Protein 6OV6 (pdb70)

Structure (mmCIF, N/CA/C/O backbone):
data_6OV6
#
_entry.id   6OV6
#
_cell.length_a   63.130
_cell.length_b   65.250
_cell.length_c   239.530
_cell.angle_alpha   90.00
_cell.angle_beta   90.00
_cell.angle_gamma   90.00
#
_symmetry.space_group_name_H-M   'P 21 21 21'
#
loop_
_entity.id
_entity.type
_entity.pdbx_description
1 polymer 'C24 PROTEIN'
2 non-polymer 'MANGANESE (II) ION'
3 water water
#
loop_
_atom_site.group_PDB
_atom_site.id
_atom_site.type_symbol
_atom_site.label_atom_id
_atom_site.label_alt_id
_atom_site.label_comp_id
_atom_site.label_asym_id
_atom_site.label_entity_id
_atom_site.label_seq_id
_atom_site.pdbx_PDB_ins_code
_atom_site.Cartn_x
_atom_site.Cartn_y
_atom_site.Cartn_z
_atom_site.occupancy
_atom_site.B_iso_or_equiv
_atom_site.auth_seq_id
_atom_site.auth_comp_id
_atom_site.auth_asym_id
_atom_site.auth_atom_id
_atom_site.pdbx_PDB_model_num
ATOM 1 N N . THR A 1 18 ? -51.839 25.934 8.999 1.00 64.12 18 THR A N 1
ATOM 2 C CA . THR A 1 18 ? -51.021 24.893 9.623 1.00 63.65 18 THR A CA 1
ATOM 3 C C . THR A 1 18 ? -49.509 25.096 9.424 1.00 65.88 18 THR A C 1
ATOM 4 O O . THR A 1 18 ? -48.725 24.640 10.267 1.00 64.22 18 THR A O 1
ATOM 8 N N . LEU A 1 19 ? -49.095 25.806 8.340 1.00 62.04 19 LEU A N 1
ATOM 9 C CA . LEU A 1 19 ? -47.669 26.120 8.135 1.00 61.63 19 LEU A CA 1
ATOM 10 C C . LEU A 1 19 ? -47.181 27.158 9.182 1.00 62.12 19 LEU A C 1
ATOM 11 O O . LEU A 1 19 ? -45.981 27.196 9.480 1.00 60.78 19 LEU A O 1
ATOM 16 N N . ASN A 1 20 ? -48.133 27.976 9.745 1.00 56.20 20 ASN A N 1
ATOM 17 C CA . ASN A 1 20 ? -47.926 28.947 10.830 1.00 55.32 20 ASN A CA 1
ATOM 18 C C . ASN A 1 20 ? -47.548 28.159 12.100 1.00 57.27 20 ASN A C 1
ATOM 19 O O . ASN A 1 20 ? -46.545 28.470 12.757 1.00 56.07 20 ASN A O 1
ATOM 24 N N . ALA A 1 21 ? -48.352 27.110 12.411 1.00 51.28 21 ALA A N 1
ATOM 25 C CA . ALA A 1 21 ? -48.141 26.208 13.548 1.00 49.96 21 ALA A CA 1
ATOM 26 C C . ALA A 1 21 ? -46.846 25.417 13.359 1.00 50.53 21 ALA A C 1
ATOM 27 O O . ALA A 1 21 ? -46.156 25.161 14.338 1.00 51.65 21 ALA A O 1
ATOM 29 N N . MET A 1 22 ? -46.494 25.087 12.111 1.00 44.33 22 MET A N 1
ATOM 30 C CA . MET A 1 22 ? -45.274 24.381 11.757 1.00 43.60 22 MET A CA 1
ATOM 31 C C . MET A 1 22 ? -44.012 25.216 12.041 1.00 48.26 22 MET A C 1
ATOM 32 O O . MET A 1 22 ? -43.032 24.690 12.596 1.00 46.47 22 MET A O 1
ATOM 37 N N . GLN A 1 23 ? -44.030 26.505 11.606 1.00 42.99 23 GLN A N 1
ATOM 38 C CA . GLN A 1 23 ? -42.920 27.436 11.747 1.00 42.04 23 GLN A CA 1
ATOM 39 C C . GLN A 1 23 ? -42.736 27.741 13.216 1.00 48.01 23 GLN A C 1
ATOM 40 O O . GLN A 1 23 ? -41.607 27.716 13.703 1.00 47.82 23 GLN A O 1
ATOM 46 N N . GLU A 1 24 ? -43.853 28.017 13.908 1.00 45.54 24 GLU A N 1
ATOM 47 C CA . GLU A 1 24 ? -43.884 28.323 15.340 1.00 46.42 24 GLU A CA 1
ATOM 48 C C . GLU A 1 24 ? -43.330 27.154 16.118 1.00 47.90 24 GLU A C 1
ATOM 49 O O . GLU A 1 24 ? -42.620 27.365 17.117 1.00 47.28 24 GLU A O 1
ATOM 55 N N . ALA A 1 25 ? -43.602 25.921 15.617 1.00 42.95 25 ALA A N 1
ATOM 56 C CA . ALA A 1 25 ? -43.127 24.677 16.215 1.00 41.67 25 ALA A CA 1
ATOM 57 C C . ALA A 1 25 ? -41.625 24.594 16.120 1.00 40.29 25 ALA A C 1
ATOM 58 O O . ALA A 1 25 ? -40.992 24.585 17.162 1.00 39.07 25 ALA A O 1
ATOM 60 N N . TYR A 1 26 ? -41.040 24.608 14.900 1.00 36.34 26 TYR A N 1
ATOM 61 C CA . TYR A 1 26 ? -39.580 24.513 14.795 1.00 36.74 26 TYR A CA 1
ATOM 62 C C . TYR A 1 26 ? -38.815 25.743 15.307 1.00 36.74 26 TYR A C 1
ATOM 63 O O . TYR A 1 26 ? -37.650 25.593 15.689 1.00 32.82 26 TYR A O 1
ATOM 72 N N . SER A 1 27 ? -39.459 26.956 15.304 1.00 30.83 27 SER A N 1
ATOM 73 C CA . SER A 1 27 ? -38.753 28.165 15.754 1.00 31.06 27 SER A CA 1
ATOM 74 C C . SER A 1 27 ? -38.314 28.065 17.209 1.00 32.67 27 SER A C 1
ATOM 75 O O . SER A 1 27 ? -37.296 28.671 17.580 1.00 31.89 27 SER A O 1
ATOM 78 N N . VAL A 1 28 ? -39.044 27.267 18.031 1.00 29.03 28 VAL A N 1
ATOM 79 C CA . VAL A 1 28 ? -38.678 27.084 19.454 1.00 28.70 28 VAL A CA 1
ATOM 80 C C . VAL A 1 28 ? -37.259 26.528 19.623 1.00 29.44 28 VAL A C 1
ATOM 81 O O . VAL A 1 28 ? -36.647 26.818 20.656 1.00 30.40 28 VAL A O 1
ATOM 85 N N . PHE A 1 29 ? -36.721 25.769 18.613 1.00 25.30 29 PHE A N 1
ATOM 86 C CA . PHE A 1 29 ? -35.384 25.171 18.688 1.00 25.98 29 PHE A CA 1
ATOM 87 C C . PHE A 1 29 ? -34.259 26.180 18.740 1.00 28.09 29 PHE A C 1
ATOM 88 O O . PHE A 1 29 ? -33.191 25.856 19.259 1.00 26.20 29 PHE A O 1
ATOM 96 N N . ASN A 1 30 ? -34.519 27.424 18.311 1.00 27.62 30 ASN A N 1
ATOM 97 C CA . ASN A 1 30 ? -33.510 28.489 18.424 1.00 28.42 30 ASN A CA 1
ATOM 98 C C . ASN A 1 30 ? -33.169 28.708 19.869 1.00 30.09 30 ASN A C 1
ATOM 99 O O . ASN A 1 30 ? -32.016 29.005 20.161 1.00 29.61 30 ASN A O 1
ATOM 104 N N . ALA A 1 31 ? -34.168 28.572 20.786 1.00 26.08 31 ALA A N 1
ATOM 105 C CA . ALA A 1 31 ? -33.947 28.752 22.229 1.00 26.34 31 ALA A CA 1
ATOM 106 C C . ALA A 1 31 ? -32.845 27.831 22.764 1.00 25.93 31 ALA A C 1
ATOM 107 O O . ALA A 1 31 ? -32.197 28.186 23.736 1.00 24.81 31 ALA A O 1
ATOM 109 N N . LEU A 1 32 ? -32.592 26.687 22.105 1.00 23.60 32 LEU A N 1
ATOM 110 C CA . LEU A 1 32 ? -31.515 25.750 22.472 1.00 24.36 32 LEU A CA 1
ATOM 111 C C . LEU A 1 32 ? -30.130 26.388 22.421 1.00 27.54 32 LEU A C 1
ATOM 112 O O . LEU A 1 32 ? -29.215 25.920 23.107 1.00 26.38 32 LEU A O 1
ATOM 117 N N . GLY A 1 33 ? -29.985 27.467 21.645 1.00 24.37 33 GLY A N 1
ATOM 118 C CA . GLY A 1 33 ? -28.734 28.225 21.631 1.00 23.77 33 GLY A CA 1
ATOM 119 C C . GLY A 1 33 ? -28.421 28.850 22.983 1.00 24.93 33 GLY A C 1
ATOM 120 O O . GLY A 1 33 ? -27.248 29.058 23.308 1.00 24.56 33 GLY A O 1
ATOM 121 N N . GLU A 1 34 ? -29.463 29.094 23.823 1.00 22.40 34 GLU A N 1
ATOM 122 C CA . GLU A 1 34 ? -29.280 29.626 25.186 1.00 22.58 34 GLU A CA 1
ATOM 123 C C . GLU A 1 34 ? -28.444 28.672 26.042 1.00 24.48 34 GLU A C 1
ATOM 124 O O . GLU A 1 34 ? -27.829 29.123 27.003 1.00 26.17 34 GLU A O 1
ATOM 130 N N . LEU A 1 35 ? -28.440 27.368 25.730 1.00 22.23 35 LEU A N 1
ATOM 131 C CA . LEU A 1 35 ? -27.622 26.377 26.463 1.00 23.20 35 LEU A CA 1
ATOM 132 C C . LEU A 1 35 ? -26.134 26.738 26.322 1.00 26.61 35 LEU A C 1
ATOM 133 O O . LEU A 1 35 ? -25.338 26.486 27.231 1.00 24.96 35 LEU A O 1
ATOM 138 N N . ALA A 1 36 ? -25.773 27.300 25.155 1.00 25.64 36 ALA A N 1
ATOM 139 C CA . ALA A 1 36 ? -24.417 27.754 24.844 1.00 26.20 36 ALA A CA 1
ATOM 140 C C . ALA A 1 36 ? -24.194 29.142 25.438 1.00 30.08 36 ALA A C 1
ATOM 141 O O . ALA A 1 36 ? -23.130 29.411 25.979 1.00 29.30 36 ALA A O 1
ATOM 143 N N . GLY A 1 37 ? -25.219 29.994 25.357 1.00 26.21 37 GLY A N 1
ATOM 144 C CA . GLY A 1 37 ? -25.191 31.362 25.834 1.00 26.69 37 GLY A CA 1
ATOM 145 C C . GLY A 1 37 ? -25.064 32.293 24.651 1.00 29.02 37 GLY A C 1
ATOM 146 O O . GLY A 1 37 ? -24.610 31.873 23.573 1.00 25.49 37 GLY A O 1
ATOM 147 N N . ASN A 1 38 ? -25.443 33.564 24.845 1.00 26.32 38 ASN A N 1
ATOM 148 C CA . ASN A 1 38 ? -25.396 34.572 23.778 1.00 25.56 38 ASN A CA 1
ATOM 149 C C . ASN A 1 38 ? -23.992 34.741 23.171 1.00 27.62 38 ASN A C 1
ATOM 150 O O . ASN A 1 38 ? -22.994 34.683 23.909 1.00 25.67 38 ASN A O 1
ATOM 155 N N . LYS A 1 39 ? -23.930 34.929 21.836 1.00 25.17 39 LYS A N 1
ATOM 156 C CA . LYS A 1 39 ? -22.684 35.119 21.070 1.00 26.71 39 LYS A CA 1
ATOM 157 C C . LYS A 1 39 ? -21.756 33.919 21.153 1.00 29.86 39 LYS A C 1
ATOM 158 O O . LYS A 1 39 ? -20.534 34.053 21.228 1.00 28.39 39 LYS A O 1
ATOM 164 N N . ALA A 1 40 ? -22.351 32.739 21.030 1.00 28.61 40 ALA A N 1
ATOM 165 C CA . ALA A 1 40 ? -21.577 31.519 21.049 1.00 26.80 40 ALA A CA 1
ATOM 166 C C . ALA A 1 40 ? -21.277 31.113 19.632 1.00 28.09 40 ALA A C 1
ATOM 167 O O . ALA A 1 40 ? -22.095 31.317 18.718 1.00 25.73 40 ALA A O 1
ATOM 169 N N . ILE A 1 41 ? -20.112 30.511 19.464 1.00 24.76 41 ILE A N 1
ATOM 170 C CA . ILE A 1 41 ? -19.727 29.814 18.255 1.00 25.29 41 ILE A CA 1
ATOM 171 C C . ILE A 1 41 ? -20.231 28.393 18.541 1.00 28.92 41 ILE A C 1
ATOM 172 O O . ILE A 1 41 ? -19.738 27.733 19.464 1.00 28.82 41 ILE A O 1
ATOM 177 N N . ILE A 1 42 ? -21.241 27.952 17.785 1.00 25.42 42 ILE A N 1
ATOM 178 C CA . ILE A 1 42 ? -21.852 26.646 17.979 1.00 25.67 42 ILE A CA 1
ATOM 179 C C . ILE A 1 42 ? -20.995 25.572 17.301 1.00 30.68 42 ILE A C 1
ATOM 180 O O . ILE A 1 42 ? -20.743 24.516 17.888 1.00 27.70 42 ILE A O 1
ATOM 185 N N . LYS A 1 43 ? -20.578 25.846 16.056 1.00 29.22 43 LYS A N 1
ATOM 186 C CA . LYS A 1 43 ? -19.808 24.929 15.242 1.00 29.22 43 LYS A CA 1
ATOM 187 C C . LYS A 1 43 ? -18.907 25.718 14.282 1.00 34.84 43 LYS A C 1
ATOM 188 O O . LYS A 1 43 ? -19.280 26.802 13.848 1.00 33.58 43 LYS A O 1
ATOM 194 N N . GLY A 1 44 ? -17.740 25.156 13.958 1.00 32.60 44 GLY A N 1
ATOM 195 C CA . GLY A 1 44 ? -16.796 25.732 13.004 1.00 31.58 44 GLY A CA 1
ATOM 196 C C . GLY A 1 44 ? -16.193 27.039 13.454 1.00 34.77 44 GLY A C 1
ATOM 197 O O . GLY A 1 44 ? -15.880 27.201 14.640 1.00 33.79 44 GLY A O 1
ATOM 198 N N . CYS A 1 45 ? -16.052 28.003 12.513 1.00 30.78 45 CYS A N 1
ATOM 199 C CA . CYS A 1 45 ? -15.431 29.314 12.775 1.00 31.77 45 CYS A CA 1
ATOM 200 C C . CYS A 1 45 ? -14.033 29.159 13.370 1.00 39.58 45 CYS A C 1
ATOM 201 O O . CYS A 1 45 ? -13.679 29.838 14.336 1.00 38.56 45 CYS A O 1
ATOM 204 N N . VAL A 1 46 ? -13.252 28.253 12.763 1.00 40.65 46 VAL A N 1
ATOM 205 C CA . VAL A 1 46 ? -11.881 27.888 13.151 1.00 42.41 46 VAL A CA 1
ATOM 206 C C . VAL A 1 46 ? -10.859 28.772 12.417 1.00 47.57 46 VAL A C 1
ATOM 207 O O . VAL A 1 46 ? -10.953 28.947 11.198 1.00 44.85 46 VAL A O 1
ATOM 211 N N . VAL A 1 47 ? -9.912 29.349 13.183 1.00 48.05 47 VAL A N 1
ATOM 212 C CA . VAL A 1 47 ? -8.852 30.230 12.680 1.00 50.11 47 VAL A CA 1
ATOM 213 C C . VAL A 1 47 ? -7.771 29.433 11.947 1.00 57.33 47 VAL A C 1
ATOM 214 O O . VAL A 1 47 ? -7.265 28.436 12.473 1.00 56.86 47 VAL A O 1
ATOM 218 N N . SER A 1 48 ? -7.436 29.878 10.728 1.00 55.97 48 SER A N 1
ATOM 219 C CA . SER A 1 48 ? -6.402 29.271 9.891 1.00 56.62 48 SER A CA 1
ATOM 220 C C . SER A 1 48 ? -5.623 30.410 9.236 1.00 60.32 48 SER A C 1
ATOM 221 O O . SER A 1 48 ? -5.978 30.866 8.144 1.00 60.53 48 SER A O 1
ATOM 224 N N . GLY A 1 49 ? -4.614 30.903 9.959 1.00 55.23 49 GLY A N 1
ATOM 225 C CA . GLY A 1 49 ? -3.792 32.027 9.531 1.00 53.88 49 GLY A CA 1
ATOM 226 C C . GLY A 1 49 ? -4.562 33.331 9.593 1.00 54.58 49 GLY A C 1
ATOM 227 O O . GLY A 1 49 ? -4.939 33.778 10.679 1.00 53.29 49 GLY A O 1
ATOM 228 N N . SER A 1 50 ? -4.833 33.920 8.413 1.00 48.99 50 SER A N 1
ATOM 229 C CA . SER A 1 50 ? -5.586 35.163 8.230 1.00 47.75 50 SER A CA 1
ATOM 230 C C . SER A 1 50 ? -7.100 34.886 7.969 1.00 48.21 50 SER A C 1
ATOM 231 O O . SER A 1 50 ? -7.887 35.825 7.881 1.00 45.36 50 SER A O 1
ATOM 234 N N . THR A 1 51 ? -7.463 33.587 7.848 1.00 44.77 51 THR A N 1
ATOM 235 C CA . THR A 1 51 ? -8.786 33.030 7.556 1.00 44.32 51 THR A CA 1
ATOM 236 C C . THR A 1 51 ? -9.536 32.468 8.810 1.00 47.26 51 THR A C 1
ATOM 237 O O . THR A 1 51 ? -8.920 32.030 9.795 1.00 46.86 51 THR A O 1
ATOM 241 N N . THR A 1 52 ? -10.880 32.522 8.753 1.00 41.37 52 THR A N 1
ATOM 242 C CA . THR A 1 52 ? -11.809 31.917 9.711 1.00 39.30 52 THR A CA 1
ATOM 243 C C . THR A 1 52 ? -12.752 31.094 8.838 1.00 41.23 52 THR A C 1
ATOM 244 O O . THR A 1 52 ? -13.292 31.616 7.853 1.00 39.80 52 THR A O 1
ATOM 248 N N . THR A 1 53 ? -12.930 29.808 9.171 1.00 36.25 53 THR A N 1
ATOM 249 C CA . THR A 1 53 ? -13.831 28.932 8.421 1.00 35.35 53 THR A CA 1
ATOM 250 C C . THR A 1 53 ? -15.285 29.327 8.655 1.00 37.75 53 THR A C 1
ATOM 251 O O . THR A 1 53 ? -15.598 30.085 9.578 1.00 36.34 53 THR A O 1
ATOM 255 N N . ASP A 1 54 ? -16.164 28.798 7.815 1.00 35.42 54 ASP A N 1
ATOM 256 C CA . ASP A 1 54 ? -17.603 28.937 7.935 1.00 34.39 54 ASP A CA 1
ATOM 257 C C . ASP A 1 54 ? -18.031 28.174 9.194 1.00 36.31 54 ASP A C 1
ATOM 258 O O . ASP A 1 54 ? -17.280 27.347 9.727 1.00 34.96 54 ASP A O 1
ATOM 263 N N . GLY A 1 55 ? -19.213 28.477 9.685 1.00 31.51 55 GLY A N 1
ATOM 264 C CA . GLY A 1 55 ? -19.694 27.794 10.868 1.00 29.87 55 GLY A CA 1
ATOM 265 C C . GLY A 1 55 ? -21.121 28.144 11.174 1.00 32.26 55 GLY A C 1
ATOM 266 O O . GLY A 1 55 ? -21.918 28.429 10.265 1.00 30.35 55 GLY A O 1
ATOM 267 N N . VAL A 1 56 ? -21.453 28.049 12.469 1.00 26.55 56 VAL A N 1
ATOM 268 C CA . VAL A 1 56 ? -22.788 28.334 12.985 1.00 25.40 56 VAL A CA 1
ATOM 269 C C . VAL A 1 56 ? -22.605 29.093 14.290 1.00 28.46 56 VAL A C 1
ATOM 270 O O . VAL A 1 56 ? -21.770 28.716 15.132 1.00 26.76 56 VAL A O 1
ATOM 274 N N . VAL A 1 57 ? -23.361 30.204 14.425 1.00 24.92 57 VAL A N 1
ATOM 275 C CA . VAL A 1 57 ? -23.300 31.052 15.619 1.00 24.44 57 VAL A CA 1
ATOM 276 C C . VAL A 1 57 ? -24.694 31.246 16.220 1.00 26.41 57 VAL A C 1
ATOM 277 O O . VAL A 1 57 ? -25.703 30.957 15.575 1.00 25.53 57 VAL A O 1
ATOM 281 N N . TYR A 1 58 ? -24.738 31.757 17.439 1.00 22.96 58 TYR A N 1
ATOM 282 C CA . TYR A 1 58 ? -26.004 32.038 18.123 1.00 22.66 58 TYR A CA 1
ATOM 283 C C . TYR A 1 58 ? -25.950 33.465 18.641 1.00 25.07 58 TYR A C 1
ATOM 284 O O . TYR A 1 58 ? -25.043 33.797 19.404 1.00 24.30 58 TYR A O 1
ATOM 293 N N . ILE A 1 59 ? -26.877 34.328 18.189 1.00 23.88 59 ILE A N 1
ATOM 294 C CA . ILE A 1 59 ? -26.921 35.739 18.626 1.00 26.47 59 ILE A CA 1
ATOM 295 C C . ILE A 1 59 ? -28.352 36.095 18.861 1.00 28.26 59 ILE A C 1
ATOM 296 O O . ILE A 1 59 ? -29.195 35.860 17.986 1.00 26.77 59 ILE A O 1
ATOM 301 N N . ASN A 1 60 ? -28.618 36.719 20.015 1.00 25.92 60 ASN A N 1
ATOM 302 C CA . ASN A 1 60 ? -29.929 37.252 20.387 1.00 27.25 60 ASN A CA 1
ATOM 303 C C . ASN A 1 60 ? -31.125 36.377 19.977 1.00 33.24 60 ASN A C 1
ATOM 304 O O . ASN A 1 60 ? -31.997 36.816 19.210 1.00 34.70 60 ASN A O 1
ATOM 309 N N . GLY A 1 61 ? -31.117 35.140 20.468 1.00 28.39 61 GLY A N 1
ATOM 310 C CA . GLY A 1 61 ? -32.201 34.199 20.257 1.00 27.32 61 GLY A CA 1
ATOM 311 C C . GLY A 1 61 ? -32.258 33.513 18.913 1.00 28.83 61 GLY A C 1
ATOM 312 O O . GLY A 1 61 ? -33.193 32.758 18.680 1.00 29.84 61 GLY A O 1
ATOM 313 N N . GLU A 1 62 ? -31.273 33.755 18.011 1.00 23.82 62 GLU A N 1
ATOM 314 C CA . GLU A 1 62 ? -31.298 33.096 16.695 1.00 24.91 62 GLU A CA 1
ATOM 315 C C . GLU A 1 62 ? -30.033 32.321 16.421 1.00 29.63 62 GLU A C 1
ATOM 316 O O . GLU A 1 62 ? -28.930 32.844 16.635 1.00 29.62 62 GLU A O 1
ATOM 322 N N . VAL A 1 63 ? -30.198 31.136 15.827 1.00 24.49 63 VAL A N 1
ATOM 323 C CA . VAL A 1 63 ? -29.098 30.296 15.379 1.00 23.74 63 VAL A CA 1
ATOM 324 C C . VAL A 1 63 ? -28.862 30.686 13.908 1.00 28.17 63 VAL A C 1
ATOM 325 O O . VAL A 1 63 ? -29.812 30.646 13.107 1.00 27.34 63 VAL A O 1
ATOM 329 N N . PHE A 1 64 ? -27.620 31.055 13.557 1.00 23.56 64 PHE A N 1
ATOM 330 C CA . PHE A 1 64 ? -27.271 31.462 12.194 1.00 24.53 64 PHE A CA 1
ATOM 331 C C . PHE A 1 64 ? -26.135 30.701 11.602 1.00 26.27 64 PHE A C 1
ATOM 332 O O . PHE A 1 64 ? -25.141 30.447 12.283 1.00 25.95 64 PHE A O 1
ATOM 340 N N . LYS A 1 65 ? -26.193 30.505 10.266 1.00 25.74 65 LYS A N 1
ATOM 341 C CA . LYS A 1 65 ? -25.053 30.035 9.490 1.00 26.09 65 LYS A CA 1
ATOM 342 C C . LYS A 1 65 ? -24.073 31.237 9.511 1.00 29.44 65 LYS A C 1
ATOM 343 O O . LYS A 1 65 ? -24.509 32.397 9.443 1.00 29.26 65 LYS A O 1
ATOM 349 N N . PHE A 1 66 ? -22.780 30.948 9.663 1.00 26.24 66 PHE A N 1
ATOM 350 C CA . PHE A 1 66 ? -21.720 31.937 9.666 1.00 26.03 66 PHE A CA 1
ATOM 351 C C . PHE A 1 66 ? -20.912 31.727 8.405 1.00 32.06 66 PHE A C 1
ATOM 352 O O . PHE A 1 66 ? -20.474 30.595 8.125 1.00 32.11 66 PHE A O 1
ATOM 360 N N . VAL A 1 67 ? -20.703 32.817 7.656 1.00 30.25 67 VAL A N 1
ATOM 361 C CA . VAL A 1 67 ? -19.889 32.781 6.435 1.00 31.41 67 VAL A CA 1
ATOM 362 C C . VAL A 1 67 ? -18.529 33.394 6.784 1.00 35.57 67 VAL A C 1
ATOM 363 O O . VAL A 1 67 ? -18.439 34.577 7.111 1.00 35.68 67 VAL A O 1
ATOM 367 N N . GLY A 1 68 ? -17.500 32.560 6.774 1.00 34.21 68 GLY A N 1
ATOM 368 C CA . GLY A 1 68 ? -16.144 32.989 7.080 1.00 34.82 68 GLY A CA 1
ATOM 369 C C . GLY A 1 68 ? -15.449 33.657 5.912 1.00 41.70 68 GLY A C 1
ATOM 370 O O . GLY A 1 68 ? -16.088 34.047 4.929 1.00 42.29 68 GLY A O 1
ATOM 371 N N . GLY A 1 69 ? -14.139 33.772 6.037 1.00 40.19 69 GLY A N 1
ATOM 372 C CA . GLY A 1 69 ? -13.246 34.403 5.069 1.00 40.19 69 GLY A CA 1
ATOM 373 C C . GLY A 1 69 ? -12.112 35.056 5.824 1.00 43.60 69 GLY A C 1
ATOM 374 O O . GLY A 1 69 ? -11.732 34.559 6.891 1.00 42.98 69 GLY A O 1
ATOM 375 N N . GLN A 1 70 ? -11.601 36.195 5.317 1.00 40.34 70 GLN A N 1
ATOM 376 C CA . GLN A 1 70 ? -10.526 36.944 5.977 1.00 40.94 70 GLN A CA 1
ATOM 377 C C . GLN A 1 70 ? -11.013 37.482 7.325 1.00 43.19 70 GLN A C 1
ATOM 378 O O . GLN A 1 70 ? -11.995 38.221 7.373 1.00 40.83 70 GLN A O 1
ATOM 384 N N . THR A 1 71 ? -10.351 37.068 8.415 1.00 40.52 71 THR A N 1
ATOM 385 C CA . THR A 1 71 ? -10.696 37.482 9.785 1.00 39.80 71 THR A CA 1
ATOM 386 C C . THR A 1 71 ? -10.698 38.985 9.905 1.00 44.31 71 THR A C 1
ATOM 387 O O . THR A 1 71 ? -9.737 39.640 9.491 1.00 45.57 71 THR A O 1
ATOM 391 N N . GLN A 1 72 ? -11.804 39.523 10.443 1.00 39.77 72 GLN A N 1
ATOM 392 C CA . GLN A 1 72 ? -12.040 40.938 10.706 1.00 38.96 72 GLN A CA 1
ATOM 393 C C . GLN A 1 72 ? -12.394 41.094 12.185 1.00 42.04 72 GLN A C 1
ATOM 394 O O . GLN A 1 72 ? -12.638 40.096 12.866 1.00 42.64 72 GLN A O 1
ATOM 400 N N . SER A 1 73 ? -12.404 42.332 12.685 1.00 36.91 73 SER A N 1
ATOM 401 C CA . SER A 1 73 ? -12.692 42.595 14.089 1.00 36.08 73 SER A CA 1
ATOM 402 C C . SER A 1 73 ? -14.180 42.580 14.410 1.00 36.36 73 SER A C 1
ATOM 403 O O . SER A 1 73 ? -14.538 42.470 15.580 1.00 35.86 73 SER A O 1
ATOM 406 N N . ARG A 1 74 ? -15.042 42.717 13.381 1.00 32.78 74 ARG A N 1
ATOM 407 C CA . ARG A 1 74 ? -16.497 42.769 13.562 1.00 31.31 74 ARG A CA 1
ATOM 408 C C . ARG A 1 74 ? -17.277 41.853 12.646 1.00 32.20 74 ARG A C 1
ATOM 409 O O . ARG A 1 74 ? -16.825 41.513 11.559 1.00 30.93 74 ARG A O 1
ATOM 417 N N . VAL A 1 75 ? -18.476 41.453 13.106 1.00 27.50 75 VAL A N 1
ATOM 418 C CA . VAL A 1 75 ? -19.405 40.610 12.357 1.00 26.90 75 VAL A CA 1
ATOM 419 C C . VAL A 1 75 ? -20.773 41.268 12.355 1.00 27.80 75 VAL A C 1
ATOM 420 O O . VAL A 1 75 ? -21.075 42.100 13.220 1.00 27.68 75 VAL A O 1
ATOM 424 N N . LYS A 1 76 ? -21.619 40.872 11.412 1.00 25.01 76 LYS A N 1
ATOM 425 C CA . LYS A 1 76 ? -22.982 41.380 11.393 1.00 25.24 76 LYS A CA 1
ATOM 426 C C . LYS A 1 76 ? -23.934 40.405 10.766 1.00 28.24 76 LYS A C 1
ATOM 427 O O . LYS A 1 76 ? -23.506 39.539 10.009 1.00 26.62 76 LYS A O 1
ATOM 433 N N . ILE A 1 77 ? -25.224 40.540 11.093 1.00 25.33 77 ILE A N 1
ATOM 434 C CA . ILE A 1 77 ? -26.256 39.742 10.460 1.00 26.11 77 ILE A CA 1
ATOM 435 C C . ILE A 1 77 ? -26.538 40.426 9.114 1.00 30.63 77 ILE A C 1
ATOM 436 O O . ILE A 1 77 ? -26.908 41.593 9.109 1.00 31.33 77 ILE A O 1
ATOM 441 N N . LEU A 1 78 ? -26.338 39.715 7.993 1.00 28.97 78 LEU A N 1
ATOM 442 C CA . LEU A 1 78 ? -26.643 40.231 6.662 1.00 28.92 78 LEU A CA 1
ATOM 443 C C . LEU A 1 78 ? -27.904 39.574 6.130 1.00 32.00 78 LEU A C 1
ATOM 444 O O . LEU A 1 78 ? -28.222 38.438 6.492 1.00 29.92 78 LEU A O 1
ATOM 449 N N . GLU A 1 79 ? -28.635 40.328 5.312 1.00 27.58 79 GLU A N 1
ATOM 450 C CA . GLU A 1 79 ? -29.833 39.869 4.638 1.00 27.71 79 GLU A CA 1
ATOM 451 C C . GLU A 1 79 ? -29.625 40.157 3.161 1.00 32.46 79 GLU A C 1
ATOM 452 O O . GLU A 1 79 ? -29.643 41.323 2.734 1.00 29.82 79 GLU A O 1
ATOM 458 N N . THR A 1 80 ? -29.339 39.088 2.411 1.00 30.56 80 THR A N 1
ATOM 459 C CA . THR A 1 80 ? -29.012 39.165 0.998 1.00 31.78 80 THR A CA 1
ATOM 460 C C . THR A 1 80 ? -29.880 38.240 0.171 1.00 40.51 80 THR A C 1
ATOM 461 O O . THR A 1 80 ? -30.486 37.290 0.691 1.00 40.66 80 THR A O 1
ATOM 465 N N . SER A 1 81 ? -29.948 38.536 -1.123 1.00 37.19 81 SER A N 1
ATOM 466 C CA . SER A 1 81 ? -30.748 37.789 -2.072 1.00 38.37 81 SER A CA 1
ATOM 467 C C . SER A 1 81 ? -30.224 36.378 -2.225 1.00 46.80 81 SER A C 1
ATOM 468 O O . SER A 1 81 ? -29.004 36.180 -2.271 1.00 46.03 81 SER A O 1
ATOM 471 N N . THR A 1 82 ? -31.159 35.398 -2.310 1.00 47.00 82 THR A N 1
ATOM 472 C CA . THR A 1 82 ? -30.844 33.976 -2.514 1.00 48.78 82 THR A CA 1
ATOM 473 C C . THR A 1 82 ? -30.157 33.769 -3.872 1.00 57.82 82 THR A C 1
ATOM 474 O O . THR A 1 82 ? -29.381 32.821 -4.024 1.00 58.86 82 THR A O 1
ATOM 478 N N . SER A 1 83 ? -30.426 34.682 -4.841 1.00 56.63 83 SER A N 1
ATOM 479 C CA . SER A 1 83 ? -29.783 34.722 -6.155 1.00 57.86 83 SER A CA 1
ATOM 480 C C . SER A 1 83 ? -28.438 35.435 -5.913 1.00 63.73 83 SER A C 1
ATOM 481 O O . SER A 1 83 ? -28.407 36.641 -5.616 1.00 62.96 83 SER A O 1
ATOM 484 N N . LYS A 1 84 ? -27.339 34.658 -5.945 1.00 61.51 84 LYS A N 1
ATOM 485 C CA . LYS A 1 84 ? -25.987 35.154 -5.655 1.00 61.88 84 LYS A CA 1
ATOM 486 C C . LYS A 1 84 ? -25.243 35.774 -6.865 1.00 67.94 84 LYS A C 1
ATOM 487 O O . LYS A 1 84 ? -24.039 36.041 -6.788 1.00 67.32 84 LYS A O 1
ATOM 493 N N . GLU A 1 85 ? -25.989 36.039 -7.961 1.00 66.22 85 GLU A N 1
ATOM 494 C CA . GLU A 1 85 ? -25.523 36.650 -9.212 1.00 66.75 85 GLU A CA 1
ATOM 495 C C . GLU A 1 85 ? -26.579 37.640 -9.715 1.00 71.03 85 GLU A C 1
ATOM 496 O O . GLU A 1 85 ? -27.778 37.419 -9.494 1.00 70.80 85 GLU A O 1
ATOM 498 N N . PHE A 1 86 ? -26.137 38.724 -10.396 1.00 67.22 86 PHE A N 1
ATOM 499 C CA . PHE A 1 86 ? -27.031 39.747 -10.954 1.00 66.60 86 PHE A CA 1
ATOM 500 C C . PHE A 1 86 ? -26.750 39.991 -12.446 1.00 70.91 86 PHE A C 1
ATOM 501 O O . PHE A 1 86 ? -26.141 40.995 -12.825 1.00 69.63 86 PHE A O 1
ATOM 509 N N . GLU A 1 87 ? -27.197 39.046 -13.288 1.00 68.46 87 GLU A N 1
ATOM 510 C CA . GLU A 1 87 ? -27.004 39.099 -14.737 1.00 68.28 87 GLU A CA 1
ATOM 511 C C . GLU A 1 87 ? -28.078 39.946 -15.430 1.00 70.89 87 GLU A C 1
ATOM 512 O O . GLU A 1 87 ? -29.198 40.065 -14.917 1.00 70.47 87 GLU A O 1
ATOM 518 N N . ASP A 1 88 ? -27.715 40.552 -16.586 1.00 66.35 88 ASP A N 1
ATOM 519 C CA . ASP A 1 88 ? -28.562 41.432 -17.410 1.00 64.74 88 ASP A CA 1
ATOM 520 C C . ASP A 1 88 ? -29.909 40.820 -17.818 1.00 104.10 88 ASP A C 1
ATOM 521 O O . ASP A 1 88 ? -30.013 39.613 -18.027 1.00 69.90 88 ASP A O 1
ATOM 526 N N . VAL A 1 94 ? -37.349 38.668 -5.783 1.00 52.53 94 VAL A N 1
ATOM 527 C CA . VAL A 1 94 ? -36.243 38.701 -4.820 1.00 51.99 94 VAL A CA 1
ATOM 528 C C . VAL A 1 94 ? -36.655 38.095 -3.465 1.00 54.45 94 VAL A C 1
ATOM 529 O O . VAL A 1 94 ? -37.580 38.580 -2.801 1.00 53.38 94 VAL A O 1
ATOM 533 N N . HIS A 1 95 ? -35.933 37.036 -3.069 1.00 50.64 95 HIS A N 1
ATOM 534 C CA . HIS A 1 95 ? -36.097 36.319 -1.805 1.00 49.35 95 HIS A CA 1
ATOM 535 C C . HIS A 1 95 ? -34.786 36.449 -1.038 1.00 44.75 95 HIS A C 1
ATOM 536 O O . HIS A 1 95 ? -33.713 36.299 -1.620 1.00 42.50 95 HIS A O 1
ATOM 543 N N . PHE A 1 96 ? -34.872 36.776 0.249 1.00 36.53 96 PHE A N 1
ATOM 544 C CA . PHE A 1 96 ? -33.675 36.990 1.062 1.00 34.45 96 PHE A CA 1
ATOM 545 C C . PHE A 1 96 ? -33.380 35.861 2.035 1.00 37.87 96 PHE A C 1
ATOM 546 O O . PHE A 1 96 ? -34.292 35.169 2.491 1.00 35.99 96 PHE A O 1
ATOM 554 N N . GLU A 1 97 ? -32.100 35.726 2.386 1.00 34.98 97 GLU A N 1
ATOM 555 C CA . GLU A 1 97 ? -31.593 34.778 3.387 1.00 33.68 97 GLU A CA 1
ATOM 556 C C . GLU A 1 97 ? -30.793 35.581 4.412 1.00 34.83 97 GLU A C 1
ATOM 557 O O . GLU A 1 97 ? -30.196 36.605 4.059 1.00 34.91 97 GLU A O 1
ATOM 563 N N . ARG A 1 98 ? -30.833 35.155 5.676 1.00 28.32 98 ARG A N 1
ATOM 564 C CA . ARG A 1 98 ? -30.134 35.815 6.766 1.00 28.67 98 ARG A CA 1
ATOM 565 C C . ARG A 1 98 ? -29.021 34.935 7.284 1.00 32.59 98 ARG A C 1
ATOM 566 O O . ARG A 1 98 ? -29.203 33.738 7.443 1.00 31.74 98 ARG A O 1
ATOM 574 N N . TYR A 1 99 ? -27.857 35.522 7.503 1.00 28.98 99 TYR A N 1
ATOM 575 C CA . TYR A 1 99 ? -26.671 34.805 7.970 1.00 28.80 99 TYR A CA 1
ATOM 576 C C . TYR A 1 99 ? -25.762 35.817 8.604 1.00 30.22 99 TYR A C 1
ATOM 577 O O . TYR A 1 99 ? -26.026 37.020 8.546 1.00 29.64 99 TYR A O 1
ATOM 586 N N . VAL A 1 100 ? -24.708 35.340 9.242 1.00 26.68 100 VAL A N 1
ATOM 587 C CA . VAL A 1 100 ? -23.723 36.208 9.880 1.00 25.64 100 VAL A CA 1
ATOM 588 C C . VAL A 1 100 ? -22.423 36.084 9.106 1.00 29.29 100 VAL A C 1
ATOM 589 O O . VAL A 1 100 ? -22.078 34.988 8.661 1.00 29.38 100 VAL A O 1
ATOM 593 N N . THR A 1 101 ? -21.715 37.216 8.945 1.00 27.98 101 THR A N 1
ATOM 594 C CA . THR A 1 101 ? -20.407 37.278 8.294 1.00 27.97 101 THR A CA 1
ATOM 595 C C . THR A 1 101 ? -19.543 38.410 8.840 1.00 31.14 101 THR A C 1
ATOM 596 O O . THR A 1 101 ? -20.042 39.263 9.581 1.00 29.91 101 THR A O 1
ATOM 600 N N . PHE A 1 102 ? -18.255 38.451 8.445 1.00 28.06 102 PHE A N 1
ATOM 601 C CA . PHE A 1 102 ? -17.401 39.568 8.819 1.00 28.95 102 PHE A CA 1
ATOM 602 C C . PHE A 1 102 ? -17.910 40.780 8.061 1.00 32.27 102 PHE A C 1
ATOM 603 O O . PHE A 1 102 ? -18.178 40.709 6.849 1.00 31.37 102 PHE A O 1
ATOM 611 N N . ALA A 1 103 ? -18.139 41.856 8.801 1.00 29.52 103 ALA A N 1
ATOM 612 C CA . ALA A 1 103 ? -18.690 43.097 8.287 1.00 31.13 103 ALA A CA 1
ATOM 613 C C . ALA A 1 103 ? -18.467 44.216 9.270 1.00 39.06 103 ALA A C 1
ATOM 614 O O . ALA A 1 103 ? -17.829 44.003 10.296 1.00 41.65 103 ALA A O 1
ATOM 616 N N . SER A 1 104 ? -18.890 45.426 8.936 1.00 35.37 104 SER A N 1
ATOM 617 C CA . SER A 1 104 ? -18.650 46.573 9.812 1.00 35.34 104 SER A CA 1
ATOM 618 C C . SER A 1 104 ? -19.851 47.516 9.732 1.00 39.57 104 SER A C 1
ATOM 619 O O . SER A 1 104 ? -20.823 47.211 9.035 1.00 37.84 104 SER A O 1
ATOM 622 N N . GLY A 1 105 ? -19.788 48.628 10.462 1.00 37.72 105 GLY A N 1
ATOM 623 C CA . GLY A 1 105 ? -20.862 49.622 10.474 1.00 37.87 105 GLY A CA 1
ATOM 624 C C . GLY A 1 105 ? -21.978 49.326 11.454 1.00 40.41 105 GLY A C 1
ATOM 625 O O . GLY A 1 105 ? -21.847 48.439 12.295 1.00 38.34 105 GLY A O 1
ATOM 626 N N . THR A 1 106 ? -23.086 50.074 11.330 1.00 39.52 106 THR A N 1
ATOM 627 C CA . THR A 1 106 ? -24.287 49.981 12.170 1.00 40.26 106 THR A CA 1
ATOM 628 C C . THR A 1 106 ? -24.786 48.543 12.256 1.00 42.92 106 THR A C 1
ATOM 629 O O . THR A 1 106 ? -25.019 47.915 11.224 1.00 42.34 106 THR A O 1
ATOM 633 N N . GLY A 1 107 ? -24.932 48.037 13.481 1.00 38.44 107 GLY A N 1
ATOM 634 C CA . GLY A 1 107 ? -25.401 46.678 13.707 1.00 37.26 107 GLY A CA 1
ATOM 635 C C . GLY A 1 107 ? -24.306 45.648 13.865 1.00 37.22 107 GLY A C 1
ATOM 636 O O . GLY A 1 107 ? -24.585 44.545 14.343 1.00 34.87 107 GLY A O 1
ATOM 637 N N . SER A 1 108 ? -23.040 46.000 13.497 1.00 32.30 108 SER A N 1
ATOM 638 C CA . SER A 1 108 ? -21.928 45.070 13.665 1.00 31.40 108 SER A CA 1
ATOM 639 C C . SER A 1 108 ? -21.565 44.881 15.147 1.00 35.84 108 SER A C 1
ATOM 640 O O . SER A 1 108 ? -21.806 45.763 15.973 1.00 35.46 108 SER A O 1
ATOM 643 N N . ILE A 1 109 ? -21.034 43.708 15.469 1.00 33.22 109 ILE A N 1
ATOM 644 C CA . ILE A 1 109 ? -20.678 43.274 16.817 1.00 33.78 109 ILE A CA 1
ATOM 645 C C . ILE A 1 109 ? -19.219 42.897 16.788 1.00 36.14 109 ILE A C 1
ATOM 646 O O . ILE A 1 109 ? -18.777 42.237 15.836 1.00 34.41 109 ILE A O 1
ATOM 651 N N . SER A 1 110 ? -18.484 43.232 17.862 1.00 32.53 110 SER A N 1
ATOM 652 C CA . SER A 1 110 ? -17.085 42.835 18.005 1.00 31.26 110 SER A CA 1
ATOM 653 C C . SER A 1 110 ? -17.015 41.299 17.985 1.00 33.60 110 SER A C 1
ATOM 654 O O . SER A 1 110 ? -17.701 40.647 18.776 1.00 33.34 110 SER A O 1
ATOM 657 N N . TRP A 1 111 ? -16.233 40.736 17.061 1.00 31.49 111 TRP A N 1
ATOM 658 C CA . TRP A 1 111 ? -16.039 39.289 16.928 1.00 32.16 111 TRP A CA 1
ATOM 659 C C . TRP A 1 111 ? -15.393 38.666 18.173 1.00 37.43 111 TRP A C 1
ATOM 660 O O . TRP A 1 111 ? -15.682 37.518 18.476 1.00 36.41 111 TRP A O 1
ATOM 671 N N . ALA A 1 112 ? -14.568 39.433 18.911 1.00 36.38 112 ALA A N 1
ATOM 672 C CA . ALA A 1 112 ? -13.897 38.974 20.142 1.00 37.56 112 ALA A CA 1
ATOM 673 C C . ALA A 1 112 ? -14.907 38.613 21.256 1.00 39.60 112 ALA A C 1
ATOM 674 O O . ALA A 1 112 ? -14.567 37.875 22.183 1.00 40.00 112 ALA A O 1
ATOM 676 N N . GLU A 1 113 ? -16.152 39.102 21.140 1.00 33.53 113 GLU A N 1
ATOM 677 C CA . GLU A 1 113 ? -17.240 38.795 22.083 1.00 31.63 113 GLU A CA 1
ATOM 678 C C . GLU A 1 113 ? -17.824 37.381 21.852 1.00 33.08 113 GLU A C 1
ATOM 679 O O . GLU A 1 113 ? -18.574 36.881 22.696 1.00 30.85 113 GLU A O 1
ATOM 685 N N . PHE A 1 114 ? -17.486 36.750 20.710 1.00 29.32 114 PHE A N 1
ATOM 686 C CA . PHE A 1 114 ? -17.922 35.403 20.373 1.00 28.92 114 PHE A CA 1
ATOM 687 C C . PHE A 1 114 ? -16.961 34.398 20.963 1.00 35.99 114 PHE A C 1
ATOM 688 O O . PHE A 1 114 ? -15.738 34.552 20.840 1.00 38.00 114 PHE A O 1
ATOM 696 N N . ALA A 1 115 ? -17.508 33.409 21.659 1.00 33.28 115 ALA A N 1
ATOM 697 C CA . ALA A 1 115 ? -16.690 32.403 22.335 1.00 34.12 115 ALA A CA 1
ATOM 698 C C . ALA A 1 115 ? -16.852 31.006 21.764 1.00 34.18 115 ALA A C 1
ATOM 699 O O . ALA A 1 115 ? -17.953 30.581 21.436 1.00 29.80 115 ALA A O 1
ATOM 701 N N . LYS A 1 116 ? -15.734 30.290 21.664 1.00 34.07 116 LYS A N 1
ATOM 702 C CA . LYS A 1 116 ? -15.736 28.900 21.225 1.00 35.45 116 LYS A CA 1
ATOM 703 C C . LYS A 1 116 ? -16.078 28.104 22.504 1.00 36.80 116 LYS A C 1
ATOM 704 O O . LYS A 1 116 ? -15.744 28.548 23.606 1.00 36.15 116 LYS A O 1
ATOM 710 N N . LEU A 1 117 ? -16.771 26.979 22.378 1.00 30.90 117 LEU A N 1
ATOM 711 C CA . LEU A 1 117 ? -17.158 26.240 23.574 1.00 30.34 117 LEU A CA 1
ATOM 712 C C . LEU A 1 117 ? -16.464 24.913 23.764 1.00 31.22 117 LEU A C 1
ATOM 713 O O . LEU A 1 117 ? -16.027 24.301 22.791 1.00 31.56 117 LEU A O 1
ATOM 718 N N . THR A 1 118 ? -16.408 24.444 25.028 1.00 25.61 118 THR A N 1
ATOM 719 C CA . THR A 1 118 ? -15.964 23.099 25.346 1.00 26.12 118 THR A CA 1
ATOM 720 C C . THR A 1 118 ? -17.246 22.267 25.199 1.00 29.32 118 THR A C 1
ATOM 721 O O . THR A 1 118 ? -18.315 22.694 25.668 1.00 29.20 118 THR A O 1
ATOM 725 N N . THR A 1 119 ? -17.150 21.097 24.568 1.00 25.43 119 THR A N 1
ATOM 726 C CA . THR A 1 119 ? -18.342 20.272 24.331 1.00 24.81 119 THR A CA 1
ATOM 727 C C . THR A 1 119 ? -18.851 19.644 25.623 1.00 27.63 119 THR A C 1
ATOM 728 O O . THR A 1 119 ? -18.087 19.490 26.581 1.00 26.15 119 THR A O 1
ATOM 732 N N . LEU A 1 120 ? -20.120 19.215 25.623 1.00 24.17 120 LEU A N 1
ATOM 733 C CA . LEU A 1 120 ? -20.670 18.514 26.774 1.00 25.18 120 LEU A CA 1
ATOM 734 C C . LEU A 1 120 ? -19.958 17.173 26.970 1.00 30.13 120 LEU A C 1
ATOM 735 O O . LEU A 1 120 ? -19.786 16.754 28.108 1.00 29.56 120 LEU A O 1
ATOM 740 N N . ARG A 1 121 ? -19.501 16.545 25.875 1.00 27.69 121 ARG A N 1
ATOM 741 C CA . ARG A 1 121 ? -18.721 15.298 25.921 1.00 29.53 121 ARG A CA 1
ATOM 742 C C . ARG A 1 121 ? -17.442 15.518 26.743 1.00 30.10 121 ARG A C 1
ATOM 743 O O . ARG A 1 121 ? -17.150 14.732 27.639 1.00 27.48 121 ARG A O 1
ATOM 751 N N . GLU A 1 122 ? -16.724 16.620 26.474 1.00 26.02 122 GLU A N 1
ATOM 752 C CA . GLU A 1 122 ? -15.491 16.965 27.197 1.00 26.07 122 GLU A CA 1
ATOM 753 C C . GLU A 1 122 ? -15.759 17.345 28.648 1.00 27.49 122 GLU A C 1
ATOM 754 O O . GLU A 1 122 ? -15.039 16.895 29.545 1.00 26.01 122 GLU A O 1
ATOM 760 N N . LEU A 1 123 ? -16.834 18.121 28.898 1.00 24.50 123 LEU A N 1
ATOM 761 C CA . LEU A 1 123 ? -17.231 18.485 30.257 1.00 24.90 123 LEU A CA 1
ATOM 762 C C . LEU A 1 123 ? -17.605 17.251 31.087 1.00 28.49 123 LEU A C 1
ATOM 763 O O . LEU A 1 123 ? -17.246 17.181 32.264 1.00 27.17 123 LEU A O 1
ATOM 768 N N . SER A 1 124 ? -18.270 16.259 30.455 1.00 24.74 124 SER A N 1
ATOM 769 C CA . SER A 1 124 ? -18.669 14.999 31.092 1.00 26.20 124 SER A CA 1
ATOM 770 C C . SER A 1 124 ? -17.441 14.159 31.468 1.00 31.77 124 SER A C 1
ATOM 771 O O . SER A 1 124 ? -17.432 13.564 32.537 1.00 32.37 124 SER A O 1
ATOM 774 N N . ARG A 1 125 ? -16.406 14.170 30.620 1.00 29.40 125 ARG A N 1
ATOM 775 C CA . ARG A 1 125 ? -15.153 13.432 30.817 1.00 29.68 125 ARG A CA 1
ATOM 776 C C . ARG A 1 125 ? -14.352 14.052 31.981 1.00 34.70 125 ARG A C 1
ATOM 777 O O . ARG A 1 125 ? -13.647 13.334 32.697 1.00 34.36 125 ARG A O 1
ATOM 785 N N . ARG A 1 126 ? -14.496 15.370 32.183 1.00 31.17 126 ARG A N 1
ATOM 786 C CA . ARG A 1 126 ? -13.802 16.099 33.239 1.00 30.74 126 ARG A CA 1
ATOM 787 C C . ARG A 1 126 ? -14.589 16.068 34.549 1.00 33.70 126 ARG A C 1
ATOM 788 O O . ARG A 1 126 ? -14.142 16.601 35.563 1.00 34.11 126 ARG A O 1
ATOM 796 N N . LEU A 1 127 ? -15.745 15.415 34.533 1.00 30.60 127 LEU A N 1
ATOM 797 C CA . LEU A 1 127 ? -16.588 15.317 35.712 1.00 31.29 127 LEU A CA 1
ATOM 798 C C . LEU A 1 127 ? -16.312 14.010 36.438 1.00 35.62 127 LEU A C 1
ATOM 799 O O . LEU A 1 127 ? -16.541 12.937 35.878 1.00 37.06 127 LEU A O 1
ATOM 804 N N . LEU A 1 128 ? -15.790 14.092 37.672 1.00 29.08 128 LEU A N 1
ATOM 805 C CA . LEU A 1 128 ? -15.504 12.874 38.428 1.00 27.03 128 LEU A CA 1
ATOM 806 C C . LEU A 1 128 ? -16.784 12.286 39.013 1.00 31.69 128 LEU A C 1
ATOM 807 O O . LEU A 1 128 ? -17.726 13.038 39.276 1.00 32.19 128 LEU A O 1
ATOM 812 N N . PRO A 1 129 ? -16.854 10.949 39.225 1.00 30.54 129 PRO A N 1
ATOM 813 C CA . PRO A 1 129 ? -18.076 10.367 39.792 1.00 30.80 129 PRO A CA 1
ATOM 814 C C . PRO A 1 129 ? -18.462 10.978 41.138 1.00 34.33 129 PRO A C 1
ATOM 815 O O . PRO A 1 129 ? -17.574 11.320 41.942 1.00 32.76 129 PRO A O 1
ATOM 819 N N . ALA A 1 130 ? -19.781 11.089 41.400 1.00 30.06 130 ALA A N 1
ATOM 820 C CA . ALA A 1 130 ? -20.274 11.570 42.691 1.00 30.17 130 ALA A CA 1
ATOM 821 C C . ALA A 1 130 ? -19.663 10.722 43.810 1.00 35.11 130 ALA A C 1
ATOM 822 O O . ALA A 1 130 ? -19.440 9.524 43.638 1.00 35.14 130 ALA A O 1
ATOM 824 N N . GLY A 1 131 ? -19.320 11.373 44.904 1.00 32.16 131 GLY A N 1
ATOM 825 C CA . GLY A 1 131 ? -18.748 10.713 46.068 1.00 31.65 131 GLY A CA 1
ATOM 826 C C . GLY A 1 131 ? -17.288 10.340 45.988 1.00 32.77 131 GLY A C 1
ATOM 827 O O . GLY A 1 131 ? -16.804 9.686 46.907 1.00 32.62 131 GLY A O 1
ATOM 828 N N . THR A 1 132 ? -16.556 10.759 44.939 1.00 27.35 132 THR A N 1
ATOM 829 C CA . THR A 1 132 ? -15.134 10.395 44.835 1.00 26.60 132 THR A CA 1
ATOM 830 C C . THR A 1 132 ? -14.193 11.605 44.870 1.00 27.83 132 THR A C 1
ATOM 831 O O . THR A 1 132 ? -12.998 11.401 44.813 1.00 26.92 132 THR A O 1
ATOM 835 N N . ASN A 1 133 ? -14.734 12.834 44.837 1.00 25.06 133 ASN A N 1
ATOM 836 C CA . ASN A 1 133 ? -13.935 14.044 44.643 1.00 23.93 133 ASN A CA 1
ATOM 837 C C . ASN A 1 133 ? -14.093 15.117 45.713 1.00 23.13 133 ASN A C 1
ATOM 838 O O . ASN A 1 133 ? -14.761 16.124 45.493 1.00 23.64 133 ASN A O 1
ATOM 843 N N . PRO A 1 134 ? -13.427 14.968 46.884 1.00 20.70 134 PRO A N 1
ATOM 844 C CA . PRO A 1 134 ? -13.512 16.038 47.898 1.00 21.38 134 PRO A CA 1
ATOM 845 C C . PRO A 1 134 ? -13.042 17.394 47.328 1.00 24.59 134 PRO A C 1
ATOM 846 O O . PRO A 1 134 ? -12.132 17.437 46.484 1.00 25.09 134 PRO A O 1
ATOM 850 N N . GLN A 1 135 ? -13.675 18.476 47.775 1.00 20.97 135 GLN A N 1
ATOM 851 C CA . GLN A 1 135 ? -13.385 19.845 47.346 1.00 22.15 135 GLN A CA 1
ATOM 852 C C . GLN A 1 135 ? -13.129 20.755 48.530 1.00 23.97 135 GLN A C 1
ATOM 853 O O . GLN A 1 135 ? -13.797 20.635 49.563 1.00 23.11 135 GLN A O 1
ATOM 859 N N . LEU A 1 136 ? -12.220 21.729 48.337 1.00 22.45 136 LEU A N 1
ATOM 860 C CA . LEU A 1 136 ? -11.953 22.788 49.327 1.00 22.33 136 LEU A CA 1
ATOM 861 C C . LEU A 1 136 ? -13.106 23.784 49.298 1.00 25.00 136 LEU A C 1
ATOM 862 O O . LEU A 1 136 ? -13.628 24.095 48.225 1.00 23.69 136 LEU A O 1
ATOM 867 N N . TYR A 1 137 ? -13.552 24.228 50.484 1.00 23.80 137 TYR A N 1
ATOM 868 C CA . TYR A 1 137 ? -14.711 25.120 50.582 1.00 23.69 137 TYR A CA 1
ATOM 869 C C . TYR A 1 137 ? -14.468 26.167 51.651 1.00 29.17 137 TYR A C 1
ATOM 870 O O . TYR A 1 137 ? -14.092 25.832 52.782 1.00 27.87 137 TYR A O 1
ATOM 879 N N . SER A 1 138 ? -14.633 27.433 51.271 1.00 26.99 138 SER A N 1
ATOM 880 C CA . SER A 1 138 ? -14.416 28.576 52.164 1.00 28.00 138 SER A CA 1
ATOM 881 C C . SER A 1 138 ? -15.714 29.378 52.401 1.00 36.10 138 SER A C 1
ATOM 882 O O . SER A 1 138 ? -15.688 30.421 53.056 1.00 35.78 138 SER A O 1
ATOM 885 N N . GLY A 1 139 ? -16.826 28.879 51.864 1.00 35.24 139 GLY A N 1
ATOM 886 C CA . GLY A 1 139 ? -18.133 29.510 52.023 1.00 34.90 139 GLY A CA 1
ATOM 887 C C . GLY A 1 139 ? -18.714 29.188 53.383 1.00 39.59 139 GLY A C 1
ATOM 888 O O . GLY A 1 139 ? -18.034 28.582 54.222 1.00 38.28 139 GLY A O 1
ATOM 889 N N . SER A 1 140 ? -19.994 29.561 53.617 1.00 35.97 140 SER A N 1
ATOM 890 C CA . SER A 1 140 ? -20.637 29.305 54.906 1.00 35.68 140 SER A CA 1
ATOM 891 C C . SER A 1 140 ? -20.835 27.822 55.186 1.00 37.31 140 SER A C 1
ATOM 892 O O . SER A 1 140 ? -21.469 27.132 54.395 1.00 37.94 140 SER A O 1
ATOM 895 N N . VAL A 1 141 ? -20.295 27.330 56.316 1.00 32.69 141 VAL A N 1
ATOM 896 C CA . VAL A 1 141 ? -20.422 25.935 56.740 1.00 33.21 141 VAL A CA 1
ATOM 897 C C . VAL A 1 141 ? -21.871 25.571 57.119 1.00 40.87 141 VAL A C 1
ATOM 898 O O . VAL A 1 141 ? -22.200 24.389 57.197 1.00 40.67 141 VAL A O 1
ATOM 902 N N . ASN A 1 142 ? -22.711 26.581 57.368 1.00 41.76 142 ASN A N 1
ATOM 903 C CA . ASN A 1 142 ? -24.131 26.399 57.710 1.00 43.02 142 ASN A CA 1
ATOM 904 C C . ASN A 1 142 ? -25.022 26.439 56.471 1.00 48.92 142 ASN A C 1
ATOM 905 O O . ASN A 1 142 ? -26.215 26.120 56.564 1.00 49.41 142 ASN A O 1
ATOM 910 N N . ASN A 1 143 ? -24.442 26.811 55.312 1.00 45.51 143 ASN A N 1
ATOM 911 C CA . ASN A 1 143 ? -25.151 26.907 54.036 1.00 44.39 143 ASN A CA 1
ATOM 912 C C . ASN A 1 143 ? -24.404 26.146 52.918 1.00 43.37 143 ASN A C 1
ATOM 913 O O . ASN A 1 143 ? -24.137 26.699 51.851 1.00 41.95 143 ASN A O 1
ATOM 918 N N . ILE A 1 144 ? -24.064 24.874 53.177 1.00 39.11 144 ILE A N 1
ATOM 919 C CA . ILE A 1 144 ? -23.380 24.027 52.191 1.00 38.41 144 ILE A CA 1
ATOM 920 C C . ILE A 1 144 ? -24.368 23.808 51.019 1.00 41.85 144 ILE A C 1
ATOM 921 O O . ILE A 1 144 ? -25.515 23.427 51.274 1.00 40.29 144 ILE A O 1
ATOM 926 N N . PRO A 1 145 ? -23.956 24.095 49.758 1.00 38.41 145 PRO A N 1
ATOM 927 C CA . PRO A 1 145 ? -24.883 23.940 48.620 1.00 38.06 145 PRO A CA 1
ATOM 928 C C . PRO A 1 145 ? -25.600 22.596 48.497 1.00 40.38 145 PRO A C 1
ATOM 929 O O . PRO A 1 145 ? -25.110 21.561 48.957 1.00 38.62 145 PRO A O 1
ATOM 933 N N . SER A 1 146 ? -26.798 22.631 47.873 1.00 36.43 146 SER A N 1
ATOM 934 C CA . SER A 1 146 ? -27.647 21.473 47.662 1.00 34.91 146 SER A CA 1
ATOM 935 C C . SER A 1 146 ? -26.913 20.372 46.915 1.00 36.31 146 SER A C 1
ATOM 936 O O . SER A 1 146 ? -26.258 20.632 45.897 1.00 36.69 146 SER A O 1
ATOM 939 N N . GLY A 1 147 ? -27.008 19.157 47.437 1.00 30.35 147 GLY A N 1
ATOM 940 C CA . GLY A 1 147 ? -26.350 17.996 46.845 1.00 30.41 147 GLY A CA 1
ATOM 941 C C . GLY A 1 147 ? -24.961 17.757 47.413 1.00 32.06 147 GLY A C 1
ATOM 942 O O .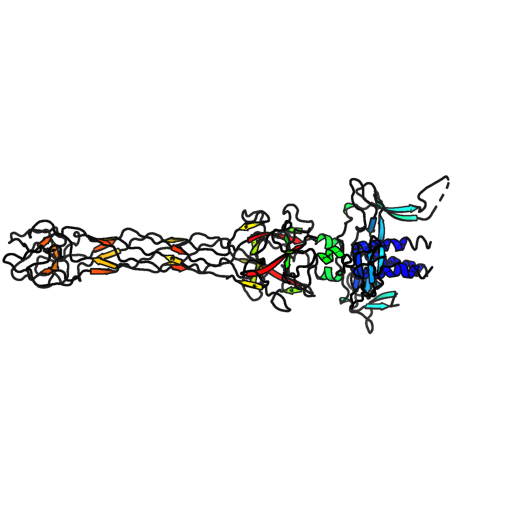 GLY A 1 147 ? -24.367 16.710 47.172 1.00 31.98 147 GLY A O 1
ATOM 943 N N . TRP A 1 148 ? -24.446 18.716 48.171 1.00 30.72 148 TRP A N 1
ATOM 944 C CA . TRP A 1 148 ? -23.110 18.629 48.786 1.00 30.21 148 TRP A CA 1
ATOM 945 C C . TRP A 1 148 ? -23.215 18.395 50.288 1.00 34.51 148 TRP A C 1
ATOM 946 O O . TRP A 1 148 ? -24.200 18.809 50.904 1.00 33.87 148 TRP A O 1
ATOM 957 N N . GLN A 1 149 ? -22.166 17.813 50.886 1.00 29.30 149 GLN A N 1
ATOM 958 C CA . GLN A 1 149 ? -22.090 17.639 52.333 1.00 29.42 149 GLN A CA 1
ATOM 959 C C . GLN A 1 149 ? -20.629 17.682 52.759 1.00 33.33 149 GLN A C 1
ATOM 960 O O . GLN A 1 149 ? -19.738 17.465 51.940 1.00 30.41 149 GLN A O 1
ATOM 966 N N . LEU A 1 150 ? -20.405 17.869 54.056 1.00 31.52 150 LEU A N 1
ATOM 967 C CA . LEU A 1 150 ? -19.083 17.845 54.666 1.00 31.96 150 LEU A CA 1
ATOM 968 C C . LEU A 1 150 ? -18.527 16.410 54.577 1.00 34.89 150 LEU A C 1
ATOM 969 O O . LEU A 1 150 ? -19.288 15.440 54.712 1.00 35.28 150 LEU A O 1
ATOM 974 N N . CYS A 1 151 ? -17.207 16.256 54.319 1.00 29.33 151 CYS A N 1
ATOM 975 C CA . CYS A 1 151 ? -16.564 14.935 54.329 1.00 28.51 151 CYS A CA 1
ATOM 976 C C . CYS A 1 151 ? -16.359 14.612 55.818 1.00 34.89 151 CYS A C 1
ATOM 977 O O . CYS A 1 151 ? -15.335 14.980 56.411 1.00 32.98 151 CYS A O 1
ATOM 980 N N . ASP A 1 152 ? -17.399 14.022 56.436 1.00 34.26 152 ASP A N 1
ATOM 981 C CA . ASP A 1 152 ? -17.441 13.750 57.879 1.00 33.61 152 ASP A CA 1
ATOM 982 C C . ASP A 1 152 ? -17.547 12.274 58.295 1.00 38.75 152 ASP A C 1
ATOM 983 O O . ASP A 1 152 ? -17.668 11.979 59.489 1.00 40.66 152 ASP A O 1
ATOM 988 N N . GLY A 1 153 ? -17.472 11.364 57.343 1.00 34.91 153 GLY A N 1
ATOM 989 C CA . GLY A 1 153 ? -17.577 9.944 57.642 1.00 36.29 153 GLY A CA 1
ATOM 990 C C . GLY A 1 153 ? -18.974 9.363 57.453 1.00 41.04 153 GLY A C 1
ATOM 991 O O . GLY A 1 153 ? -19.105 8.140 57.399 1.00 40.39 153 GLY A O 1
ATOM 992 N N . THR A 1 154 ? -20.018 10.230 57.342 1.00 37.86 154 THR A N 1
ATOM 993 C CA . THR A 1 154 ? -21.428 9.836 57.103 1.00 38.16 154 THR A CA 1
ATOM 994 C C . THR A 1 154 ? -21.676 9.645 55.593 1.00 43.63 154 THR A C 1
ATOM 995 O O . THR A 1 154 ? -20.966 10.243 54.775 1.00 42.47 154 THR A O 1
ATOM 999 N N . ASN A 1 155 ? -22.682 8.815 55.221 1.00 39.75 155 ASN A N 1
ATOM 1000 C CA . ASN A 1 155 ? -23.071 8.549 53.824 1.00 39.44 155 ASN A CA 1
ATOM 1001 C C . ASN A 1 155 ? -21.922 8.074 52.942 1.00 43.10 155 ASN A C 1
ATOM 1002 O O . ASN A 1 155 ? -21.808 8.484 51.781 1.00 43.37 155 ASN A O 1
ATOM 1007 N N . GLY A 1 156 ? -21.079 7.217 53.518 1.00 39.39 156 GLY A N 1
ATOM 1008 C CA . GLY A 1 156 ? -19.925 6.627 52.858 1.00 38.57 156 GLY A CA 1
ATOM 1009 C C . GLY A 1 156 ? -18.770 7.583 52.574 1.00 38.86 156 GLY A C 1
ATOM 1010 O O . GLY A 1 156 ? -17.838 7.206 51.865 1.00 38.07 156 GLY A O 1
ATOM 1011 N N . THR A 1 157 ? -18.804 8.797 53.125 1.00 34.14 157 THR A N 1
ATOM 1012 C CA . THR A 1 157 ? -17.729 9.794 52.892 1.00 32.81 157 THR A CA 1
ATOM 1013 C C . THR A 1 157 ? -16.522 9.527 53.775 1.00 36.27 157 THR A C 1
ATOM 1014 O O . THR A 1 157 ? -16.635 8.859 54.810 1.00 35.04 157 THR A O 1
ATOM 1018 N N . GLU A 1 158 ? -15.362 10.080 53.386 1.00 31.18 158 GLU A N 1
ATOM 1019 C CA . GLU A 1 158 ? -14.162 10.020 54.222 1.00 29.75 158 GLU A CA 1
ATOM 1020 C C . GLU A 1 158 ? -14.371 11.047 55.325 1.00 30.52 158 GLU A C 1
ATOM 1021 O O . GLU A 1 158 ? -14.997 12.051 55.078 1.00 31.34 158 GLU A O 1
ATOM 1027 N N . ASN A 1 159 ? -13.890 10.795 56.547 1.00 28.63 159 ASN A N 1
ATOM 1028 C CA . ASN A 1 159 ? -14.016 11.798 57.596 1.00 27.75 159 ASN A CA 1
ATOM 1029 C C . ASN A 1 159 ? -12.696 12.598 57.569 1.00 30.41 159 ASN A C 1
ATOM 1030 O O . ASN A 1 159 ? -11.679 12.153 58.128 1.00 28.88 159 ASN A O 1
ATOM 1035 N N . LEU A 1 160 ? -12.731 13.772 56.925 1.00 26.39 160 LEU A N 1
ATOM 1036 C CA . LEU A 1 160 ? -11.540 14.629 56.749 1.00 25.70 160 LEU A CA 1
ATOM 1037 C C . LEU A 1 160 ? -11.390 15.736 57.789 1.00 29.11 160 LEU A C 1
ATOM 1038 O O . LEU A 1 160 ? -10.437 16.503 57.737 1.00 27.03 160 LEU A O 1
ATOM 1043 N N . LYS A 1 161 ? -12.314 15.790 58.766 1.00 26.87 161 LYS A N 1
ATOM 1044 C CA . LYS A 1 161 ? -12.340 16.813 59.812 1.00 26.24 161 LYS A CA 1
ATOM 1045 C C . LYS A 1 161 ? -11.055 16.797 60.624 1.00 30.23 161 LYS A C 1
ATOM 1046 O O . LYS A 1 161 ? -10.625 15.728 61.061 1.00 29.10 161 LYS A O 1
ATOM 1052 N N . GLY A 1 162 ? -10.432 17.964 60.755 1.00 29.63 162 GLY A N 1
ATOM 1053 C CA . GLY A 1 162 ? -9.176 18.128 61.490 1.00 30.23 162 GLY A CA 1
ATOM 1054 C C . GLY A 1 162 ? -7.943 17.503 60.859 1.00 32.94 162 GLY A C 1
ATOM 1055 O O . GLY A 1 162 ? -6.888 17.437 61.501 1.00 34.59 162 GLY A O 1
ATOM 1056 N N . SER A 1 163 ? -8.037 17.028 59.611 1.00 26.32 163 SER A N 1
ATOM 1057 C CA . SER A 1 163 ? -6.888 16.367 58.986 1.00 25.17 163 SER A CA 1
ATOM 1058 C C . SER A 1 163 ? -6.132 17.233 57.979 1.00 24.18 163 SER A C 1
ATOM 1059 O O . SER A 1 163 ? -6.709 18.072 57.311 1.00 23.13 163 SER A O 1
ATOM 1062 N N . PHE A 1 164 ? -4.837 16.944 57.843 1.00 23.06 164 PHE A N 1
ATOM 1063 C CA . PHE A 1 164 ? -3.931 17.454 56.803 1.00 22.10 164 PHE A CA 1
ATOM 1064 C C . PHE A 1 164 ? -3.910 16.353 55.757 1.00 25.99 164 PHE A C 1
ATOM 1065 O O . PHE A 1 164 ? -3.676 15.196 56.088 1.00 26.53 164 PHE A O 1
ATOM 1073 N N . ILE A 1 165 ? -4.192 16.675 54.513 1.00 22.34 165 ILE A N 1
ATOM 1074 C CA . ILE A 1 165 ? -4.170 15.627 53.490 1.00 21.08 165 ILE A CA 1
ATOM 1075 C C . ILE A 1 165 ? -2.759 15.276 53.032 1.00 24.09 165 ILE A C 1
ATOM 1076 O O . ILE A 1 165 ? -1.934 16.162 52.789 1.00 24.07 165 ILE A O 1
ATOM 1081 N N . VAL A 1 166 ? -2.510 13.981 52.853 1.00 21.56 166 VAL A N 1
ATOM 1082 C CA . VAL A 1 166 ? -1.255 13.488 52.276 1.00 21.64 166 VAL A CA 1
ATOM 1083 C C . VAL A 1 166 ? -1.577 12.649 51.028 1.00 24.88 166 VAL A C 1
ATOM 1084 O O . VAL A 1 166 ? -2.554 11.903 51.030 1.00 24.31 166 VAL A O 1
ATOM 1088 N N . GLY A 1 167 ? -0.779 12.808 49.973 1.00 22.17 167 GLY A N 1
ATOM 1089 C CA . GLY A 1 167 ? -0.953 12.076 48.731 1.00 21.88 167 GLY A CA 1
ATOM 1090 C C . GLY A 1 167 ? -0.736 10.573 48.869 1.00 26.43 167 GLY A C 1
ATOM 1091 O O . GLY A 1 167 ? 0.276 10.100 49.413 1.00 22.96 167 GLY A O 1
ATOM 1092 N N . TYR A 1 168 ? -1.738 9.809 48.401 1.00 24.60 168 TYR A N 1
ATOM 1093 C CA . TYR A 1 168 ? -1.682 8.360 48.277 1.00 24.41 168 TYR A CA 1
ATOM 1094 C C . TYR A 1 168 ? -0.405 7.980 47.534 1.00 26.77 168 TYR A C 1
ATOM 1095 O O . TYR A 1 168 ? -0.016 8.624 46.545 1.00 24.65 168 TYR A O 1
ATOM 1104 N N . ASP A 1 169 ? 0.272 6.945 48.021 1.00 23.19 169 ASP A N 1
ATOM 1105 C CA . ASP A 1 169 ? 1.480 6.454 47.390 1.00 23.99 169 ASP A CA 1
ATOM 1106 C C . ASP A 1 169 ? 1.378 4.926 47.427 1.00 32.31 169 ASP A C 1
ATOM 1107 O O . ASP A 1 169 ? 1.443 4.369 48.522 1.00 29.11 169 ASP A O 1
ATOM 1112 N N . PRO A 1 170 ? 1.248 4.228 46.267 1.00 31.50 170 PRO A N 1
ATOM 1113 C CA . PRO A 1 170 ? 1.114 2.758 46.320 1.00 32.03 170 PRO A CA 1
ATOM 1114 C C . PRO A 1 170 ? 2.334 2.032 46.888 1.00 35.71 170 PRO A C 1
ATOM 1115 O O . PRO A 1 170 ? 2.184 0.924 47.376 1.00 36.28 170 PRO A O 1
ATOM 1119 N N . ASN A 1 171 ? 3.498 2.683 46.881 1.00 32.05 171 ASN A N 1
ATOM 1120 C CA . ASN A 1 171 ? 4.762 2.112 47.333 1.00 32.79 171 ASN A CA 1
ATOM 1121 C C . ASN A 1 171 ? 5.194 2.464 48.753 1.00 36.35 171 ASN A C 1
ATOM 1122 O O . ASN A 1 171 ? 6.297 2.106 49.156 1.00 37.31 171 ASN A O 1
ATOM 1127 N N . ASP A 1 172 ? 4.346 3.174 49.506 1.00 30.97 172 ASP A N 1
ATOM 1128 C CA . ASP A 1 172 ? 4.665 3.613 50.865 1.00 29.01 172 ASP A CA 1
ATOM 1129 C C . ASP A 1 172 ? 3.612 3.078 51.781 1.00 30.29 172 ASP A C 1
ATOM 1130 O O . ASP A 1 172 ? 2.447 3.441 51.643 1.00 26.72 172 ASP A O 1
ATOM 1135 N N . SER A 1 173 ? 4.008 2.188 52.733 1.00 27.80 173 SER A N 1
ATOM 1136 C CA . SER A 1 173 ? 3.064 1.564 53.662 1.00 26.79 173 SER A CA 1
ATOM 1137 C C . SER A 1 173 ? 2.304 2.576 54.535 1.00 29.57 173 SER A C 1
ATOM 1138 O O . SER A 1 173 ? 1.218 2.272 55.020 1.00 29.40 173 SER A O 1
ATOM 1141 N N . ASP A 1 174 ? 2.848 3.807 54.703 1.00 24.46 174 ASP A N 1
ATOM 1142 C CA . ASP A 1 174 ? 2.129 4.841 55.447 1.00 23.96 174 ASP A CA 1
ATOM 1143 C C . ASP A 1 174 ? 0.924 5.361 54.661 1.00 24.58 174 ASP A C 1
ATOM 1144 O O . ASP A 1 174 ? -0.038 5.821 55.267 1.00 24.80 174 ASP A O 1
ATOM 1149 N N . TYR A 1 175 ? 1.016 5.347 53.331 1.00 23.18 175 TYR A N 1
ATOM 1150 C CA . TYR A 1 175 ? 0.016 6.005 52.473 1.00 24.26 175 TYR A CA 1
ATOM 1151 C C . TYR A 1 175 ? -0.541 5.130 51.339 1.00 29.45 175 TYR A C 1
ATOM 1152 O O . TYR A 1 175 ? -1.069 5.674 50.364 1.00 26.87 175 TYR A O 1
ATOM 1161 N N . ASN A 1 176 ? -0.435 3.784 51.447 1.00 27.97 176 ASN A N 1
ATOM 1162 C CA . ASN A 1 176 ? -0.845 2.905 50.349 1.00 26.94 176 ASN A CA 1
ATOM 1163 C C . ASN A 1 176 ? -2.304 2.492 50.288 1.00 29.46 176 ASN A C 1
ATOM 1164 O O . ASN A 1 176 ? -2.644 1.533 49.595 1.00 31.44 176 ASN A O 1
ATOM 1169 N N . ALA A 1 177 ? -3.168 3.190 50.999 1.00 26.67 177 ALA A N 1
ATOM 1170 C CA . ALA A 1 177 ? -4.614 2.992 50.907 1.00 27.55 177 ALA A CA 1
ATOM 1171 C C . ALA A 1 177 ? -5.282 4.297 51.208 1.00 31.50 177 ALA A C 1
ATOM 1172 O O . ALA A 1 177 ? -4.830 5.031 52.094 1.00 30.90 177 ALA A O 1
ATOM 1174 N N . ILE A 1 178 ? -6.408 4.584 50.516 1.00 27.10 178 ILE A N 1
ATOM 1175 C CA . ILE A 1 178 ? -7.207 5.755 50.836 1.00 26.25 178 ILE A CA 1
ATOM 1176 C C . ILE A 1 178 ? -7.670 5.607 52.290 1.00 31.28 178 ILE A C 1
ATOM 1177 O O . ILE A 1 178 ? -8.094 4.516 52.689 1.00 31.43 178 ILE A O 1
ATOM 1182 N N . GLY A 1 179 ? -7.577 6.680 53.065 1.00 25.01 179 GLY A N 1
ATOM 1183 C CA . GLY A 1 179 ? -8.028 6.638 54.452 1.00 24.46 179 GLY A CA 1
ATOM 1184 C C . GLY A 1 179 ? -7.012 6.215 55.501 1.00 28.63 179 GLY A C 1
ATOM 1185 O O . GLY A 1 179 ? -7.349 6.185 56.680 1.00 28.46 179 GLY A O 1
ATOM 1186 N N . LYS A 1 180 ? -5.782 5.890 55.105 1.00 26.98 180 LYS A N 1
ATOM 1187 C CA . LYS A 1 180 ? -4.723 5.566 56.072 1.00 26.43 180 LYS A CA 1
ATOM 1188 C C . LYS A 1 180 ? -4.367 6.868 56.767 1.00 28.83 180 LYS A C 1
ATOM 1189 O O . LYS A 1 180 ? -4.259 7.921 56.125 1.00 27.82 180 LYS A O 1
ATOM 1195 N N . VAL A 1 181 ? -4.271 6.800 58.090 1.00 27.33 181 VAL A N 1
ATOM 1196 C CA . VAL A 1 181 ? -4.021 7.949 58.950 1.00 25.75 181 VAL A CA 1
ATOM 1197 C C . VAL A 1 181 ? -2.755 7.756 59.771 1.00 27.77 181 VAL A C 1
ATOM 1198 O O . VAL A 1 181 ? -2.190 6.664 59.838 1.00 27.26 181 VAL A O 1
ATOM 1202 N N . GLY A 1 182 ? -2.320 8.832 60.373 1.00 25.39 182 GLY A N 1
ATOM 1203 C CA . GLY A 1 182 ? -1.145 8.825 61.245 1.00 24.58 182 GLY A CA 1
ATOM 1204 C C . GLY A 1 182 ? -0.885 10.239 61.701 1.00 27.87 182 GLY A C 1
ATOM 1205 O O . GLY A 1 182 ? -1.759 11.096 61.582 1.00 26.27 182 GLY A O 1
ATOM 1206 N N . GLY A 1 183 ? 0.330 10.492 62.181 1.00 26.06 183 GLY A N 1
ATOM 1207 C CA . GLY A 1 183 ? 0.710 11.819 62.630 1.00 25.84 183 GLY A CA 1
ATOM 1208 C C . GLY A 1 183 ? 0.137 12.173 63.988 1.00 29.66 183 GLY A C 1
ATOM 1209 O O . GLY A 1 183 ? -0.767 11.495 64.488 1.00 28.17 183 GLY A O 1
ATOM 1210 N N . THR A 1 184 ? 0.676 13.235 64.609 1.00 25.64 184 THR A N 1
ATOM 1211 C CA . THR A 1 184 ? 0.220 13.704 65.935 1.00 26.24 184 THR A CA 1
ATOM 1212 C C . THR A 1 184 ? 0.270 15.210 65.960 1.00 27.69 184 THR A C 1
ATOM 1213 O O . THR A 1 184 ? 1.170 15.806 65.350 1.00 27.45 184 THR A O 1
ATOM 1217 N N . LYS A 1 185 ? -0.681 15.833 66.665 1.00 24.25 185 LYS A N 1
ATOM 1218 C CA . LYS A 1 185 ? -0.743 17.284 66.773 1.00 24.76 185 LYS A CA 1
ATOM 1219 C C . LYS A 1 185 ? 0.474 17.794 67.599 1.00 29.07 185 LYS A C 1
ATOM 1220 O O . LYS A 1 185 ? 1.047 18.839 67.293 1.00 26.01 185 LYS A O 1
ATOM 1226 N N . LYS A 1 186 ? 0.818 17.032 68.668 1.00 26.46 186 LYS A N 1
ATOM 1227 C CA . LYS A 1 186 ? 1.910 17.335 69.610 1.00 25.81 186 LYS A CA 1
ATOM 1228 C C . LYS A 1 186 ? 2.946 16.223 69.621 1.00 28.86 186 LYS A C 1
ATOM 1229 O O . LYS A 1 186 ? 2.615 15.059 69.411 1.00 28.16 186 LYS A O 1
ATOM 1235 N N . VAL A 1 187 ? 4.192 16.568 69.951 1.00 25.83 187 VAL A N 1
ATOM 1236 C CA . VAL A 1 187 ? 5.296 15.597 70.085 1.00 24.79 187 VAL A CA 1
ATOM 1237 C C . VAL A 1 187 ? 6.229 16.092 71.198 1.00 28.06 187 VAL A C 1
ATOM 1238 O O . VAL A 1 187 ? 6.317 17.297 71.416 1.00 27.11 187 VAL A O 1
ATOM 1242 N N . THR A 1 188 ? 6.906 15.179 71.881 1.00 26.13 188 THR A N 1
ATOM 1243 C CA . THR A 1 188 ? 7.854 15.541 72.939 1.00 25.61 188 THR A CA 1
ATOM 1244 C C . THR A 1 188 ? 9.228 15.011 72.534 1.00 29.44 188 THR A C 1
ATOM 1245 O O . THR A 1 188 ? 9.390 13.792 72.395 1.00 29.00 188 THR A O 1
ATOM 1249 N N . PRO A 1 189 ? 10.248 15.887 72.354 1.00 26.25 189 PRO A N 1
ATOM 1250 C CA . PRO A 1 189 ? 11.586 15.378 72.012 1.00 25.65 189 PRO A CA 1
ATOM 1251 C C . PRO A 1 189 ? 12.165 14.556 73.156 1.00 26.80 189 PRO A C 1
ATOM 1252 O O . PRO A 1 189 ? 11.859 14.806 74.328 1.00 26.22 189 PRO A O 1
ATOM 1256 N N . SER A 1 190 ? 12.939 13.547 72.805 1.00 24.67 190 SER A N 1
ATOM 1257 C CA . SER A 1 190 ? 13.585 12.677 73.792 1.00 23.52 190 SER A CA 1
ATOM 1258 C C . SER A 1 190 ? 14.972 12.358 73.297 1.00 26.67 190 SER A C 1
ATOM 1259 O O . SER A 1 190 ? 15.280 12.524 72.110 1.00 24.69 190 SER A O 1
ATOM 1262 N N . GLY A 1 191 ? 15.831 11.921 74.210 1.00 25.46 191 GLY A N 1
ATOM 1263 C CA . GLY A 1 191 ? 17.185 11.563 73.839 1.00 24.82 191 GLY A CA 1
ATOM 1264 C C . GLY A 1 191 ? 17.999 11.161 75.043 1.00 27.71 191 GLY A C 1
ATOM 1265 O O . GLY A 1 191 ? 17.490 11.144 76.161 1.00 25.90 191 GLY A O 1
ATOM 1266 N N . ASN A 1 192 ? 19.263 10.875 74.798 1.00 26.77 192 ASN A N 1
ATOM 1267 C CA . ASN A 1 192 ? 20.188 10.377 75.818 1.00 26.99 192 ASN A CA 1
ATOM 1268 C C . ASN A 1 192 ? 21.465 11.166 75.892 1.00 28.86 192 ASN A C 1
ATOM 1269 O O . ASN A 1 192 ? 21.911 11.748 74.904 1.00 28.06 192 ASN A O 1
ATOM 1274 N N . LEU A 1 193 ? 22.094 11.123 77.073 1.00 27.28 193 LEU A N 1
ATOM 1275 C CA . LEU A 1 193 ? 23.376 11.776 77.324 1.00 27.15 193 LEU A CA 1
ATOM 1276 C C . LEU A 1 193 ? 24.427 10.704 77.566 1.00 31.30 193 LEU A C 1
ATOM 1277 O O . LEU A 1 193 ? 24.119 9.661 78.160 1.00 29.92 193 LEU A O 1
ATOM 1282 N N . ASP A 1 194 ? 25.673 10.976 77.167 1.00 28.75 194 ASP A N 1
ATOM 1283 C CA . ASP A 1 194 ? 26.746 10.011 77.423 1.00 30.28 194 ASP A CA 1
ATOM 1284 C C . ASP A 1 194 ? 27.240 10.186 78.883 1.00 35.80 194 ASP A C 1
ATOM 1285 O O . ASP A 1 194 ? 26.779 11.114 79.567 1.00 32.82 194 ASP A O 1
ATOM 1290 N N . SER A 1 195 ? 28.088 9.251 79.373 1.00 34.95 195 SER A N 1
ATOM 1291 C CA . SER A 1 195 ? 28.594 9.220 80.760 1.00 35.93 195 SER A CA 1
ATOM 1292 C C . SER A 1 195 ? 29.976 9.834 80.833 1.00 40.22 195 SER A C 1
ATOM 1293 O O . SER A 1 195 ? 30.797 9.574 79.946 1.00 39.85 195 SER A O 1
ATOM 1296 N N . ARG A 1 196 ? 30.236 10.679 81.858 1.00 36.53 196 ARG A N 1
ATOM 1297 C CA . ARG A 1 196 ? 31.540 11.334 82.013 1.00 35.47 196 ARG A CA 1
ATOM 1298 C C . ARG A 1 196 ? 32.019 11.248 83.448 1.00 37.57 196 ARG A C 1
ATOM 1299 O O . ARG A 1 196 ? 31.209 11.196 84.384 1.00 35.27 196 ARG A O 1
ATOM 1307 N N . SER A 1 197 ? 33.358 11.234 83.598 1.00 34.73 197 SER A N 1
ATOM 1308 C CA . SER A 1 197 ? 34.070 11.255 84.889 1.00 34.64 197 SER A CA 1
ATOM 1309 C C . SER A 1 197 ? 34.773 12.598 84.991 1.00 37.95 197 SER A C 1
ATOM 1310 O O . SER A 1 197 ? 35.086 13.211 83.969 1.00 37.95 197 SER A O 1
ATOM 1313 N N . ILE A 1 198 ? 35.050 13.045 86.212 1.00 33.44 198 ILE A N 1
ATOM 1314 C CA . ILE A 1 198 ? 35.798 14.270 86.440 1.00 32.49 198 ILE A CA 1
ATOM 1315 C C . ILE A 1 198 ? 37.044 13.891 87.233 1.00 36.29 198 ILE A C 1
ATOM 1316 O O . ILE A 1 198 ? 37.105 12.799 87.796 1.00 34.16 198 ILE A O 1
ATOM 1321 N N . ASN A 1 199 ? 38.030 14.785 87.249 1.00 34.09 199 ASN A N 1
ATOM 1322 C CA . ASN A 1 199 ? 39.237 14.629 88.054 1.00 32.71 199 ASN A CA 1
ATOM 1323 C C . ASN A 1 199 ? 39.235 15.718 89.100 1.00 34.92 199 ASN A C 1
ATOM 1324 O O . ASN A 1 199 ? 38.778 16.830 88.836 1.00 33.29 199 ASN A O 1
ATOM 1329 N N . VAL A 1 200 ? 39.765 15.406 90.290 1.00 31.49 200 VAL A N 1
ATOM 1330 C CA . VAL A 1 200 ? 39.895 16.371 91.372 1.00 31.92 200 VAL A CA 1
ATOM 1331 C C . VAL A 1 200 ? 41.265 16.150 92.026 1.00 33.00 200 VAL A C 1
ATOM 1332 O O . VAL A 1 200 ? 41.733 15.016 92.073 1.00 32.92 200 VAL A O 1
ATOM 1336 N N . THR A 1 201 ? 41.928 17.224 92.453 1.00 30.51 201 THR A N 1
ATOM 1337 C CA . THR A 1 201 ? 43.238 17.131 93.117 1.00 29.53 201 THR A CA 1
ATOM 1338 C C . THR A 1 201 ? 43.081 17.467 94.583 1.00 32.10 201 THR A C 1
ATOM 1339 O O . THR A 1 201 ? 42.682 18.581 94.911 1.00 32.67 201 THR A O 1
ATOM 1343 N N . VAL A 1 202 ? 43.396 16.509 95.453 1.00 28.64 202 VAL A N 1
ATOM 1344 C CA . VAL A 1 202 ? 43.282 16.721 96.901 1.00 28.59 202 VAL A CA 1
ATOM 1345 C C . VAL A 1 202 ? 44.638 17.246 97.370 1.00 31.49 202 VAL A C 1
ATOM 1346 O O . VAL A 1 202 ? 45.636 16.544 97.208 1.00 30.62 202 VAL A O 1
ATOM 1350 N N . PRO A 1 203 ? 44.704 18.458 97.941 1.00 28.46 203 PRO A N 1
ATOM 1351 C CA . PRO A 1 203 ? 46.009 18.973 98.396 1.00 27.91 203 PRO A CA 1
ATOM 1352 C C . PRO A 1 203 ? 46.466 18.405 99.738 1.00 31.38 203 PRO A C 1
ATOM 1353 O O . PRO A 1 203 ? 45.645 18.151 100.628 1.00 30.19 203 PRO A O 1
ATOM 1357 N N . ARG A 1 204 ? 47.784 18.222 99.889 1.00 27.90 204 ARG A N 1
ATOM 1358 C CA . ARG A 1 204 ? 48.377 17.809 101.171 1.00 27.09 204 ARG A CA 1
ATOM 1359 C C . ARG A 1 204 ? 48.485 19.048 102.097 1.00 29.73 204 ARG A C 1
ATOM 1360 O O . ARG A 1 204 ? 48.573 18.889 103.320 1.00 28.40 204 ARG A O 1
ATOM 1368 N N . ASP A 1 205 ? 48.518 20.277 101.499 1.00 28.31 205 ASP A N 1
ATOM 1369 C CA . ASP A 1 205 ? 48.644 21.546 102.218 1.00 29.83 205 ASP A CA 1
ATOM 1370 C C . ASP A 1 205 ? 47.343 22.319 102.281 1.00 34.15 205 ASP A C 1
ATOM 1371 O O . ASP A 1 205 ? 46.418 22.034 101.507 1.00 34.38 205 ASP A O 1
ATOM 1376 N N . GLY A 1 206 ? 47.317 23.314 103.182 1.00 30.83 206 GLY A N 1
ATOM 1377 C CA . GLY A 1 206 ? 46.227 24.263 103.357 1.00 29.50 206 GLY A CA 1
ATOM 1378 C C . GLY A 1 206 ? 45.087 23.827 104.234 1.00 32.86 206 GLY A C 1
ATOM 1379 O O . GLY A 1 206 ? 44.003 24.407 104.156 1.00 32.42 206 GLY A O 1
ATOM 1380 N N . TRP A 1 207 ? 45.305 22.811 105.091 1.00 29.33 207 TRP A N 1
ATOM 1381 C CA . TRP A 1 207 ? 44.244 22.294 105.961 1.00 27.66 207 TRP A CA 1
ATOM 1382 C C . TRP A 1 207 ? 44.031 23.150 107.214 1.00 30.01 207 TRP A C 1
ATOM 1383 O O . TRP A 1 207 ? 43.160 22.846 108.027 1.00 28.75 207 TRP A O 1
ATOM 1394 N N . SER A 1 208 ? 44.853 24.204 107.385 1.00 29.17 208 SER A N 1
ATOM 1395 C CA . SER A 1 208 ? 44.822 25.116 108.545 1.00 29.51 208 SER A CA 1
ATOM 1396 C C . SER A 1 208 ? 45.031 24.275 109.832 1.00 31.10 208 SER A C 1
ATOM 1397 O O . SER A 1 208 ? 45.448 23.111 109.747 1.00 27.96 208 SER A O 1
ATOM 1400 N N . THR A 1 209 ? 44.794 24.864 110.996 1.00 29.05 209 THR A N 1
ATOM 1401 C CA . THR A 1 209 ? 44.975 24.177 112.274 1.00 28.07 209 THR A CA 1
ATOM 1402 C C . THR A 1 209 ? 43.832 24.542 113.194 1.00 32.28 209 THR A C 1
ATOM 1403 O O . THR A 1 209 ? 43.172 25.579 113.008 1.00 32.87 209 THR A O 1
ATOM 1407 N N . PHE A 1 210 ? 43.611 23.703 114.206 1.00 27.41 210 PHE A N 1
ATOM 1408 C CA . PHE A 1 210 ? 42.659 23.945 115.261 1.00 28.09 210 PHE A CA 1
ATOM 1409 C C . PHE A 1 210 ? 43.342 23.570 116.573 1.00 34.57 210 PHE A C 1
ATOM 1410 O O . PHE A 1 210 ? 44.060 22.552 116.623 1.00 32.26 210 PHE A O 1
ATOM 1418 N N . GLY A 1 211 ? 43.080 24.358 117.614 1.00 31.41 211 GLY A N 1
ATOM 1419 C CA . GLY A 1 211 ? 43.564 24.062 118.959 1.00 31.43 211 GLY A CA 1
ATOM 1420 C C . GLY A 1 211 ? 45.048 24.162 119.174 1.00 33.68 211 GLY A C 1
ATOM 1421 O O . GLY A 1 211 ? 45.732 24.902 118.481 1.00 33.55 211 GLY A O 1
ATOM 1422 N N . SER A 1 212 ? 45.549 23.412 120.159 1.00 31.53 212 SER A N 1
ATOM 1423 C CA . SER A 1 212 ? 46.941 23.497 120.585 1.00 30.64 212 SER A CA 1
ATOM 1424 C C . SER A 1 212 ? 47.692 22.180 120.438 1.00 32.21 212 SER A C 1
ATOM 1425 O O . SER A 1 212 ? 47.189 21.258 119.796 1.00 28.63 212 SER A O 1
ATOM 1428 N N . GLY A 1 213 ? 48.904 22.128 121.011 1.00 28.48 213 GLY A N 1
ATOM 1429 C CA . GLY A 1 213 ? 49.782 20.966 120.980 1.00 27.76 213 GLY A CA 1
ATOM 1430 C C . GLY A 1 213 ? 49.108 19.755 121.602 1.00 30.85 213 GLY A C 1
ATOM 1431 O O . GLY A 1 213 ? 48.146 19.890 122.358 1.00 30.15 213 GLY A O 1
ATOM 1432 N N . LEU A 1 214 ? 49.593 18.554 121.267 1.00 27.01 214 LEU A N 1
ATOM 1433 C CA . LEU A 1 214 ? 48.954 17.328 121.760 1.00 26.14 214 LEU A CA 1
ATOM 1434 C C . LEU A 1 214 ? 49.528 16.867 123.120 1.00 30.18 214 LEU A C 1
ATOM 1435 O O . LEU A 1 214 ? 50.706 16.543 123.175 1.00 30.38 214 LEU A O 1
ATOM 1440 N N . GLY A 1 215 ? 48.708 16.808 124.164 1.00 27.17 215 GLY A N 1
ATOM 1441 C CA . GLY A 1 215 ? 47.288 17.157 124.159 1.00 28.03 215 GLY A CA 1
ATOM 1442 C C . GLY A 1 215 ? 46.459 16.113 123.427 1.00 32.25 215 GLY A C 1
ATOM 1443 O O . GLY A 1 215 ? 46.877 14.956 123.313 1.00 31.79 215 GLY A O 1
ATOM 1444 N N . ALA A 1 216 ? 45.311 16.521 122.875 1.00 28.38 216 ALA A N 1
ATOM 1445 C CA . ALA A 1 216 ? 44.446 15.589 122.160 1.00 26.87 216 ALA A CA 1
ATOM 1446 C C . ALA A 1 216 ? 43.921 16.195 120.864 1.00 31.00 216 ALA A C 1
ATOM 1447 O O . ALA A 1 216 ? 43.798 17.412 120.761 1.00 31.36 216 ALA A O 1
ATOM 1449 N N . VAL A 1 217 ? 43.583 15.325 119.906 1.00 25.76 217 VAL A N 1
ATOM 1450 C CA . VAL A 1 217 ? 42.941 15.650 118.627 1.00 24.02 217 VAL A CA 1
ATOM 1451 C C . VAL A 1 217 ? 41.752 14.715 118.527 1.00 27.96 217 VAL A C 1
ATOM 1452 O O . VAL A 1 217 ? 41.885 13.519 118.826 1.00 28.43 217 VAL A O 1
ATOM 1456 N N . LYS A 1 218 ? 40.598 15.247 118.097 1.00 24.66 218 LYS A N 1
ATOM 1457 C CA . LYS A 1 218 ? 39.363 14.503 117.884 1.00 25.22 218 LYS A CA 1
ATOM 1458 C C . LYS A 1 218 ? 39.677 13.172 117.160 1.00 28.72 218 LYS A C 1
ATOM 1459 O O . LYS A 1 218 ? 40.475 13.156 116.223 1.00 26.10 218 LYS A O 1
ATOM 1465 N N . SER A 1 219 ? 39.076 12.070 117.638 1.00 25.40 219 SER A N 1
ATOM 1466 C CA . SER A 1 219 ? 39.242 10.743 117.044 1.00 25.29 219 SER A CA 1
ATOM 1467 C C . SER A 1 219 ? 38.842 10.785 115.548 1.00 28.76 219 SER A C 1
ATOM 1468 O O . SER A 1 219 ? 37.763 11.296 115.231 1.00 28.64 219 SER A O 1
ATOM 1471 N N . GLY A 1 220 ? 39.723 10.307 114.653 1.00 25.77 220 GLY A N 1
ATOM 1472 C CA . GLY A 1 220 ? 39.425 10.281 113.216 1.00 24.75 220 GLY A CA 1
ATOM 1473 C C . GLY A 1 220 ? 39.580 11.602 112.474 1.00 26.03 220 GLY A C 1
ATOM 1474 O O . GLY A 1 220 ? 39.201 11.718 111.303 1.00 23.63 220 GLY A O 1
ATOM 1475 N N . ARG A 1 221 ? 40.116 12.627 113.153 1.00 23.65 221 ARG A N 1
ATOM 1476 C CA . ARG A 1 221 ? 40.372 13.939 112.554 1.00 22.98 221 ARG A CA 1
ATOM 1477 C C . ARG A 1 221 ? 41.800 13.980 112.066 1.00 24.60 221 ARG A C 1
ATOM 1478 O O . ARG A 1 221 ? 42.714 13.650 112.834 1.00 23.70 221 ARG A O 1
ATOM 1486 N N . ILE A 1 222 ? 42.018 14.473 110.820 1.00 21.83 222 ILE A N 1
ATOM 1487 C CA . ILE A 1 222 ? 43.362 14.581 110.219 1.00 22.02 222 ILE A CA 1
ATOM 1488 C C . ILE A 1 222 ? 44.303 15.399 111.096 1.00 24.94 222 ILE A C 1
ATOM 1489 O O . ILE A 1 222 ? 43.927 16.469 111.563 1.00 21.57 222 ILE A O 1
ATOM 1494 N N . VAL A 1 223 ? 45.528 14.868 111.317 1.00 22.60 223 VAL A N 1
ATOM 1495 C CA . VAL A 1 223 ? 46.556 15.576 112.071 1.00 21.86 223 VAL A CA 1
ATOM 1496 C C . VAL A 1 223 ? 47.445 16.285 111.074 1.00 25.98 223 VAL A C 1
ATOM 1497 O O . VAL A 1 223 ? 47.796 15.704 110.040 1.00 24.61 223 VAL A O 1
ATOM 1501 N N . VAL A 1 224 ? 47.832 17.539 111.403 1.00 23.60 224 VAL A N 1
ATOM 1502 C CA . VAL A 1 224 ? 48.695 18.349 110.546 1.00 22.51 224 VAL A CA 1
ATOM 1503 C C . VAL A 1 224 ? 49.906 18.866 111.308 1.00 27.43 224 VAL A C 1
ATOM 1504 O O . VAL A 1 224 ? 49.950 18.791 112.533 1.00 27.37 224 VAL A O 1
ATOM 1508 N N . GLY A 1 225 ? 50.857 19.438 110.576 1.00 25.17 225 GLY A N 1
ATOM 1509 C CA . GLY A 1 225 ? 51.998 20.112 111.194 1.00 25.84 225 GLY A CA 1
ATOM 1510 C C . GLY A 1 225 ? 51.552 21.424 111.818 1.00 28.69 225 GLY A C 1
ATOM 1511 O O . GLY A 1 225 ? 50.561 22.019 111.370 1.00 26.87 225 GLY A O 1
ATOM 1512 N N . SER A 1 226 ? 52.209 21.834 112.928 1.00 27.47 226 SER A N 1
ATOM 1513 C CA . SER A 1 226 ? 51.922 23.124 113.590 1.00 27.79 226 SER A CA 1
ATOM 1514 C C . SER A 1 226 ? 52.880 24.193 113.031 1.00 31.40 226 SER A C 1
ATOM 1515 O O . SER A 1 226 ? 52.652 25.380 113.251 1.00 31.79 226 SER A O 1
ATOM 1518 N N . GLY A 1 227 ? 53.954 23.757 112.353 1.00 27.47 227 GLY A N 1
ATOM 1519 C CA . GLY A 1 227 ? 55.005 24.636 111.846 1.00 27.64 227 GLY A CA 1
ATOM 1520 C C . GLY A 1 227 ? 56.067 24.954 112.894 1.00 32.44 227 GLY A C 1
ATOM 1521 O O . GLY A 1 227 ? 57.075 25.610 112.584 1.00 32.49 227 GLY A O 1
ATOM 1522 N N . GLN A 1 228 ? 55.835 24.498 114.140 1.00 28.39 228 GLN A N 1
ATOM 1523 C CA . GLN A 1 228 ? 56.698 24.699 115.328 1.00 28.73 228 GLN A CA 1
ATOM 1524 C C . GLN A 1 228 ? 57.640 23.518 115.508 1.00 33.93 228 GLN A C 1
ATOM 1525 O O . GLN A 1 228 ? 57.245 22.361 115.289 1.00 31.89 228 GLN A O 1
ATOM 1531 N N . GLN A 1 229 ? 58.845 23.814 116.022 1.00 31.93 229 GLN A N 1
ATOM 1532 C CA . GLN A 1 229 ? 59.843 22.817 116.363 1.00 32.76 229 GLN A CA 1
ATOM 1533 C C . GLN A 1 229 ? 60.222 23.002 117.826 1.00 37.84 229 GLN A C 1
ATOM 1534 O O . GLN A 1 229 ? 60.649 24.092 118.221 1.00 38.25 229 GLN A O 1
ATOM 1540 N N . GLU A 1 230 ? 60.004 21.959 118.624 1.00 33.25 230 GLU A N 1
ATOM 1541 C CA . GLU A 1 230 ? 60.309 21.919 120.052 1.00 33.70 230 GLU A CA 1
ATOM 1542 C C . GLU A 1 230 ? 61.748 21.407 120.182 1.00 36.13 230 GLU A C 1
ATOM 1543 O O . GLU A 1 230 ? 62.241 20.755 119.258 1.00 34.47 230 GLU A O 1
ATOM 1549 N N . ASN A 1 231 ? 62.420 21.665 121.322 1.00 33.45 231 ASN A N 1
ATOM 1550 C CA . ASN A 1 231 ? 63.763 21.112 121.521 1.00 34.52 231 ASN A CA 1
ATOM 1551 C C . ASN A 1 231 ? 63.512 19.774 122.231 1.00 40.78 231 ASN A C 1
ATOM 1552 O O . ASN A 1 231 ? 63.663 19.656 123.451 1.00 39.16 231 ASN A O 1
ATOM 1557 N N . SER A 1 232 ? 63.089 18.769 121.443 1.00 40.90 232 SER A N 1
ATOM 1558 C CA . SER A 1 232 ? 62.670 17.474 121.964 1.00 41.53 232 SER A CA 1
ATOM 1559 C C . SER A 1 232 ? 63.244 16.307 121.214 1.00 46.19 232 SER A C 1
ATOM 1560 O O . SER A 1 232 ? 63.871 16.468 120.157 1.00 45.44 232 SER A O 1
ATOM 1563 N N . GLU A 1 233 ? 63.021 15.104 121.778 1.00 44.18 233 GLU A N 1
ATOM 1564 C CA . GLU A 1 233 ? 63.431 13.845 121.169 1.00 44.04 233 GLU A CA 1
ATOM 1565 C C . GLU A 1 233 ? 62.662 13.730 119.845 1.00 48.19 233 GLU A C 1
ATOM 1566 O O . GLU A 1 233 ? 61.459 13.988 119.840 1.00 48.24 233 GLU A O 1
ATOM 1572 N N . TYR A 1 234 ? 63.370 13.482 118.723 1.00 46.88 234 TYR A N 1
ATOM 1573 C CA . TYR A 1 234 ? 62.774 13.358 117.382 1.00 48.41 234 TYR A CA 1
ATOM 1574 C C . TYR A 1 234 ? 61.686 12.271 117.320 1.00 47.27 234 TYR A C 1
ATOM 1575 O O . TYR A 1 234 ? 61.843 11.222 117.945 1.00 45.66 234 TYR A O 1
ATOM 1584 N N . LEU A 1 235 ? 60.559 12.566 116.637 1.00 40.78 235 LEU A N 1
ATOM 1585 C CA . LEU A 1 235 ? 59.466 11.609 116.434 1.00 39.64 235 LEU A CA 1
ATOM 1586 C C . LEU A 1 235 ? 59.722 10.906 115.114 1.00 41.46 235 LEU A C 1
ATOM 1587 O O . LEU A 1 235 ? 59.498 11.476 114.048 1.00 40.65 235 LEU A O 1
ATOM 1592 N N . GLU A 1 236 ? 60.266 9.689 115.201 1.00 36.26 236 GLU A N 1
ATOM 1593 C CA . GLU A 1 236 ? 60.643 8.878 114.045 1.00 35.73 236 GLU A CA 1
ATOM 1594 C C . GLU A 1 236 ? 59.454 8.211 113.346 1.00 35.58 236 GLU A C 1
ATOM 1595 O O . GLU A 1 236 ? 59.571 7.869 112.172 1.00 35.30 236 GLU A O 1
ATOM 1601 N N . SER A 1 237 ? 58.327 8.028 114.066 1.00 30.72 237 SER A N 1
ATOM 1602 C CA . SER A 1 237 ? 57.123 7.387 113.534 1.00 29.56 237 SER A CA 1
ATOM 1603 C C . SER A 1 237 ? 56.307 8.254 112.562 1.00 32.99 237 SER A C 1
ATOM 1604 O O . SER A 1 237 ? 55.363 7.747 111.947 1.00 32.20 237 SER A O 1
ATOM 1607 N N . LEU A 1 238 ? 56.680 9.541 112.414 1.00 28.53 238 LEU A N 1
ATOM 1608 C CA . LEU A 1 238 ? 55.929 10.512 111.609 1.00 26.94 238 LEU A CA 1
ATOM 1609 C C . LEU A 1 238 ? 56.742 11.208 110.553 1.00 32.66 238 LEU A C 1
ATOM 1610 O O . LEU A 1 238 ? 57.954 11.382 110.695 1.00 32.75 238 LEU A O 1
ATOM 1615 N N . ARG A 1 239 ? 56.053 11.657 109.494 1.00 26.84 239 ARG A N 1
ATOM 1616 C CA . ARG A 1 239 ? 56.622 12.461 108.430 1.00 25.98 239 ARG A CA 1
ATOM 1617 C C . ARG A 1 239 ? 55.559 13.393 107.906 1.00 30.24 239 ARG A C 1
ATOM 1618 O O . ARG A 1 239 ? 54.361 13.115 108.026 1.00 27.67 239 ARG A O 1
ATOM 1626 N N . ALA A 1 240 ? 56.001 14.452 107.226 1.00 28.40 240 ALA A N 1
ATOM 1627 C CA . ALA A 1 240 ? 55.110 15.300 106.467 1.00 28.61 240 ALA A CA 1
ATOM 1628 C C . ALA A 1 240 ? 54.688 14.430 105.282 1.00 31.78 240 ALA A C 1
ATOM 1629 O O . ALA A 1 240 ? 55.480 13.614 104.798 1.00 31.17 240 ALA A O 1
ATOM 1631 N N . SER A 1 241 ? 53.451 14.610 104.797 1.00 27.65 241 SER A N 1
ATOM 1632 C CA . SER A 1 241 ? 52.978 13.968 103.568 1.00 26.41 241 SER A CA 1
ATOM 1633 C C . SER A 1 241 ? 53.854 14.524 102.412 1.00 32.09 241 SER A C 1
ATOM 1634 O O . SER A 1 241 ? 54.355 15.651 102.501 1.00 31.89 241 SER A O 1
ATOM 1637 N N . GLY A 1 242 ? 54.030 13.731 101.368 1.00 29.32 242 GLY A N 1
ATOM 1638 C CA . GLY A 1 242 ? 54.888 14.092 100.243 1.00 29.56 242 GLY A CA 1
ATOM 1639 C C . GLY A 1 242 ? 54.233 14.663 99.005 1.00 33.99 242 GLY A C 1
ATOM 1640 O O . GLY A 1 242 ? 54.847 15.487 98.310 1.00 32.15 242 GLY A O 1
ATOM 1641 N N . ILE A 1 243 ? 52.995 14.227 98.685 1.00 32.39 243 ILE A N 1
ATOM 1642 C CA . ILE A 1 243 ? 52.351 14.650 97.433 1.00 31.97 243 ILE A CA 1
ATOM 1643 C C . ILE A 1 243 ? 50.885 15.041 97.579 1.00 35.35 243 ILE A C 1
ATOM 1644 O O . ILE A 1 243 ? 50.208 14.619 98.528 1.00 34.10 243 ILE A O 1
ATOM 1649 N N . ASP A 1 244 ? 50.386 15.776 96.568 1.00 32.71 244 ASP A N 1
ATOM 1650 C CA . ASP A 1 244 ? 48.960 16.043 96.382 1.00 33.33 244 ASP A CA 1
ATOM 1651 C C . ASP A 1 244 ? 48.404 14.787 95.696 1.00 35.54 244 ASP A C 1
ATOM 1652 O O . ASP A 1 244 ? 49.171 13.998 95.154 1.00 33.69 244 ASP A O 1
ATOM 1657 N N . ARG A 1 245 ? 47.077 14.595 95.712 1.00 33.06 245 ARG A N 1
ATOM 1658 C CA . ARG A 1 245 ? 46.486 13.390 95.097 1.00 32.50 245 ARG A CA 1
ATOM 1659 C C . ARG A 1 245 ? 45.462 13.716 94.009 1.00 36.37 245 ARG A C 1
ATOM 1660 O O . ARG A 1 245 ? 44.406 14.265 94.318 1.00 36.18 245 ARG A O 1
ATOM 1668 N N . THR A 1 246 ? 45.749 13.341 92.753 1.00 32.82 246 THR A N 1
ATOM 1669 C CA . THR A 1 246 ? 44.806 13.557 91.632 1.00 32.97 246 THR A CA 1
ATOM 1670 C C . THR A 1 246 ? 43.951 12.301 91.477 1.00 37.31 246 THR A C 1
ATOM 1671 O O . THR A 1 246 ? 44.474 11.205 91.268 1.00 37.06 246 THR A O 1
ATOM 1675 N N . LEU A 1 247 ? 42.638 12.464 91.638 1.00 33.79 247 LEU A N 1
ATOM 1676 C CA . LEU A 1 247 ? 41.718 11.334 91.645 1.00 31.89 247 LEU A CA 1
ATOM 1677 C C . LEU A 1 247 ? 40.709 11.402 90.516 1.00 34.87 247 LEU A C 1
ATOM 1678 O O . LEU A 1 247 ? 40.363 12.492 90.097 1.00 33.93 247 LEU A O 1
ATOM 1683 N N . THR A 1 248 ? 40.207 10.235 90.068 1.00 30.60 248 THR A N 1
ATOM 1684 C CA . THR A 1 248 ? 39.166 10.174 89.036 1.00 30.61 248 THR A CA 1
ATOM 1685 C C . THR A 1 248 ? 37.873 9.696 89.677 1.00 33.03 248 THR A C 1
ATOM 1686 O O . THR A 1 248 ? 37.869 8.703 90.407 1.00 31.40 248 THR A O 1
ATOM 1690 N N . SER A 1 249 ? 36.797 10.398 89.387 1.00 31.09 249 SER A N 1
ATOM 1691 C CA . SER A 1 249 ? 35.480 10.068 89.892 1.00 31.19 249 SER A CA 1
ATOM 1692 C C . SER A 1 249 ? 34.890 8.874 89.167 1.00 32.93 249 SER A C 1
ATOM 1693 O O . SER A 1 249 ? 35.410 8.417 88.144 1.00 32.96 249 SER A O 1
ATOM 1696 N N . THR A 1 250 ? 33.783 8.385 89.709 1.00 29.66 250 THR A N 1
ATOM 1697 C CA . THR A 1 250 ? 32.933 7.371 89.111 1.00 30.04 250 THR A CA 1
ATOM 1698 C C . THR A 1 250 ? 32.196 8.092 87.946 1.00 34.80 250 THR A C 1
ATOM 1699 O O . THR A 1 250 ? 31.951 9.301 88.059 1.00 32.07 250 THR A O 1
ATOM 1703 N N . PRO A 1 251 ? 31.831 7.391 86.847 1.00 31.83 251 PRO A N 1
ATOM 1704 C CA . PRO A 1 251 ? 31.099 8.084 85.750 1.00 30.96 251 PRO A CA 1
ATOM 1705 C C . PRO A 1 251 ? 29.699 8.515 86.158 1.00 32.56 251 PRO A C 1
ATOM 1706 O O . PRO A 1 251 ? 29.133 7.988 87.108 1.00 31.95 251 PRO A O 1
ATOM 1710 N N . HIS A 1 252 ? 29.142 9.490 85.443 1.00 29.14 252 HIS A N 1
ATOM 1711 C CA . HIS A 1 252 ? 27.761 9.901 85.680 1.00 28.41 252 HIS A CA 1
ATOM 1712 C C . HIS A 1 252 ? 27.162 10.388 84.366 1.00 31.58 252 HIS A C 1
ATOM 1713 O O . HIS A 1 252 ? 27.886 10.833 83.474 1.00 28.88 252 HIS A O 1
ATOM 1720 N N . SER A 1 253 ? 25.840 10.352 84.287 1.00 31.50 253 SER A N 1
ATOM 1721 C CA . SER A 1 253 ? 25.090 10.863 83.139 1.00 30.89 253 SER A CA 1
ATOM 1722 C C . SER A 1 253 ? 23.930 11.670 83.709 1.00 32.95 253 SER A C 1
ATOM 1723 O O . SER A 1 253 ? 23.882 11.887 84.915 1.00 31.33 253 SER A O 1
ATOM 1726 N N . HIS A 1 254 ? 22.991 12.131 82.854 1.00 28.00 254 HIS A N 1
ATOM 1727 C CA . HIS A 1 254 ? 21.790 12.846 83.305 1.00 27.29 254 HIS A CA 1
ATOM 1728 C C . HIS A 1 254 ? 20.625 12.335 82.460 1.00 28.86 254 HIS A C 1
ATOM 1729 O O . HIS A 1 254 ? 20.860 11.798 81.390 1.00 27.75 254 HIS A O 1
ATOM 1736 N N . THR A 1 255 ? 19.415 12.457 82.964 1.00 26.29 255 THR A N 1
ATOM 1737 C CA . THR A 1 255 ? 18.207 12.100 82.222 1.00 27.45 255 THR A CA 1
ATOM 1738 C C . THR A 1 255 ? 17.680 13.395 81.597 1.00 29.74 255 THR A C 1
ATOM 1739 O O . THR A 1 255 ? 17.569 14.405 82.275 1.00 28.57 255 THR A O 1
ATOM 1743 N N . PHE A 1 256 ? 17.321 13.331 80.324 1.00 26.20 256 PHE A N 1
ATOM 1744 C CA . PHE A 1 256 ? 16.722 14.448 79.615 1.00 25.91 256 PHE A CA 1
ATOM 1745 C C . PHE A 1 256 ? 15.203 14.281 79.666 1.00 29.92 256 PHE A C 1
ATOM 1746 O O . PHE A 1 256 ? 14.709 13.192 79.343 1.00 28.63 256 PHE A O 1
ATOM 1754 N N . THR A 1 257 ? 14.480 15.346 80.038 1.00 26.41 257 THR A N 1
ATOM 1755 C CA . THR A 1 257 ? 13.013 15.390 80.051 1.00 27.10 257 THR A CA 1
ATOM 1756 C C . THR A 1 257 ? 12.595 16.493 79.077 1.00 31.02 257 THR A C 1
ATOM 1757 O O . THR A 1 257 ? 12.771 17.669 79.385 1.00 31.86 257 THR A O 1
ATOM 1761 N N . GLY A 1 258 ? 12.066 16.117 77.915 1.00 27.06 258 GLY A N 1
ATOM 1762 C CA . GLY A 1 258 ? 11.673 17.109 76.917 1.00 25.06 258 GLY A CA 1
ATOM 1763 C C . GLY A 1 258 ? 10.389 17.836 77.238 1.00 28.57 258 GLY A C 1
ATOM 1764 O O . GLY A 1 258 ? 9.542 17.335 77.987 1.00 29.77 258 GLY A O 1
ATOM 1765 N N . ASN A 1 259 ? 10.218 19.047 76.652 1.00 25.68 259 ASN A N 1
ATOM 1766 C CA . ASN A 1 259 ? 8.981 19.805 76.772 1.00 25.61 259 ASN A CA 1
ATOM 1767 C C . ASN A 1 259 ? 8.161 19.485 75.513 1.00 28.58 259 ASN A C 1
ATOM 1768 O O . ASN A 1 259 ? 8.734 19.371 74.444 1.00 26.10 259 ASN A O 1
ATOM 1773 N N . GLN A 1 260 ? 6.844 19.380 75.648 1.00 26.96 260 GLN A N 1
ATOM 1774 C CA . GLN A 1 260 ? 5.955 19.110 74.508 1.00 26.29 260 GLN A CA 1
ATOM 1775 C C . GLN A 1 260 ? 6.035 20.274 73.501 1.00 30.95 260 GLN A C 1
ATOM 1776 O O . GLN A 1 260 ? 6.156 21.430 73.884 1.00 29.77 260 GLN A O 1
ATOM 1782 N N . GLN A 1 261 ? 5.985 19.953 72.206 1.00 28.44 261 GLN A N 1
ATOM 1783 C CA . GLN A 1 261 ? 6.013 20.966 71.166 1.00 28.13 261 GLN A CA 1
ATOM 1784 C C . GLN A 1 261 ? 4.884 20.696 70.162 1.00 29.37 261 GLN A C 1
ATOM 1785 O O . GLN A 1 261 ? 4.355 19.582 70.103 1.00 27.58 261 GLN A O 1
ATOM 1791 N N . ASP A 1 262 ? 4.483 21.730 69.444 1.00 25.58 262 ASP A N 1
ATOM 1792 C CA . ASP A 1 262 ? 3.417 21.666 68.444 1.00 25.92 262 ASP A CA 1
ATOM 1793 C C . ASP A 1 262 ? 4.033 21.172 67.117 1.00 27.18 262 ASP A C 1
ATOM 1794 O O . ASP A 1 262 ? 4.943 21.789 66.552 1.00 26.16 262 ASP A O 1
ATOM 1799 N N . ASN A 1 263 ? 3.543 20.018 66.654 1.00 24.14 263 ASN A N 1
ATOM 1800 C CA . ASN A 1 263 ? 4.066 19.334 65.474 1.00 24.75 263 ASN A CA 1
ATOM 1801 C C . ASN A 1 263 ? 3.528 19.904 64.144 1.00 27.14 263 ASN A C 1
ATOM 1802 O O . ASN A 1 263 ? 3.948 19.472 63.072 1.00 27.15 263 ASN A O 1
ATOM 1807 N N . ARG A 1 264 ? 2.627 20.868 64.219 1.00 24.43 264 ARG A N 1
ATOM 1808 C CA . ARG A 1 264 ? 1.980 21.415 63.019 1.00 23.27 264 ARG A CA 1
ATOM 1809 C C . ARG A 1 264 ? 2.723 22.534 62.342 1.00 27.43 264 ARG A C 1
ATOM 1810 O O . ARG A 1 264 ? 3.176 23.472 63.003 1.00 26.87 264 ARG A O 1
ATOM 1818 N N . ALA A 1 265 ? 2.809 22.436 61.007 1.00 24.25 265 ALA A N 1
ATOM 1819 C CA . ALA A 1 265 ? 3.373 23.464 60.148 1.00 23.38 265 ALA A CA 1
ATOM 1820 C C . ALA A 1 265 ? 2.269 24.571 60.005 1.00 26.67 265 ALA A C 1
ATOM 1821 O O . ALA A 1 265 ? 1.131 24.322 60.459 1.00 26.37 265 ALA A O 1
ATOM 1823 N N . PRO A 1 266 ? 2.575 25.781 59.431 1.00 24.22 266 PRO A N 1
ATOM 1824 C CA . PRO A 1 266 ? 1.553 26.840 59.319 1.00 24.04 266 PRO A CA 1
ATOM 1825 C C . PRO A 1 266 ? 0.323 26.375 58.568 1.00 25.92 266 PRO A C 1
ATOM 1826 O O . PRO A 1 266 ? 0.434 25.962 57.424 1.00 24.22 266 PRO A O 1
ATOM 1830 N N . TYR A 1 267 ? -0.811 26.345 59.265 1.00 23.64 267 TYR A N 1
ATOM 1831 C CA . TYR A 1 267 ? -2.057 25.785 58.724 1.00 23.51 267 TYR A CA 1
ATOM 1832 C C . TYR A 1 267 ? -3.157 26.827 58.547 1.00 28.18 267 TYR A C 1
ATOM 1833 O O . TYR A 1 267 ? -3.110 27.898 59.153 1.00 28.13 267 TYR A O 1
ATOM 1842 N N . TYR A 1 268 ? -4.150 26.495 57.724 1.00 25.02 268 TYR A N 1
ATOM 1843 C CA . TYR A 1 268 ? -5.292 27.361 57.417 1.00 24.05 268 TYR A CA 1
ATOM 1844 C C . TYR A 1 268 ? -6.505 26.431 57.292 1.00 27.37 268 TYR A C 1
ATOM 1845 O O . TYR A 1 268 ? -6.486 25.478 56.501 1.00 21.92 268 TYR A O 1
ATOM 1854 N N . THR A 1 269 ? -7.558 26.708 58.090 1.00 23.28 269 THR A N 1
ATOM 1855 C CA . THR A 1 269 ? -8.732 25.856 58.113 1.00 23.68 269 THR A CA 1
ATOM 1856 C C . THR A 1 269 ? -9.682 26.135 56.938 1.00 25.25 269 THR A C 1
ATOM 1857 O O . THR A 1 269 ? -10.157 27.255 56.761 1.00 26.11 269 THR A O 1
ATOM 1861 N N . LEU A 1 270 ? -9.965 25.094 56.166 1.00 23.78 270 LEU A N 1
ATOM 1862 C CA . LEU A 1 270 ? -10.961 25.113 55.097 1.00 23.53 270 LEU A CA 1
ATOM 1863 C C . LEU A 1 270 ? -11.828 23.863 55.279 1.00 26.23 270 LEU A C 1
ATOM 1864 O O . LEU A 1 270 ? -11.356 22.854 55.807 1.00 25.45 270 LEU A O 1
ATOM 1869 N N . ALA A 1 271 ? -13.062 23.888 54.783 1.00 23.06 271 ALA A N 1
ATOM 1870 C CA . ALA A 1 271 ? -13.890 22.700 54.878 1.00 23.67 271 ALA A CA 1
ATOM 1871 C C . ALA A 1 271 ? -13.666 21.820 53.646 1.00 26.26 271 ALA A C 1
ATOM 1872 O O . ALA A 1 271 ? -13.481 22.329 52.536 1.00 26.46 271 ALA A O 1
ATOM 1874 N N . TYR A 1 272 ? -13.682 20.511 53.854 1.00 23.77 272 TYR A N 1
ATOM 1875 C CA . TYR A 1 272 ? -13.655 19.502 52.796 1.00 23.83 272 TYR A CA 1
ATOM 1876 C C . TYR A 1 272 ? -15.111 19.075 52.601 1.00 28.56 272 TYR A C 1
ATOM 1877 O O . TYR A 1 272 ? -15.751 18.573 53.537 1.00 28.01 272 TYR A O 1
ATOM 1886 N N . ILE A 1 273 ? -15.643 19.340 51.419 1.00 24.83 273 ILE A N 1
ATOM 1887 C CA . ILE A 1 273 ? -17.028 18.971 51.094 1.00 23.71 273 ILE A CA 1
ATOM 1888 C C . ILE A 1 273 ? -17.022 18.038 49.890 1.00 28.65 273 ILE A C 1
ATOM 1889 O O . ILE A 1 273 ? -16.037 17.985 49.151 1.00 26.32 273 ILE A O 1
ATOM 1894 N N . ILE A 1 274 ? -18.132 17.330 49.655 1.00 25.58 274 ILE A N 1
ATOM 1895 C CA . ILE A 1 274 ? -18.187 16.416 48.521 1.00 24.69 274 ILE A CA 1
ATOM 1896 C C . ILE A 1 274 ? -19.591 16.383 47.922 1.00 28.81 274 ILE A C 1
ATOM 1897 O O . ILE A 1 274 ? -20.566 16.558 48.638 1.00 28.39 274 ILE A O 1
ATOM 1902 N N . TYR A 1 275 ? -19.670 16.184 46.624 1.00 26.62 275 TYR A N 1
ATOM 1903 C CA . TYR A 1 275 ? -20.959 16.107 45.972 1.00 27.14 275 TYR A CA 1
ATOM 1904 C C . TYR A 1 275 ? -21.509 14.674 46.088 1.00 31.41 275 TYR A C 1
ATOM 1905 O O . TYR A 1 275 ? -20.861 13.737 45.663 1.00 30.72 275 TYR A O 1
ATOM 1914 N N . ILE A 1 276 ? -22.706 14.539 46.648 1.00 30.68 276 ILE A N 1
ATOM 1915 C CA . ILE A 1 276 ? -23.400 13.261 46.830 1.00 32.08 276 ILE A CA 1
ATOM 1916 C C . ILE A 1 276 ? -24.483 13.089 45.751 1.00 38.00 276 ILE A C 1
ATOM 1917 O O . ILE A 1 276 ? -24.499 12.074 45.063 1.00 37.97 276 ILE A O 1
ATOM 1922 N N . GLY A 1 277 ? -25.340 14.083 45.601 1.00 36.93 277 GLY A N 1
ATOM 1923 C CA . GLY A 1 277 ? -26.423 14.038 44.610 1.00 42.20 277 GLY A CA 1
ATOM 1924 C C . GLY A 1 277 ? -27.635 14.831 45.076 1.00 64.03 277 GLY A C 1
ATOM 1925 O O . GLY A 1 277 ? -27.884 14.883 46.305 1.00 69.83 277 GLY A O 1
ATOM 1927 N N . THR B 1 18 ? -42.069 28.297 -0.742 1.00 92.09 18 THR B N 1
ATOM 1928 C CA . THR B 1 18 ? -41.641 28.696 0.601 1.00 91.73 18 THR B CA 1
ATOM 1929 C C . THR B 1 18 ? -41.209 27.527 1.493 1.00 94.75 18 THR B C 1
ATOM 1930 O O . THR B 1 18 ? -40.509 27.757 2.480 1.00 94.60 18 THR B O 1
ATOM 1934 N N . LEU B 1 19 ? -41.597 26.279 1.137 1.00 90.11 19 LEU B N 1
ATOM 1935 C CA . LEU B 1 19 ? -41.245 25.060 1.882 1.00 89.03 19 LEU B CA 1
ATOM 1936 C C . LEU B 1 19 ? -39.730 24.790 1.862 1.00 91.68 19 LEU B C 1
ATOM 1937 O O . LEU B 1 19 ? -39.228 24.138 2.775 1.00 91.29 19 LEU B O 1
ATOM 1942 N N . ASN B 1 20 ? -39.013 25.305 0.831 1.00 87.35 20 ASN B N 1
ATOM 1943 C CA . ASN B 1 20 ? -37.558 25.201 0.672 1.00 87.06 20 ASN B CA 1
ATOM 1944 C C . ASN B 1 20 ? -36.897 26.047 1.756 1.00 90.29 20 ASN B C 1
ATOM 1945 O O . ASN B 1 20 ? -35.979 25.573 2.430 1.00 90.30 20 ASN B O 1
ATOM 1947 N N . ALA B 1 21 ? -37.404 27.290 1.946 1.00 85.87 21 ALA B N 1
ATOM 1948 C CA . ALA B 1 21 ? -36.960 28.235 2.976 1.00 84.93 21 ALA B CA 1
ATOM 1949 C C . ALA B 1 21 ? -37.375 27.699 4.355 1.00 84.84 21 ALA B C 1
ATOM 1950 O O . ALA B 1 21 ? -36.654 27.900 5.331 1.00 84.65 21 ALA B O 1
ATOM 1952 N N . MET B 1 22 ? -38.523 26.960 4.392 1.00 77.33 22 MET B N 1
ATOM 1953 C CA . MET B 1 22 ? -39.154 26.286 5.539 1.00 74.84 22 MET B CA 1
ATOM 1954 C C . MET B 1 22 ? -38.711 24.786 5.657 1.00 71.78 22 MET B C 1
ATOM 1955 O O . MET B 1 22 ? -39.533 23.902 5.924 1.00 71.86 22 MET B O 1
ATOM 1960 N N . GLN B 1 23 ? -37.425 24.524 5.359 1.00 62.59 23 GLN B N 1
ATOM 1961 C CA . GLN B 1 23 ? -36.667 23.278 5.511 1.00 60.82 23 GLN B CA 1
ATOM 1962 C C . GLN B 1 23 ? -35.222 23.676 5.782 1.00 59.83 23 GLN B C 1
ATOM 1963 O O . GLN B 1 23 ? -34.635 23.150 6.710 1.00 56.56 23 GLN B O 1
ATOM 1969 N N . GLU B 1 24 ? -34.654 24.618 5.000 1.00 57.75 24 GLU B N 1
ATOM 1970 C CA . GLU B 1 24 ? -33.287 25.121 5.216 1.00 57.88 24 GLU B CA 1
ATOM 1971 C C . GLU B 1 24 ? -33.202 25.853 6.582 1.00 59.23 24 GLU B C 1
ATOM 1972 O O . GLU B 1 24 ? -32.187 25.731 7.287 1.00 57.90 24 GLU B O 1
ATOM 1974 N N . ALA B 1 25 ? -34.302 26.562 6.968 1.00 54.06 25 ALA B N 1
ATOM 1975 C CA . ALA B 1 25 ? -34.411 27.263 8.253 1.00 53.64 25 ALA B CA 1
ATOM 1976 C C . ALA B 1 25 ? -34.233 26.284 9.418 1.00 55.76 25 ALA B C 1
ATOM 1977 O O . ALA B 1 25 ? -33.384 26.526 10.279 1.00 56.23 25 ALA B O 1
ATOM 1979 N N . TYR B 1 26 ? -34.989 25.171 9.422 1.00 50.29 26 TYR B N 1
ATOM 1980 C CA . TYR B 1 26 ? -34.846 24.186 10.488 1.00 49.78 26 TYR B CA 1
ATOM 1981 C C . TYR B 1 26 ? -33.617 23.272 10.382 1.00 52.00 26 TYR B C 1
ATOM 1982 O O . TYR B 1 26 ? -33.181 22.740 11.410 1.00 50.77 26 TYR B O 1
ATOM 1991 N N . SER B 1 27 ? -33.025 23.113 9.173 1.00 46.25 27 SER B N 1
ATOM 1992 C CA . SER B 1 27 ? -31.840 22.263 9.000 1.00 45.59 27 SER B CA 1
ATOM 1993 C C . SER B 1 27 ? -30.625 22.726 9.847 1.00 47.35 27 SER B C 1
ATOM 1994 O O . SER B 1 27 ? -29.820 21.873 10.234 1.00 47.94 27 SER B O 1
ATOM 1997 N N . VAL B 1 28 ? -30.510 24.067 10.158 1.00 39.91 28 VAL B N 1
ATOM 1998 C CA . VAL B 1 28 ? -29.411 24.692 10.950 1.00 37.26 28 VAL B CA 1
ATOM 1999 C C . VAL B 1 28 ? -29.360 24.134 12.394 1.00 36.35 28 VAL B C 1
ATOM 2000 O O . VAL B 1 28 ? -28.327 24.222 13.084 1.00 36.89 28 VAL B O 1
ATOM 2004 N N . PHE B 1 29 ? -30.476 23.563 12.832 1.00 29.93 29 PHE B N 1
ATOM 2005 C CA . PHE B 1 29 ? -30.575 22.969 14.159 1.00 31.16 29 PHE B CA 1
ATOM 2006 C C . PHE B 1 29 ? -29.727 21.714 14.337 1.00 33.54 29 PHE B C 1
ATOM 2007 O O . PHE B 1 29 ? -29.328 21.418 15.457 1.00 32.37 29 PHE B O 1
ATOM 2015 N N . ASN B 1 30 ? -29.343 21.031 13.217 1.00 29.94 30 ASN B N 1
ATOM 2016 C CA . ASN B 1 30 ? -28.424 19.908 13.280 1.00 29.73 30 ASN B CA 1
ATOM 2017 C C . ASN B 1 30 ? -27.105 20.335 13.936 1.00 30.01 30 ASN B C 1
ATOM 2018 O O . ASN B 1 30 ? -26.504 19.547 14.658 1.00 28.19 30 ASN B O 1
ATOM 2023 N N . ALA B 1 31 ? -26.638 21.577 13.647 1.00 28.34 31 ALA B N 1
ATOM 2024 C CA . ALA B 1 31 ? -25.377 22.088 14.189 1.00 28.22 31 ALA B CA 1
ATOM 2025 C C . ALA B 1 31 ? -25.376 22.201 15.721 1.00 29.75 31 ALA B C 1
ATOM 2026 O O . ALA B 1 31 ? -24.305 22.168 16.326 1.00 28.83 31 ALA B O 1
ATOM 2028 N N . LEU B 1 32 ? -26.570 22.286 16.348 1.00 26.11 32 LEU B N 1
ATOM 2029 C CA . LEU B 1 32 ? -26.683 22.345 17.821 1.00 24.84 32 LEU B CA 1
ATOM 2030 C C . LEU B 1 32 ? -26.172 21.056 18.478 1.00 26.75 32 LEU B C 1
ATOM 2031 O O . LEU B 1 32 ? -25.823 21.054 19.651 1.00 27.04 32 LEU B O 1
ATOM 2036 N N . GLY B 1 33 ? -26.073 19.989 17.703 1.00 24.14 33 GLY B N 1
ATOM 2037 C CA . GLY B 1 33 ? -25.490 18.726 18.160 1.00 24.34 33 GLY B CA 1
ATOM 2038 C C . GLY B 1 33 ? -24.030 18.882 18.527 1.00 27.90 33 GLY B C 1
ATOM 2039 O O . GLY B 1 33 ? -23.521 18.170 19.392 1.00 27.23 33 GLY B O 1
ATOM 2040 N N . GLU B 1 34 ? -23.354 19.860 17.914 1.00 26.73 34 GLU B N 1
ATOM 2041 C CA . GLU B 1 34 ? -21.950 20.176 18.209 1.00 25.85 34 GLU B CA 1
ATOM 2042 C C . GLU B 1 34 ? -21.785 20.612 19.680 1.00 26.79 34 GLU B C 1
ATOM 2043 O O . GLU B 1 34 ? -20.719 20.420 20.246 1.00 24.74 34 GLU B O 1
ATOM 2049 N N . LEU B 1 35 ? -22.850 21.132 20.317 1.00 24.50 35 LEU B N 1
ATOM 2050 C CA . LEU B 1 35 ? -22.789 21.490 21.751 1.00 25.72 35 LEU B CA 1
ATOM 2051 C C . LEU B 1 35 ? -22.519 20.220 22.603 1.00 28.40 35 LEU B C 1
ATOM 2052 O O . LEU B 1 35 ? -21.854 20.303 23.630 1.00 24.92 35 LEU B O 1
ATOM 2057 N N . ALA B 1 36 ? -23.028 19.052 22.145 1.00 24.78 36 ALA B N 1
ATOM 2058 C CA . ALA B 1 36 ? -22.772 17.751 22.796 1.00 25.23 36 ALA B CA 1
ATOM 2059 C C . ALA B 1 36 ? -21.372 17.242 22.403 1.00 30.45 36 ALA B C 1
ATOM 2060 O O . ALA B 1 36 ? -20.653 16.710 23.245 1.00 29.93 36 ALA B O 1
ATOM 2062 N N . GLY B 1 37 ? -20.984 17.455 21.139 1.00 27.77 37 GLY B N 1
ATOM 2063 C CA . GLY B 1 37 ? -19.698 17.011 20.618 1.00 27.81 37 GLY B CA 1
ATOM 2064 C C . GLY B 1 37 ? -19.850 15.830 19.682 1.00 33.39 37 GLY B C 1
ATOM 2065 O O . GLY B 1 37 ? -20.844 15.094 19.752 1.00 29.84 37 GLY B O 1
ATOM 2066 N N . ASN B 1 38 ? -18.843 15.624 18.815 1.00 33.59 38 ASN B N 1
ATOM 2067 C CA . ASN B 1 38 ? -18.882 14.532 17.840 1.00 33.80 38 ASN B CA 1
ATOM 2068 C C . ASN B 1 38 ? -19.003 13.170 18.505 1.00 35.06 38 ASN B C 1
ATOM 2069 O O . ASN B 1 38 ? -18.349 12.915 19.521 1.00 33.45 38 ASN B O 1
ATOM 2074 N N . LYS B 1 39 ? -19.885 12.321 17.951 1.00 35.33 39 LYS B N 1
ATOM 2075 C CA . LYS B 1 39 ? -20.167 10.956 18.439 1.00 36.30 39 LYS B CA 1
ATOM 2076 C C . LYS B 1 39 ? -20.769 10.939 19.842 1.00 41.33 39 LYS B C 1
ATOM 2077 O O . LYS B 1 39 ? -20.489 10.045 20.634 1.00 41.33 39 LYS B O 1
ATOM 2083 N N . ALA B 1 40 ? -21.551 11.971 20.193 1.00 37.85 40 ALA B N 1
ATOM 2084 C CA . ALA B 1 40 ? -22.154 11.954 21.517 1.00 36.45 40 ALA B CA 1
ATOM 2085 C C . ALA B 1 40 ? -23.500 11.283 21.407 1.00 35.44 40 ALA B C 1
ATOM 2086 O O . ALA B 1 40 ? -24.129 11.333 20.357 1.00 31.96 40 ALA B O 1
ATOM 2088 N N . ILE B 1 41 ? -23.934 10.632 22.489 1.00 32.90 41 ILE B N 1
ATOM 2089 C CA . ILE B 1 41 ? -25.270 10.036 22.539 1.00 32.70 41 ILE B CA 1
ATOM 2090 C C . ILE B 1 41 ? -26.071 11.171 23.167 1.00 34.34 41 ILE B C 1
ATOM 2091 O O . ILE B 1 41 ? -25.758 11.582 24.287 1.00 34.92 41 ILE B O 1
ATOM 2096 N N . ILE B 1 42 ? -27.016 11.733 22.412 1.00 31.91 42 ILE B N 1
ATOM 2097 C CA . ILE B 1 42 ? -27.826 12.885 22.850 1.00 31.78 42 ILE B CA 1
ATOM 2098 C C . ILE B 1 42 ? -28.884 12.446 23.859 1.00 35.86 42 ILE B C 1
ATOM 2099 O O . ILE B 1 42 ? -29.123 13.138 24.852 1.00 34.08 42 ILE B O 1
ATOM 2104 N N . LYS B 1 43 ? -29.559 11.326 23.541 1.00 35.99 43 LYS B N 1
ATOM 2105 C CA . LYS B 1 43 ? -30.672 10.762 24.294 1.00 37.17 43 LYS B CA 1
ATOM 2106 C C . LYS B 1 43 ? -30.745 9.246 24.068 1.00 44.30 43 LYS B C 1
ATOM 2107 O O . LYS B 1 43 ? -30.360 8.765 23.001 1.00 44.68 43 LYS B O 1
ATOM 2113 N N . GLY B 1 44 ? -31.284 8.526 25.052 1.00 43.15 44 GLY B N 1
ATOM 2114 C CA . GLY B 1 44 ? -31.490 7.081 24.973 1.00 43.67 44 GLY B CA 1
ATOM 2115 C C . GLY B 1 44 ? -30.213 6.269 24.887 1.00 49.37 44 GLY B C 1
ATOM 2116 O O . GLY B 1 44 ? -29.255 6.543 25.617 1.00 47.64 44 GLY B O 1
ATOM 2117 N N . CYS B 1 45 ? -30.193 5.276 23.974 1.00 49.62 45 CYS B N 1
ATOM 2118 C CA . CYS B 1 45 ? -29.066 4.359 23.719 1.00 51.05 45 CYS B CA 1
ATOM 2119 C C . CYS B 1 45 ? -28.506 3.715 24.998 1.00 58.99 45 CYS B C 1
ATOM 2120 O O . CYS B 1 45 ? -27.289 3.638 25.196 1.00 58.56 45 CYS B O 1
ATOM 2123 N N . VAL B 1 46 ? -29.418 3.281 25.875 1.00 59.24 46 VAL B N 1
ATOM 2124 C CA . VAL B 1 46 ? -29.089 2.641 27.147 1.00 60.41 46 VAL B CA 1
ATOM 2125 C C . VAL B 1 46 ? -29.066 1.103 26.944 1.00 65.52 46 VAL B C 1
ATOM 2126 O O . VAL B 1 46 ? -29.898 0.554 26.211 1.00 63.37 46 VAL B O 1
ATOM 2130 N N . VAL B 1 47 ? -28.090 0.431 27.570 1.00 64.83 47 VAL B N 1
ATOM 2131 C CA . VAL B 1 47 ? -27.961 -1.030 27.508 1.00 65.82 47 VAL B CA 1
ATOM 2132 C C . VAL B 1 47 ? -28.984 -1.693 28.456 1.00 69.75 47 VAL B C 1
ATOM 2133 O O . VAL B 1 47 ? -29.178 -1.222 29.583 1.00 68.12 47 VAL B O 1
ATOM 2137 N N . SER B 1 48 ? -29.674 -2.743 27.972 1.00 67.80 48 SER B N 1
ATOM 2138 C CA . SER B 1 48 ? -30.649 -3.496 28.777 1.00 68.42 48 SER B CA 1
ATOM 2139 C C . SER B 1 48 ? -29.988 -4.817 29.213 1.00 72.98 48 SER B C 1
ATOM 2140 O O . SER B 1 48 ? -29.840 -5.077 30.414 1.00 72.63 48 SER B O 1
ATOM 2143 N N . GLY B 1 49 ? -29.539 -5.582 28.218 1.00 69.46 49 GLY B N 1
ATOM 2144 C CA . GLY B 1 49 ? -28.811 -6.834 28.367 1.00 69.21 49 GLY B CA 1
ATOM 2145 C C . GLY B 1 49 ? -27.868 -6.950 27.193 1.00 73.44 49 GLY B C 1
ATOM 2146 O O . GLY B 1 49 ? -26.823 -6.299 27.169 1.00 73.15 49 GLY B O 1
ATOM 2147 N N . SER B 1 50 ? -28.268 -7.725 26.181 1.00 70.81 50 SER B N 1
ATOM 2148 C CA . SER B 1 50 ? -27.517 -7.874 24.929 1.00 70.88 50 SER B CA 1
ATOM 2149 C C . SER B 1 50 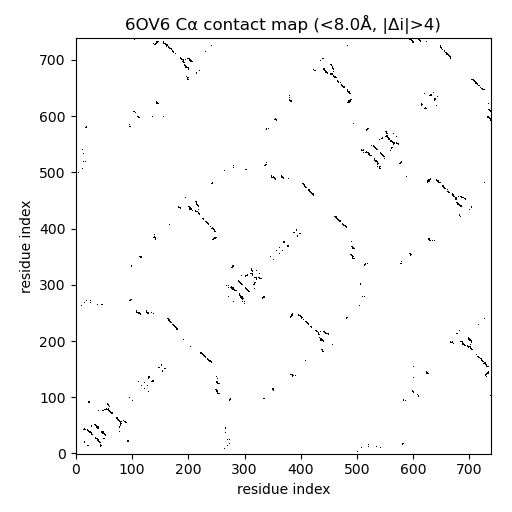? -28.041 -6.837 23.935 1.00 74.02 50 SER B C 1
ATOM 2150 O O . SER B 1 50 ? -27.529 -6.720 22.814 1.00 73.11 50 SER B O 1
ATOM 2153 N N . THR B 1 51 ? -29.087 -6.095 24.352 1.00 69.98 51 THR B N 1
ATOM 2154 C CA . THR B 1 51 ? -29.731 -5.077 23.533 1.00 69.35 51 THR B CA 1
ATOM 2155 C C . THR B 1 51 ? -29.506 -3.663 24.040 1.00 72.86 51 THR B C 1
ATOM 2156 O O . THR B 1 51 ? -29.508 -3.414 25.252 1.00 72.68 51 THR B O 1
ATOM 2160 N N . THR B 1 52 ? -29.315 -2.735 23.094 1.00 68.30 52 THR B N 1
ATOM 2161 C CA . THR B 1 52 ? -29.180 -1.309 23.376 1.00 67.24 52 THR B CA 1
ATOM 2162 C C . THR B 1 52 ? -30.520 -0.693 22.975 1.00 68.43 52 THR B C 1
ATOM 2163 O O . THR B 1 52 ? -31.014 -0.980 21.883 1.00 67.13 52 THR B O 1
ATOM 2167 N N . THR B 1 53 ? -31.112 0.137 23.860 1.00 64.34 53 THR B N 1
ATOM 2168 C CA . THR B 1 53 ? -32.384 0.826 23.601 1.00 63.47 53 THR B CA 1
ATOM 2169 C C . THR B 1 53 ? -32.227 1.828 22.459 1.00 65.08 53 THR B C 1
ATOM 2170 O O . THR B 1 53 ? -31.103 2.146 22.054 1.00 64.48 53 THR B O 1
ATOM 2174 N N . ASP B 1 54 ? -33.359 2.335 21.951 1.00 60.44 54 ASP B N 1
ATOM 2175 C CA . ASP B 1 54 ? -33.374 3.353 20.905 1.00 59.24 54 ASP B CA 1
ATOM 2176 C C . ASP B 1 54 ? -32.902 4.713 21.482 1.00 57.89 54 ASP B C 1
ATOM 2177 O O . ASP B 1 54 ? -32.859 4.908 22.700 1.00 56.08 54 ASP B O 1
ATOM 2182 N N . GLY B 1 55 ? -32.534 5.628 20.600 1.00 51.73 55 GLY B N 1
ATOM 2183 C CA . GLY B 1 55 ? -32.097 6.945 21.031 1.00 49.82 55 GLY B CA 1
ATOM 2184 C C . GLY B 1 55 ? -31.748 7.901 19.918 1.00 49.18 55 GLY B C 1
ATOM 2185 O O . GLY B 1 55 ? -32.282 7.800 18.807 1.00 48.42 55 GLY B O 1
ATOM 2186 N N . VAL B 1 56 ? -30.877 8.881 20.245 1.00 42.52 56 VAL B N 1
ATOM 2187 C CA . VAL B 1 56 ? -30.457 9.938 19.326 1.00 39.98 56 VAL B CA 1
ATOM 2188 C C . VAL B 1 56 ? -28.944 10.140 19.426 1.00 39.71 56 VAL B C 1
ATOM 2189 O O . VAL B 1 56 ? -28.409 10.294 20.515 1.00 37.20 56 VAL B O 1
ATOM 2193 N N . VAL B 1 57 ? -28.252 10.136 18.288 1.00 37.16 57 VAL B N 1
ATOM 2194 C CA . VAL B 1 57 ? -26.801 10.349 18.299 1.00 37.45 57 VAL B CA 1
ATOM 2195 C C . VAL B 1 57 ? -26.441 11.512 17.399 1.00 37.22 57 VAL B C 1
ATOM 2196 O O . VAL B 1 57 ? -27.255 11.944 16.587 1.00 35.74 57 VAL B O 1
ATOM 2200 N N . TYR B 1 58 ? -25.210 12.005 17.545 1.00 34.52 58 TYR B N 1
ATOM 2201 C CA . TYR B 1 58 ? -24.714 13.082 16.707 1.00 33.73 58 TYR B CA 1
ATOM 2202 C C . TYR B 1 58 ? -23.394 12.641 16.108 1.00 36.03 58 TYR B C 1
ATOM 2203 O O . TYR B 1 58 ? -22.526 12.162 16.831 1.00 34.98 58 TYR B O 1
ATOM 2212 N N . ILE B 1 59 ? -23.271 12.731 14.773 1.00 38.02 59 ILE B N 1
ATOM 2213 C CA . ILE B 1 59 ? -22.046 12.358 14.044 1.00 39.49 59 ILE B CA 1
ATOM 2214 C C . ILE B 1 59 ? -21.830 13.353 12.929 1.00 43.24 59 ILE B C 1
ATOM 2215 O O . ILE B 1 59 ? -22.740 13.597 12.133 1.00 40.59 59 ILE B O 1
ATOM 2220 N N . ASN B 1 60 ? -20.613 13.902 12.869 1.00 42.36 60 ASN B N 1
ATOM 2221 C CA . ASN B 1 60 ? -20.140 14.813 11.830 1.00 43.62 60 ASN B CA 1
ATOM 2222 C C . ASN B 1 60 ? -21.176 15.851 11.351 1.00 47.75 60 ASN B C 1
ATOM 2223 O O . ASN B 1 60 ? -21.487 15.915 10.159 1.00 48.54 60 ASN B O 1
ATOM 2228 N N . GLY B 1 61 ? -21.709 16.647 12.281 1.00 41.66 61 GLY B N 1
ATOM 2229 C CA . GLY B 1 61 ? -22.660 17.698 11.930 1.00 40.07 61 GLY B CA 1
ATOM 2230 C C . GLY B 1 61 ? -24.098 17.282 11.723 1.00 41.60 61 GLY B C 1
ATOM 2231 O O . GLY B 1 61 ? -24.932 18.120 11.366 1.00 40.44 61 GLY B O 1
ATOM 2232 N N . GLU B 1 62 ? -24.424 16.016 12.017 1.00 38.52 62 GLU B N 1
ATOM 2233 C CA . GLU B 1 62 ? -25.772 15.512 11.824 1.00 38.10 62 GLU B CA 1
ATOM 2234 C C . GLU B 1 62 ? -26.315 14.780 13.049 1.00 37.35 62 GLU B C 1
ATOM 2235 O O . GLU B 1 62 ? -25.619 13.962 13.648 1.00 36.28 62 GLU B O 1
ATOM 2241 N N . VAL B 1 63 ? -27.569 15.079 13.382 1.00 33.73 63 VAL B N 1
ATOM 2242 C CA . VAL B 1 63 ? -28.343 14.509 14.485 1.00 34.52 63 VAL B CA 1
ATOM 2243 C C . VAL B 1 63 ? -29.056 13.241 13.943 1.00 42.06 63 VAL B C 1
ATOM 2244 O O . VAL B 1 63 ? -29.833 13.328 12.991 1.00 41.22 63 VAL B O 1
ATOM 2248 N N . PHE B 1 64 ? -28.765 12.074 14.534 1.00 41.24 64 PHE B N 1
ATOM 2249 C CA . PHE B 1 64 ? -29.365 10.818 14.057 1.00 42.39 64 PHE B CA 1
ATOM 2250 C C . PHE B 1 64 ? -30.245 10.134 15.069 1.00 46.57 64 PHE B C 1
ATOM 2251 O O . PHE B 1 64 ? -29.893 10.053 16.237 1.00 46.00 64 PHE B O 1
ATOM 2259 N N . LYS B 1 65 ? -31.338 9.542 14.596 1.00 46.17 65 LYS B N 1
ATOM 2260 C CA . LYS B 1 65 ? -32.157 8.661 15.412 1.00 47.17 65 LYS B CA 1
ATOM 2261 C C . LYS B 1 65 ? -31.324 7.362 15.467 1.00 52.03 65 LYS B C 1
ATOM 2262 O O . LYS B 1 65 ? -30.732 6.970 14.453 1.00 51.29 65 LYS B O 1
ATOM 2264 N N . PHE B 1 66 ? -31.153 6.799 16.656 1.00 50.92 66 PHE B N 1
ATOM 2265 C CA . PHE B 1 66 ? -30.412 5.558 16.822 1.00 52.32 66 PHE B CA 1
ATOM 2266 C C . PHE B 1 66 ? -31.394 4.409 17.067 1.00 58.18 66 PHE B C 1
ATOM 2267 O O . PHE B 1 66 ? -32.119 4.406 18.066 1.00 56.02 66 PHE B O 1
ATOM 2275 N N . VAL B 1 67 ? -31.443 3.466 16.120 1.00 57.54 67 VAL B N 1
ATOM 2276 C CA . VAL B 1 67 ? -32.308 2.294 16.221 1.00 58.57 67 VAL B CA 1
ATOM 2277 C C . VAL B 1 67 ? -31.450 1.202 16.833 1.00 64.82 67 VAL B C 1
ATOM 2278 O O . VAL B 1 67 ? -30.453 0.778 16.240 1.00 64.25 67 VAL B O 1
ATOM 2282 N N . GLY B 1 68 ? -31.805 0.826 18.054 1.00 63.79 68 GLY B N 1
ATOM 2283 C CA . GLY B 1 68 ? -31.089 -0.182 18.817 1.00 64.99 68 GLY B CA 1
ATOM 2284 C C . GLY B 1 68 ? -31.301 -1.609 18.353 1.00 72.19 68 GLY B C 1
ATOM 2285 O O . GLY B 1 68 ? -31.357 -1.900 17.151 1.00 72.24 68 GLY B O 1
ATOM 2286 N N . GLY B 1 69 ? -31.415 -2.495 19.326 1.00 70.38 69 GLY B N 1
ATOM 2287 C CA . GLY B 1 69 ? -31.545 -3.928 19.106 1.00 70.71 69 GLY B CA 1
ATOM 2288 C C . GLY B 1 69 ? -30.316 -4.599 19.666 1.00 74.92 69 GLY B C 1
ATOM 2289 O O . GLY B 1 69 ? -29.688 -4.049 20.576 1.00 74.17 69 GLY B O 1
ATOM 2290 N N . GLN B 1 70 ? -29.937 -5.765 19.110 1.00 72.33 70 GLN B N 1
ATOM 2291 C CA . GLN B 1 70 ? -28.770 -6.524 19.570 1.00 72.52 70 GLN B CA 1
ATOM 2292 C C . GLN B 1 70 ? -27.448 -5.751 19.389 1.00 76.03 70 GLN B C 1
ATOM 2293 O O . GLN B 1 70 ? -27.156 -5.304 18.275 1.00 75.66 70 GLN B O 1
ATOM 2295 N N . THR B 1 71 ? -26.668 -5.587 20.497 1.00 71.67 71 THR B N 1
ATOM 2296 C CA . THR B 1 71 ? -25.365 -4.887 20.535 1.00 71.19 71 THR B CA 1
ATOM 2297 C C . THR B 1 71 ? -24.323 -5.610 19.661 1.00 76.32 71 THR B C 1
ATOM 2298 O O . THR B 1 71 ? -24.206 -6.832 19.738 1.00 76.13 71 THR B O 1
ATOM 2302 N N . GLN B 1 72 ? -23.563 -4.845 18.850 1.00 73.60 72 GLN B N 1
ATOM 2303 C CA . GLN B 1 72 ? -22.539 -5.357 17.934 1.00 73.67 72 GLN B CA 1
ATOM 2304 C C . GLN B 1 72 ? -21.140 -4.686 18.081 1.00 78.29 72 GLN B C 1
ATOM 2305 O O . GLN B 1 72 ? -20.309 -4.825 17.172 1.00 78.51 72 GLN B O 1
ATOM 2311 N N . SER B 1 73 ? -20.877 -3.977 19.223 1.00 73.91 73 SER B N 1
ATOM 2312 C CA . SER B 1 73 ? -19.630 -3.248 19.556 1.00 72.86 73 SER B CA 1
ATOM 2313 C C . SER B 1 73 ? -19.141 -2.225 18.487 1.00 73.40 73 SER B C 1
ATOM 2314 O O . SER B 1 73 ? -18.223 -1.444 18.754 1.00 72.27 73 SER B O 1
ATOM 2317 N N . ARG B 1 74 ? -19.780 -2.223 17.300 1.00 67.18 74 ARG B N 1
ATOM 2318 C CA . ARG B 1 74 ? -19.523 -1.343 16.162 1.00 65.63 74 ARG B CA 1
ATOM 2319 C C . ARG B 1 74 ? -20.879 -0.889 15.580 1.00 67.91 74 ARG B C 1
ATOM 2320 O O . ARG B 1 74 ? -21.855 -1.637 15.659 1.00 68.30 74 ARG B O 1
ATOM 2328 N N . VAL B 1 75 ? -20.946 0.332 15.008 1.00 62.15 75 VAL B N 1
ATOM 2329 C CA . VAL B 1 75 ? -22.172 0.927 14.430 1.00 59.98 75 VAL B CA 1
ATOM 2330 C C . VAL B 1 75 ? -21.918 1.545 13.064 1.00 60.29 75 VAL B C 1
ATOM 2331 O O . VAL B 1 75 ? -20.762 1.768 12.706 1.00 59.81 75 VAL B O 1
ATOM 2335 N N . LYS B 1 76 ? -23.003 1.870 12.325 1.00 54.99 76 LYS B N 1
ATOM 2336 C CA . LYS B 1 76 ? -22.943 2.513 11.008 1.00 53.92 76 LYS B CA 1
ATOM 2337 C C . LYS B 1 76 ? -24.225 3.301 10.710 1.00 54.88 76 LYS B C 1
ATOM 2338 O O . LYS B 1 76 ? -25.256 3.034 11.314 1.00 54.49 76 LYS B O 1
ATOM 2340 N N . ILE B 1 77 ? -24.151 4.262 9.769 1.00 51.01 77 ILE B N 1
ATOM 2341 C CA . ILE B 1 77 ? -25.263 5.099 9.305 1.00 61.27 77 ILE B CA 1
ATOM 2342 C C . ILE B 1 77 ? -25.950 4.338 8.161 1.00 113.14 77 ILE B C 1
ATOM 2343 O O . ILE B 1 77 ? -25.318 4.055 7.140 1.00 81.50 77 ILE B O 1
ATOM 2348 N N . ARG B 1 98 ? -32.767 7.687 6.949 1.00 65.14 98 ARG B N 1
ATOM 2349 C CA . ARG B 1 98 ? -31.404 7.786 7.472 1.00 64.93 98 ARG B CA 1
ATOM 2350 C C . ARG B 1 98 ? -31.406 7.683 8.994 1.00 67.96 98 ARG B C 1
ATOM 2351 O O . ARG B 1 98 ? -32.189 8.365 9.654 1.00 67.72 98 ARG B O 1
ATOM 2359 N N . TYR B 1 99 ? -30.541 6.807 9.540 1.00 63.93 99 TYR B N 1
ATOM 2360 C CA . TYR B 1 99 ? -30.434 6.530 10.971 1.00 64.06 99 TYR B CA 1
ATOM 2361 C C . TYR B 1 99 ? -29.144 5.772 11.267 1.00 67.27 99 TYR B C 1
ATOM 2362 O O . TYR B 1 99 ? -28.432 5.369 10.349 1.00 68.18 99 TYR B O 1
ATOM 2371 N N . VAL B 1 100 ? -28.858 5.561 12.539 1.00 62.37 100 VAL B N 1
ATOM 2372 C CA . VAL B 1 100 ? -27.682 4.824 12.952 1.00 62.43 100 VAL B CA 1
ATOM 2373 C C . VAL B 1 100 ? -28.149 3.555 13.645 1.00 68.31 100 VAL B C 1
ATOM 2374 O O . VAL B 1 100 ? -29.077 3.587 14.457 1.00 66.46 100 VAL B O 1
ATOM 2378 N N . THR B 1 101 ? -27.544 2.427 13.260 1.00 68.18 101 THR B N 1
ATOM 2379 C CA . THR B 1 101 ? -27.816 1.123 13.846 1.00 69.40 101 THR B CA 1
ATOM 2380 C C . THR B 1 101 ? -26.522 0.325 13.993 1.00 76.59 101 THR B C 1
ATOM 2381 O O . THR B 1 101 ? -25.464 0.785 13.545 1.00 76.21 101 THR B O 1
ATOM 2385 N N . PHE B 1 102 ? -26.597 -0.838 14.656 1.00 75.44 102 PHE B N 1
ATOM 2386 C CA . PHE B 1 102 ? -25.448 -1.711 14.869 1.00 76.08 102 PHE B CA 1
ATOM 2387 C C . PHE B 1 102 ? -24.935 -2.347 13.579 1.00 81.98 102 PHE B C 1
ATOM 2388 O O . PHE B 1 102 ? -25.722 -2.635 12.671 1.00 81.91 102 PHE B O 1
ATOM 2396 N N . ALA B 1 103 ? -23.602 -2.508 13.482 1.00 79.34 103 ALA B N 1
ATOM 2397 C CA . ALA B 1 103 ? -22.933 -3.090 12.314 1.00 79.61 103 ALA B CA 1
ATOM 2398 C C . ALA B 1 103 ? -21.527 -3.628 12.657 1.00 83.66 103 ALA B C 1
ATOM 2399 O O . ALA B 1 103 ? -21.229 -3.893 13.824 1.00 83.42 103 ALA B O 1
ATOM 2401 N N . SER B 1 104 ? -20.705 -3.839 11.608 1.00 79.96 104 SER B N 1
ATOM 2402 C CA . SER B 1 104 ? -19.308 -4.291 11.566 1.00 79.34 104 SER B CA 1
ATOM 2403 C C . SER B 1 104 ? -18.930 -4.317 10.084 1.00 81.75 104 SER B C 1
ATOM 2404 O O . SER B 1 104 ? -19.802 -4.524 9.237 1.00 80.63 104 SER B O 1
ATOM 2406 N N . GLY B 1 105 ? -17.663 -4.054 9.784 1.00 78.53 105 GLY B N 1
ATOM 2407 C CA . GLY B 1 105 ? -17.160 -4.010 8.416 1.00 78.64 105 GLY B CA 1
ATOM 2408 C C . GLY B 1 105 ? -16.915 -2.598 7.919 1.00 83.06 105 GLY B C 1
ATOM 2409 O O . GLY B 1 105 ? -15.896 -1.990 8.267 1.00 83.54 105 GLY B O 1
ATOM 2410 N N . THR B 1 106 ? -17.848 -2.068 7.098 1.00 78.80 106 THR B N 1
ATOM 2411 C CA . THR B 1 106 ? -17.776 -0.721 6.515 1.00 78.39 106 THR B CA 1
ATOM 2412 C C . THR B 1 106 ? -19.186 -0.104 6.351 1.00 81.58 106 THR B C 1
ATOM 2413 O O . THR B 1 106 ? -20.085 -0.787 5.860 1.00 81.99 106 THR B O 1
ATOM 2415 N N . GLY B 1 107 ? -19.392 1.163 6.734 1.00 76.70 107 GLY B N 1
ATOM 2416 C CA . GLY B 1 107 ? -18.434 2.070 7.363 1.00 75.13 107 GLY B CA 1
ATOM 2417 C C . GLY B 1 107 ? -18.571 2.025 8.871 1.00 75.29 107 GLY B C 1
ATOM 2418 O O . GLY B 1 107 ? -19.095 2.952 9.503 1.00 74.23 107 GLY B O 1
ATOM 2419 N N . SER B 1 108 ? -18.119 0.903 9.432 1.00 69.35 108 SER B N 1
ATOM 2420 C CA . SER B 1 108 ? -18.123 0.551 10.844 1.00 68.13 108 SER B CA 1
ATOM 2421 C C . SER B 1 108 ? -17.398 1.593 11.721 1.00 69.26 108 SER B C 1
ATOM 2422 O O . SER B 1 108 ? -16.260 1.971 11.428 1.00 68.14 108 SER B O 1
ATOM 2425 N N . ILE B 1 109 ? -18.089 2.065 12.779 1.00 63.92 109 ILE B N 1
ATOM 2426 C CA . ILE B 1 109 ? -17.580 3.018 13.774 1.00 62.35 109 ILE B CA 1
ATOM 2427 C C . ILE B 1 109 ? -17.651 2.283 15.093 1.00 64.84 109 ILE B C 1
ATOM 2428 O O . ILE B 1 109 ? -18.699 1.724 15.407 1.00 64.92 109 ILE B O 1
ATOM 2433 N N . SER B 1 110 ? -16.558 2.283 15.870 1.00 60.74 110 SER B N 1
ATOM 2434 C CA . SER B 1 110 ? -16.542 1.641 17.182 1.00 60.29 110 SER B CA 1
ATOM 2435 C C . SER B 1 110 ? -17.564 2.332 18.095 1.00 65.91 110 SER B C 1
ATOM 2436 O O . SER B 1 110 ? -17.540 3.557 18.236 1.00 65.63 110 SER B O 1
ATOM 2439 N N . TRP B 1 111 ? -18.490 1.546 18.666 1.00 63.04 111 TRP B N 1
ATOM 2440 C CA . TRP B 1 111 ? -19.545 2.035 19.560 1.00 62.71 111 TRP B CA 1
ATOM 2441 C C . TRP B 1 111 ? -18.959 2.564 20.878 1.00 64.65 111 TRP B C 1
ATOM 2442 O O . TRP B 1 111 ? -19.617 3.331 21.587 1.00 64.14 111 TRP B O 1
ATOM 2453 N N . ALA B 1 112 ? -17.697 2.199 21.167 1.00 60.01 112 ALA B N 1
ATOM 2454 C CA . ALA B 1 112 ? -16.950 2.674 22.333 1.00 59.47 112 ALA B CA 1
ATOM 2455 C C . ALA B 1 112 ? -16.568 4.157 22.155 1.00 59.96 112 ALA B C 1
ATOM 2456 O O . ALA B 1 112 ? -16.314 4.842 23.149 1.00 60.12 112 ALA B O 1
ATOM 2458 N N . GLU B 1 113 ? -16.556 4.650 20.896 1.00 53.17 113 GLU B N 1
ATOM 2459 C CA . GLU B 1 113 ? -16.248 6.043 20.572 1.00 51.86 113 GLU B CA 1
ATOM 2460 C C . GLU B 1 113 ? -17.435 6.977 20.881 1.00 53.53 113 GLU B C 1
ATOM 2461 O O . GLU B 1 113 ? -17.245 8.185 20.929 1.00 52.37 113 GLU B O 1
ATOM 2467 N N . PHE B 1 114 ? -18.648 6.413 21.072 1.00 48.71 114 PHE B N 1
ATOM 2468 C CA . PHE B 1 114 ? -19.855 7.167 21.410 1.00 47.19 114 PHE B CA 1
ATOM 2469 C C . PHE B 1 114 ? -19.952 7.321 22.905 1.00 51.28 114 PHE B C 1
ATOM 2470 O O . PHE B 1 114 ? -19.797 6.346 23.639 1.00 51.05 114 PHE B O 1
ATOM 2478 N N . ALA B 1 115 ? -20.159 8.564 23.363 1.00 47.13 115 ALA B N 1
ATOM 2479 C CA . ALA B 1 115 ? -20.177 8.880 24.783 1.00 46.34 115 ALA B CA 1
ATOM 2480 C C . ALA B 1 115 ? -21.522 9.340 25.306 1.00 47.54 115 ALA B C 1
ATOM 2481 O O . ALA B 1 115 ? -22.218 10.122 24.650 1.00 44.97 115 ALA B O 1
ATOM 2483 N N . LYS B 1 116 ? -21.868 8.854 26.503 1.00 42.78 116 LYS B N 1
ATOM 2484 C CA . LYS B 1 116 ? -23.078 9.245 27.214 1.00 42.35 116 LYS B CA 1
ATOM 2485 C C . LYS B 1 116 ? -22.720 10.554 27.910 1.00 42.28 116 LYS B C 1
ATOM 2486 O O . LYS B 1 116 ? -21.561 10.751 28.272 1.00 43.24 116 LYS B O 1
ATOM 2492 N N . LEU B 1 117 ? -23.688 11.455 28.081 1.00 35.19 117 LEU B N 1
ATOM 2493 C CA . LEU B 1 117 ? -23.415 12.769 28.652 1.00 32.49 117 LEU B CA 1
ATOM 2494 C C . LEU B 1 117 ? -24.040 13.027 29.990 1.00 33.93 117 LEU B C 1
ATOM 2495 O O . LEU B 1 117 ? -25.105 12.496 30.301 1.00 32.98 117 LEU B O 1
ATOM 2500 N N . THR B 1 118 ? -23.421 13.916 30.761 1.00 30.01 118 THR B N 1
ATOM 2501 C CA . THR B 1 118 ? -24.007 14.451 31.987 1.00 30.19 118 THR B CA 1
ATOM 2502 C C . THR B 1 118 ? -24.791 15.693 31.498 1.00 35.39 118 THR B C 1
ATOM 2503 O O . THR B 1 118 ? -24.286 16.450 30.672 1.00 37.04 118 THR B O 1
ATOM 2507 N N . THR B 1 119 ? -25.980 15.923 32.032 1.00 30.61 119 THR B N 1
ATOM 2508 C CA . THR B 1 119 ? -26.808 17.065 31.626 1.00 28.31 119 THR B CA 1
ATOM 2509 C C . THR B 1 119 ? -26.261 18.377 32.171 1.00 29.41 119 THR B C 1
ATOM 2510 O O . THR B 1 119 ? -25.530 18.381 33.170 1.00 26.33 119 THR B O 1
ATOM 2514 N N . LEU B 1 120 ? -26.658 19.504 31.550 1.00 26.64 120 LEU B N 1
ATOM 2515 C CA . LEU B 1 120 ? -26.269 20.831 32.025 1.00 25.94 120 LEU B CA 1
ATOM 2516 C C . LEU B 1 120 ? -26.854 21.101 33.409 1.00 28.93 120 LEU B C 1
ATOM 2517 O O . LEU B 1 120 ? -26.221 21.775 34.217 1.00 27.45 120 LEU B O 1
ATOM 2522 N N . ARG B 1 121 ? -28.041 20.531 33.688 1.00 26.27 121 ARG B N 1
ATOM 2523 C CA . ARG B 1 121 ? -28.694 20.620 35.005 1.00 27.76 121 ARG B CA 1
ATOM 2524 C C . ARG B 1 121 ? -27.765 20.035 36.091 1.00 28.43 121 ARG B C 1
ATOM 2525 O O . ARG B 1 121 ? -27.522 20.675 37.113 1.00 27.43 121 ARG B O 1
ATOM 2533 N N . GLU B 1 122 ? -27.214 18.858 35.831 1.00 26.75 122 GLU B N 1
ATOM 2534 C CA . GLU B 1 122 ? -26.312 18.163 36.742 1.00 27.30 122 GLU B CA 1
ATOM 2535 C C . GLU B 1 122 ? -24.958 18.894 36.864 1.00 29.58 122 GLU B C 1
ATOM 2536 O O . GLU B 1 122 ? -24.450 19.043 37.977 1.00 28.23 122 GLU B O 1
ATOM 2542 N N . LEU B 1 123 ? -24.412 19.380 35.739 1.00 24.32 123 LEU B N 1
ATOM 2543 C CA . LEU B 1 123 ? -23.173 20.164 35.751 1.00 24.76 123 LEU B CA 1
ATOM 2544 C C . LEU B 1 123 ? -23.325 21.456 36.568 1.00 30.13 123 LEU B C 1
ATOM 2545 O O . LEU B 1 123 ? -22.391 21.832 37.304 1.00 29.05 123 LEU B O 1
ATOM 2550 N N . SER B 1 124 ? -24.521 22.111 36.487 1.00 25.46 124 SER B N 1
ATOM 2551 C CA . SER B 1 124 ? -24.820 23.326 37.229 1.00 26.07 124 SER B CA 1
ATOM 2552 C C . SER B 1 124 ? -24.877 23.052 38.734 1.00 32.48 124 SER B C 1
ATOM 2553 O O . SER B 1 124 ? -24.404 23.858 39.527 1.00 32.96 124 SER B O 1
ATOM 2556 N N . ARG B 1 125 ? -25.417 21.893 39.116 1.00 30.55 125 ARG B N 1
ATOM 2557 C CA . ARG B 1 125 ? -25.545 21.464 40.515 1.00 31.30 125 ARG B CA 1
ATOM 2558 C C . ARG B 1 125 ? -24.149 21.156 41.125 1.00 34.44 125 ARG B C 1
ATOM 2559 O O . ARG B 1 125 ? -23.932 21.340 42.315 1.00 34.59 125 ARG B O 1
ATOM 2567 N N . ARG B 1 126 ? -23.210 20.715 40.281 1.00 30.71 126 ARG B N 1
ATOM 2568 C CA . ARG B 1 126 ? -21.858 20.376 40.687 1.00 31.29 126 ARG B CA 1
ATOM 2569 C C . ARG B 1 126 ? -20.939 21.592 40.669 1.00 34.44 126 ARG B C 1
ATOM 2570 O O . ARG B 1 126 ? -19.768 21.508 41.049 1.00 31.53 126 ARG B O 1
ATOM 2578 N N . LEU B 1 127 ? -21.487 22.743 40.259 1.00 32.24 127 LEU B N 1
ATOM 2579 C CA . LEU B 1 127 ? -20.745 23.988 40.226 1.00 33.06 127 LEU B CA 1
ATOM 2580 C C . LEU B 1 127 ? -20.943 24.758 41.542 1.00 35.27 127 LEU B C 1
ATOM 2581 O O . LEU B 1 127 ? -22.060 25.163 41.865 1.00 35.60 127 LEU B O 1
ATOM 2586 N N . LEU B 1 128 ? -19.860 24.937 42.309 1.00 29.58 128 LEU B N 1
ATOM 2587 C CA . LEU B 1 128 ? -19.939 25.652 43.578 1.00 28.52 128 LEU B CA 1
ATOM 2588 C C . LEU B 1 128 ? -19.984 27.158 43.340 1.00 34.55 128 LEU B C 1
ATOM 2589 O O . LEU B 1 128 ? -19.491 27.615 42.307 1.00 35.02 128 LEU B O 1
ATOM 2594 N N . PRO B 1 129 ? -20.575 27.947 44.253 1.00 33.10 129 PRO B N 1
ATOM 2595 C CA . PRO B 1 129 ? -20.634 29.411 44.034 1.00 33.69 129 PRO B CA 1
ATOM 2596 C C . PRO B 1 129 ? -19.254 30.039 43.848 1.00 39.11 129 PRO B C 1
ATOM 2597 O O . PRO B 1 129 ? -18.296 29.598 44.498 1.00 37.96 129 PRO B O 1
ATOM 2601 N N . ALA B 1 130 ? -19.135 31.051 42.942 1.00 35.34 130 ALA B N 1
ATOM 2602 C CA . ALA B 1 130 ? -17.862 31.752 42.705 1.00 34.85 130 ALA B CA 1
ATOM 2603 C C . ALA B 1 130 ? -17.372 32.280 44.062 1.00 36.07 130 ALA B C 1
ATOM 2604 O O . ALA B 1 130 ? -18.180 32.620 44.957 1.00 32.46 130 ALA B O 1
ATOM 2606 N N . GLY B 1 131 ? -16.063 32.214 44.239 1.00 31.84 131 GLY B N 1
ATOM 2607 C CA . GLY B 1 131 ? -15.422 32.659 45.466 1.00 30.90 131 GLY B CA 1
ATOM 2608 C C . GLY B 1 131 ? -15.471 31.712 46.654 1.00 32.96 131 GLY B C 1
ATOM 2609 O O . GLY B 1 131 ? -14.958 32.068 47.710 1.00 34.90 131 GLY B O 1
ATOM 2610 N N . THR B 1 132 ? -16.038 30.500 46.521 1.00 27.03 132 THR B N 1
ATOM 2611 C CA . THR B 1 132 ? -16.097 29.580 47.668 1.00 25.60 132 THR B CA 1
ATOM 2612 C C . THR B 1 132 ? -15.253 28.312 47.500 1.00 26.25 132 THR B C 1
ATOM 2613 O O . THR B 1 132 ? -15.195 27.504 48.428 1.00 25.79 132 THR B O 1
ATOM 2617 N N . ASN B 1 133 ? -14.670 28.099 46.306 1.00 23.45 133 ASN B N 1
ATOM 2618 C CA . ASN B 1 133 ? -14.021 26.835 45.993 1.00 22.65 133 ASN B CA 1
ATOM 2619 C C . ASN B 1 133 ? -12.585 26.942 45.494 1.00 24.40 133 ASN B C 1
ATOM 2620 O O . ASN B 1 133 ? -12.340 26.848 44.276 1.00 22.97 133 ASN B O 1
ATOM 2625 N N . PRO B 1 134 ? -11.622 27.117 46.427 1.00 22.61 134 PRO B N 1
ATOM 2626 C CA . PRO B 1 134 ? -10.206 27.153 46.016 1.00 21.62 134 PRO B CA 1
ATOM 2627 C C . PRO B 1 134 ? -9.824 25.865 45.258 1.00 23.87 134 PRO B C 1
ATOM 2628 O O . PRO B 1 134 ? -10.339 24.775 45.552 1.00 22.34 134 PRO B O 1
ATOM 2632 N N . GLN B 1 135 ? -8.935 26.012 44.269 1.00 21.10 135 GLN B N 1
ATOM 2633 C CA . GLN B 1 135 ? -8.457 24.913 43.409 1.00 19.69 135 GLN B CA 1
ATOM 2634 C C . GLN B 1 135 ? -6.940 24.871 43.405 1.00 22.46 135 GLN B C 1
ATOM 2635 O O . GLN B 1 135 ? -6.287 25.920 43.394 1.00 22.58 135 GLN B O 1
ATOM 2641 N N . LEU B 1 136 ? -6.391 23.661 43.329 1.00 20.05 136 LEU B N 1
ATOM 2642 C CA . LEU B 1 136 ? -4.953 23.426 43.199 1.00 19.48 136 LEU B CA 1
ATOM 2643 C C . LEU B 1 136 ? -4.556 23.753 41.753 1.00 22.60 136 LEU B C 1
ATOM 2644 O O . LEU B 1 136 ? -5.273 23.401 40.813 1.00 22.88 136 LEU B O 1
ATOM 2649 N N . TYR B 1 137 ? -3.409 24.415 41.590 1.00 19.98 137 TYR B N 1
ATOM 2650 C CA . TYR B 1 137 ? -2.942 24.845 40.265 1.00 19.10 137 TYR B CA 1
ATOM 2651 C C . TYR B 1 137 ? -1.457 24.652 40.120 1.00 22.36 137 TYR B C 1
ATOM 2652 O O . TYR B 1 137 ? -0.704 25.076 40.975 1.00 22.56 137 TYR B O 1
ATOM 2661 N N . SER B 1 138 ? -1.039 23.971 39.057 1.00 21.17 138 SER B N 1
ATOM 2662 C CA . SER B 1 138 ? 0.382 23.658 38.798 1.00 21.80 138 SER B CA 1
ATOM 2663 C C . SER B 1 138 ? 0.854 24.305 37.490 1.00 28.51 138 SER B C 1
ATOM 2664 O O . SER B 1 138 ? 2.007 24.103 37.102 1.00 28.06 138 SER B O 1
ATOM 2667 N N . GLY B 1 139 ? -0.031 25.059 36.832 1.00 25.54 139 GLY B N 1
ATOM 2668 C CA . GLY B 1 139 ? 0.306 25.766 35.602 1.00 26.84 139 GLY B CA 1
ATOM 2669 C C . GLY B 1 139 ? 1.130 27.011 35.894 1.00 30.48 139 GLY B C 1
ATOM 2670 O O . GLY B 1 139 ? 1.584 27.229 37.028 1.00 26.74 139 GLY B O 1
ATOM 2671 N N . SER B 1 140 ? 1.343 27.838 34.861 1.00 28.39 140 SER B N 1
ATOM 2672 C CA . SER B 1 140 ? 2.146 29.042 35.017 1.00 27.03 140 SER B CA 1
ATOM 2673 C C . SER B 1 140 ? 1.497 30.077 35.931 1.00 27.29 140 SER B C 1
ATOM 2674 O O . SER B 1 140 ? 0.366 30.511 35.678 1.00 28.03 140 SER B O 1
ATOM 2677 N N . VAL B 1 141 ? 2.214 30.500 36.983 1.00 26.09 141 VAL B N 1
ATOM 2678 C CA . VAL B 1 141 ? 1.711 31.530 37.916 1.00 27.21 141 VAL B CA 1
ATOM 2679 C C . VAL B 1 141 ? 1.640 32.933 37.258 1.00 34.68 141 VAL B C 1
ATOM 2680 O O . VAL B 1 141 ? 0.974 33.827 37.788 1.00 34.50 141 VAL B O 1
ATOM 2684 N N . ASN B 1 142 ? 2.319 33.100 36.103 1.00 34.10 142 ASN B N 1
ATOM 2685 C CA . ASN B 1 142 ? 2.312 34.344 35.317 1.00 35.94 142 ASN B CA 1
ATOM 2686 C C . ASN B 1 142 ? 1.223 34.342 34.252 1.00 42.36 142 ASN B C 1
ATOM 2687 O O . ASN B 1 142 ? 0.982 35.378 33.624 1.00 44.25 142 ASN B O 1
ATOM 2692 N N . ASN B 1 143 ? 0.541 33.201 34.075 1.00 37.21 143 ASN B N 1
ATOM 2693 C CA . ASN B 1 143 ? -0.546 33.044 33.113 1.00 36.81 143 ASN B CA 1
ATOM 2694 C C . ASN B 1 143 ? -1.784 32.383 33.769 1.00 37.17 143 ASN B C 1
ATOM 2695 O O . ASN B 1 143 ? -2.308 31.408 33.247 1.00 37.95 143 ASN B O 1
ATOM 2700 N N . ILE B 1 144 ? -2.238 32.921 34.925 1.00 31.96 144 ILE B N 1
ATOM 2701 C CA . ILE B 1 144 ? -3.434 32.389 35.606 1.00 31.38 144 ILE B CA 1
ATOM 2702 C C . ILE B 1 144 ? -4.645 32.630 34.681 1.00 36.38 144 ILE B C 1
ATOM 2703 O O . ILE B 1 144 ? -4.825 33.763 34.225 1.00 36.55 144 ILE B O 1
ATOM 2708 N N . PRO B 1 145 ? -5.451 31.582 34.357 1.00 32.50 145 PRO B N 1
ATOM 2709 C CA . PRO B 1 145 ? -6.595 31.777 33.439 1.00 31.10 145 PRO B CA 1
ATOM 2710 C C . PRO B 1 145 ? -7.562 32.911 33.786 1.00 33.72 145 PRO B C 1
ATOM 2711 O O . PRO B 1 145 ? -7.709 33.302 34.948 1.00 31.19 145 PRO B O 1
ATOM 2715 N N . SER B 1 146 ? -8.228 33.452 32.742 1.00 32.14 146 SER B N 1
ATOM 2716 C CA . SER B 1 146 ? -9.165 34.566 32.879 1.00 32.12 146 SER B CA 1
ATOM 2717 C C . SER B 1 146 ? -10.294 34.226 33.838 1.00 35.23 146 SER B C 1
ATOM 2718 O O . SER B 1 146 ? -10.859 33.138 33.759 1.00 37.32 146 SER B O 1
ATOM 2721 N N . GLY B 1 147 ? -10.591 35.141 34.743 1.00 31.60 147 GLY B N 1
ATOM 2722 C CA . GLY B 1 147 ? -11.638 34.956 35.735 1.00 31.28 147 GLY B CA 1
ATOM 2723 C C . GLY B 1 147 ? -11.116 34.357 37.023 1.00 32.53 147 GLY B C 1
ATOM 2724 O O . GLY B 1 147 ? -11.813 34.371 38.033 1.00 32.22 147 GLY B O 1
ATOM 2725 N N . TRP B 1 148 ? -9.859 33.865 37.000 1.00 29.07 148 TRP B N 1
ATOM 2726 C CA . TRP B 1 148 ? -9.230 33.238 38.166 1.00 27.46 148 TRP B CA 1
ATOM 2727 C C . TRP B 1 148 ? -8.158 34.137 38.760 1.00 30.08 148 TRP B C 1
ATOM 2728 O O . TRP B 1 148 ? -7.548 34.929 38.041 1.00 29.28 148 TRP B O 1
ATOM 2739 N N . GLN B 1 149 ? -7.881 33.966 40.049 1.00 26.20 149 GLN B N 1
ATOM 2740 C CA . GLN B 1 149 ? -6.794 34.679 40.715 1.00 27.23 149 GLN B CA 1
ATOM 2741 C C . GLN B 1 149 ? -6.231 33.804 41.833 1.00 27.67 149 GLN B C 1
ATOM 2742 O O . GLN B 1 149 ? -6.917 32.900 42.324 1.00 24.94 149 GLN B O 1
ATOM 2748 N N . LEU B 1 150 ? -5.080 34.193 42.344 1.00 24.90 150 LEU B N 1
ATOM 2749 C CA . LEU B 1 150 ? -4.459 33.559 43.497 1.00 26.57 150 LEU B CA 1
ATOM 2750 C C . LEU B 1 150 ? -5.327 33.832 44.736 1.00 28.76 150 LEU B C 1
ATOM 2751 O O . LEU B 1 150 ? -5.903 34.926 44.853 1.00 28.69 150 LEU B O 1
ATOM 2756 N N . CYS B 1 151 ? -5.417 32.847 45.655 1.00 24.54 151 CYS B N 1
ATOM 2757 C CA . CYS B 1 151 ? -6.101 33.035 46.941 1.00 23.15 151 CYS B CA 1
ATOM 2758 C C . CYS B 1 151 ? -5.088 33.763 47.820 1.00 28.12 151 CYS B C 1
ATOM 2759 O O . CYS B 1 151 ? -4.257 33.134 48.492 1.00 25.12 151 CYS B O 1
ATOM 2762 N N . ASP B 1 152 ? -5.105 35.111 47.726 1.00 27.72 152 ASP B N 1
ATOM 2763 C CA . ASP B 1 152 ? -4.112 35.962 48.400 1.00 28.09 152 ASP B CA 1
ATOM 2764 C C . ASP B 1 152 ? -4.661 37.016 49.390 1.00 32.79 152 ASP B C 1
ATOM 2765 O O . ASP B 1 152 ? -3.881 37.850 49.870 1.00 31.35 152 ASP B O 1
ATOM 2770 N N . GLY B 1 153 ? -5.961 36.985 49.684 1.00 30.00 153 GLY B N 1
ATOM 2771 C CA . GLY B 1 153 ? -6.549 37.974 50.596 1.00 31.49 153 GLY B CA 1
ATOM 2772 C C . GLY B 1 153 ? -7.202 39.172 49.914 1.00 37.22 153 GLY B C 1
ATOM 2773 O O . GLY B 1 153 ? -8.001 39.883 50.537 1.00 38.11 153 GLY B O 1
ATOM 2774 N N . THR B 1 154 ? -6.912 39.379 48.621 1.00 32.45 154 THR B N 1
ATOM 2775 C CA . THR B 1 154 ? -7.516 40.451 47.813 1.00 32.01 154 THR B CA 1
ATOM 2776 C C . THR B 1 154 ? -8.844 39.982 47.225 1.00 34.85 154 THR B C 1
ATOM 2777 O O . THR B 1 154 ? -9.036 38.776 47.046 1.00 32.83 154 THR B O 1
ATOM 2781 N N . ASN B 1 155 ? -9.766 40.935 46.908 1.00 30.63 155 ASN B N 1
ATOM 2782 C CA . ASN B 1 155 ? -11.073 40.633 46.290 1.00 30.00 155 ASN B CA 1
ATOM 2783 C C . ASN B 1 155 ? -11.899 39.618 47.070 1.00 32.61 155 ASN B C 1
ATOM 2784 O O . ASN B 1 155 ? -12.565 38.770 46.481 1.00 32.87 155 ASN B O 1
ATOM 2789 N N . GLY B 1 156 ? -11.876 39.736 48.388 1.00 30.70 156 GLY B N 1
ATOM 2790 C CA . GLY B 1 156 ? -12.620 38.857 49.277 1.00 31.01 156 GLY B CA 1
ATOM 2791 C C . GLY B 1 156 ? -12.105 37.432 49.392 1.00 33.78 156 GLY B C 1
ATOM 2792 O O . GLY B 1 156 ? -12.763 36.611 50.021 1.00 32.02 156 GLY B O 1
ATOM 2793 N N . THR B 1 157 ? -10.940 37.121 48.805 1.00 30.08 157 THR B N 1
ATOM 2794 C CA . THR B 1 157 ? -10.382 35.754 48.862 1.00 29.57 157 THR B CA 1
ATOM 2795 C C . THR B 1 157 ? -9.706 35.442 50.192 1.00 31.41 157 THR B C 1
ATOM 2796 O O . THR B 1 157 ? -9.292 36.346 50.902 1.00 30.49 157 THR B O 1
ATOM 2800 N N . GLU B 1 158 ? -9.535 34.143 50.500 1.00 26.55 158 GLU B N 1
ATOM 2801 C CA . GLU B 1 158 ? -8.781 33.688 51.658 1.00 26.23 158 GLU B CA 1
ATOM 2802 C C . GLU B 1 158 ? -7.317 33.842 51.266 1.00 29.74 158 GLU B C 1
ATOM 2803 O O . GLU B 1 158 ? -6.995 33.682 50.097 1.00 28.53 158 GLU B O 1
ATOM 2809 N N . ASN B 1 159 ? -6.442 34.193 52.198 1.00 28.57 159 ASN B N 1
ATOM 2810 C CA . ASN B 1 159 ? -5.022 34.291 51.870 1.00 28.44 159 ASN B CA 1
ATOM 2811 C C . ASN B 1 159 ? -4.394 32.932 52.233 1.00 28.16 159 ASN B C 1
ATOM 2812 O O . ASN B 1 159 ? -4.067 32.685 53.400 1.00 27.63 159 ASN B O 1
ATOM 2817 N N . LEU B 1 160 ? -4.225 32.067 51.220 1.00 23.50 160 LEU B N 1
ATOM 2818 C CA . LEU B 1 160 ? -3.709 30.706 51.390 1.00 22.70 160 LEU B CA 1
ATOM 2819 C C . LEU B 1 160 ? -2.217 30.546 51.117 1.00 27.25 160 LEU B C 1
ATOM 2820 O O . LEU B 1 160 ? -1.696 29.434 51.199 1.00 23.65 160 LEU B O 1
ATOM 2825 N N . LYS B 1 161 ? -1.523 31.672 50.825 1.00 25.23 161 LYS B N 1
ATOM 2826 C CA . LYS B 1 161 ? -0.092 31.681 50.514 1.00 24.81 161 LYS B CA 1
ATOM 2827 C C . LYS B 1 161 ? 0.731 31.116 51.653 1.00 26.59 161 LYS B C 1
ATOM 2828 O O . LYS B 1 161 ? 0.545 31.529 52.784 1.00 26.53 161 LYS B O 1
ATOM 2834 N N . GLY B 1 162 ? 1.574 30.127 51.362 1.00 24.37 162 GLY B N 1
ATOM 2835 C CA . GLY B 1 162 ? 2.425 29.492 52.372 1.00 23.75 162 GLY B CA 1
ATOM 2836 C C . GLY B 1 162 ? 1.713 28.612 53.386 1.00 28.76 162 GLY B C 1
ATOM 2837 O O . GLY B 1 162 ? 2.327 28.163 54.363 1.00 28.26 162 GLY B O 1
ATOM 2838 N N . SER B 1 163 ? 0.420 28.313 53.158 1.00 26.70 163 SER B N 1
ATOM 2839 C CA . SER B 1 163 ? -0.307 27.493 54.116 1.00 26.27 163 SER B CA 1
ATOM 2840 C C . SER B 1 163 ? -0.480 26.031 53.713 1.00 25.73 163 SER B C 1
ATOM 2841 O O . SER B 1 163 ? -0.604 25.711 52.528 1.00 23.09 163 SER B O 1
ATOM 2844 N N . PHE B 1 164 ? -0.525 25.168 54.730 1.00 22.46 164 PHE B N 1
ATOM 2845 C CA . PHE B 1 164 ? -0.921 23.759 54.655 1.00 21.46 164 PHE B CA 1
ATOM 2846 C C . PHE B 1 164 ? -2.406 23.781 55.039 1.00 25.30 164 PHE B C 1
ATOM 2847 O O . PHE B 1 164 ? -2.764 24.366 56.048 1.00 25.12 164 PHE B O 1
ATOM 2855 N N . ILE B 1 165 ? -3.279 23.216 54.217 1.00 21.30 165 ILE B N 1
ATOM 2856 C CA . ILE B 1 165 ? -4.684 23.201 54.605 1.00 20.63 165 ILE B CA 1
ATOM 2857 C C . ILE B 1 165 ? -4.996 22.111 55.659 1.00 22.11 165 ILE B C 1
ATOM 2858 O O . ILE B 1 165 ? -4.520 20.986 55.561 1.00 22.76 165 ILE B O 1
ATOM 2863 N N . VAL B 1 166 ? -5.843 22.443 56.616 1.00 21.16 166 VAL B N 1
ATOM 2864 C CA . VAL B 1 166 ? -6.367 21.505 57.595 1.00 21.32 166 VAL B CA 1
ATOM 2865 C C . VAL B 1 166 ? -7.905 21.531 57.531 1.00 23.89 166 VAL B C 1
ATOM 2866 O O . VAL B 1 166 ? -8.505 22.586 57.367 1.00 23.48 166 VAL B O 1
ATOM 2870 N N . GLY B 1 167 ? -8.512 20.357 57.644 1.00 23.91 167 GLY B N 1
ATOM 2871 C CA . GLY B 1 167 ? -9.961 20.201 57.554 1.00 23.14 167 GLY B CA 1
ATOM 2872 C C . GLY B 1 167 ? -10.718 20.813 58.711 1.00 28.41 167 GLY B C 1
ATOM 2873 O O . GLY B 1 167 ? -10.391 20.575 59.874 1.00 27.56 167 GLY B O 1
ATOM 2874 N N . TYR B 1 168 ? -11.709 21.639 58.384 1.00 25.30 168 TYR B N 1
ATOM 2875 C CA . TYR B 1 168 ? -12.670 22.225 59.315 1.00 25.76 168 TYR B CA 1
ATOM 2876 C C . TYR B 1 168 ? -13.262 21.100 60.151 1.00 28.38 168 TYR B C 1
ATOM 2877 O O . TYR B 1 168 ? -13.558 20.026 59.634 1.00 26.46 168 TYR B O 1
ATOM 2886 N N . ASP B 1 169 ? -13.430 21.346 61.453 1.00 27.71 169 ASP B N 1
ATOM 2887 C CA . ASP B 1 169 ? -13.974 20.349 62.385 1.00 27.09 169 ASP B CA 1
ATOM 2888 C C . ASP B 1 169 ? -14.827 21.124 63.376 1.00 33.75 169 ASP B C 1
ATOM 2889 O O . ASP B 1 169 ? -14.274 21.908 64.155 1.00 32.63 169 ASP B O 1
ATOM 2894 N N . PRO B 1 170 ? -16.175 20.998 63.311 1.00 32.06 170 PRO B N 1
ATOM 2895 C CA . PRO B 1 170 ? -17.017 21.789 64.231 1.00 33.20 170 PRO B CA 1
ATOM 2896 C C . PRO B 1 170 ? -16.772 21.511 65.713 1.00 36.81 170 PRO B C 1
ATOM 2897 O O . PRO B 1 170 ? -17.103 22.356 66.539 1.00 38.79 170 PRO B O 1
ATOM 2901 N N . ASN B 1 171 ? -16.191 20.356 66.045 1.00 32.90 171 ASN B N 1
ATOM 2902 C CA . ASN B 1 171 ? -15.953 19.932 67.432 1.00 34.22 171 ASN B CA 1
ATOM 2903 C C . ASN B 1 171 ? -14.544 20.173 67.981 1.00 39.34 171 ASN B C 1
ATOM 2904 O O . ASN B 1 171 ? -14.256 19.790 69.122 1.00 39.38 171 ASN B O 1
ATOM 2909 N N . ASP B 1 172 ? -13.670 20.820 67.189 1.00 34.69 172 ASP B N 1
ATOM 2910 C CA . ASP B 1 172 ? -12.289 21.091 67.600 1.00 33.60 172 ASP B CA 1
ATOM 2911 C C . ASP B 1 172 ? -12.088 22.582 67.572 1.00 37.32 172 ASP B C 1
ATOM 2912 O O . ASP B 1 172 ? -12.209 23.186 66.511 1.00 34.64 172 ASP B O 1
ATOM 2917 N N . SER B 1 173 ? -11.788 23.192 68.746 1.00 35.54 173 SER B N 1
ATOM 2918 C CA . SER B 1 173 ? -11.585 24.636 68.865 1.00 34.56 173 SER B CA 1
ATOM 2919 C C . SER B 1 173 ? -10.455 25.177 67.989 1.00 35.22 173 SER B C 1
ATOM 2920 O O . SER B 1 173 ? -10.463 26.367 67.660 1.00 35.71 173 SER B O 1
ATOM 2923 N N . ASP B 1 174 ? -9.507 24.308 67.577 1.00 29.52 174 ASP B N 1
ATOM 2924 C CA . ASP B 1 174 ? -8.432 24.737 66.676 1.00 28.13 174 ASP B CA 1
ATOM 2925 C C . ASP B 1 174 ? -8.952 24.951 65.267 1.00 30.34 174 ASP B C 1
ATOM 2926 O O . ASP B 1 174 ? -8.393 25.775 64.534 1.00 30.41 174 ASP B O 1
ATOM 2931 N N . TYR B 1 175 ? -9.984 24.180 64.866 1.00 27.92 175 TYR B N 1
ATOM 2932 C CA . TYR B 1 175 ? -10.465 24.157 63.478 1.00 27.50 175 TYR B CA 1
ATOM 2933 C C . TYR B 1 175 ? -11.964 24.396 63.301 1.00 33.99 175 TYR B C 1
ATOM 2934 O O . TYR B 1 175 ? -12.508 24.011 62.268 1.00 33.69 175 TYR B O 1
ATOM 2943 N N . ASN B 1 176 ? -12.640 25.015 64.284 1.00 31.20 176 ASN B N 1
ATOM 2944 C CA . ASN B 1 176 ? -14.099 25.168 64.221 1.00 31.58 176 ASN B CA 1
ATOM 2945 C C . ASN B 1 176 ? -14.642 26.380 63.512 1.00 34.94 176 ASN B C 1
ATOM 2946 O O . ASN B 1 176 ? -15.819 26.701 63.678 1.00 33.20 176 ASN B O 1
ATOM 2951 N N . ALA B 1 177 ? -13.798 27.062 62.724 1.00 32.62 177 ALA B N 1
ATOM 2952 C CA . ALA B 1 177 ? -14.218 28.152 61.853 1.00 32.15 177 ALA B CA 1
ATOM 2953 C C . ALA B 1 177 ? -13.292 28.179 60.656 1.00 33.71 177 ALA B C 1
ATOM 2954 O O . ALA B 1 177 ? -12.085 27.935 60.794 1.00 31.56 177 ALA B O 1
ATOM 2956 N N . ILE B 1 178 ? -13.845 28.519 59.486 1.00 29.30 178 ILE B N 1
ATOM 2957 C CA . ILE B 1 178 ? -13.047 28.709 58.285 1.00 27.66 178 ILE B CA 1
ATOM 2958 C C . ILE B 1 178 ? -12.064 29.843 58.587 1.00 31.64 178 ILE B C 1
ATOM 2959 O O . ILE B 1 178 ? -12.446 30.866 59.171 1.00 30.43 178 ILE B O 1
ATOM 2964 N N . GLY B 1 179 ? -10.809 29.656 58.213 1.00 27.50 179 GLY B N 1
ATOM 2965 C CA . GLY B 1 179 ? -9.815 30.708 58.396 1.00 26.73 179 GLY B CA 1
ATOM 2966 C C . GLY B 1 179 ? -9.034 30.665 59.691 1.00 28.93 179 GLY B C 1
ATOM 2967 O O . GLY B 1 179 ? -8.132 31.476 59.854 1.00 29.80 179 GLY B O 1
ATOM 2968 N N . LYS B 1 180 ? -9.334 29.736 60.607 1.00 25.88 180 LYS B N 1
ATOM 2969 C CA . LYS B 1 180 ? -8.525 29.579 61.824 1.00 25.79 180 LYS B CA 1
ATOM 2970 C C . LYS B 1 180 ? -7.153 29.065 61.412 1.00 31.60 180 LYS B C 1
ATOM 2971 O O . LYS B 1 180 ? -7.042 28.159 60.564 1.00 28.29 180 LYS B O 1
ATOM 2977 N N . VAL B 1 181 ? -6.108 29.710 61.964 1.00 29.31 181 VAL B N 1
ATOM 2978 C CA . VAL B 1 181 ? -4.709 29.438 61.646 1.00 28.71 181 VAL B CA 1
ATOM 2979 C C . VAL B 1 181 ? -3.910 29.063 62.874 1.00 32.19 181 VAL B C 1
ATOM 2980 O O . VAL B 1 181 ? -4.369 29.233 64.014 1.00 31.47 181 VAL B O 1
ATOM 2984 N N . GLY B 1 182 ? -2.724 28.534 62.631 1.00 27.42 182 GLY B N 1
ATOM 2985 C CA . GLY B 1 182 ? -1.775 28.145 63.659 1.00 26.26 182 GLY B CA 1
ATOM 2986 C C . GLY B 1 182 ? -0.573 27.501 63.020 1.00 29.10 182 GLY B C 1
ATOM 2987 O O . GLY B 1 182 ? -0.373 27.635 61.809 1.00 28.26 182 GLY B O 1
ATOM 2988 N N . GLY B 1 183 ? 0.184 26.758 63.824 1.00 26.05 183 GLY B N 1
ATOM 2989 C CA . GLY B 1 183 ? 1.369 26.052 63.365 1.00 26.14 183 GLY B CA 1
ATOM 2990 C C . GLY B 1 183 ? 2.566 26.956 63.141 1.00 28.65 183 GLY B C 1
ATOM 2991 O O . GLY B 1 183 ? 2.433 28.185 63.114 1.00 25.27 183 GLY B O 1
ATOM 2992 N N . THR B 1 184 ? 3.757 26.341 63.003 1.00 24.46 184 THR B N 1
ATOM 2993 C CA . THR B 1 184 ? 5.012 27.071 62.747 1.00 22.63 184 THR B CA 1
ATOM 2994 C C . THR B 1 184 ? 5.863 26.286 61.773 1.00 26.26 184 THR B C 1
ATOM 2995 O O . THR B 1 184 ? 5.840 25.053 61.761 1.00 28.55 184 THR B O 1
ATOM 2999 N N . LYS B 1 185 ? 6.647 26.997 60.974 1.00 23.19 185 LYS B N 1
ATOM 3000 C CA . LYS B 1 185 ? 7.541 26.397 59.996 1.00 22.20 185 LYS B CA 1
ATOM 3001 C C . LYS B 1 185 ? 8.690 25.670 60.719 1.00 25.79 185 LYS B C 1
ATOM 3002 O O . LYS B 1 185 ? 9.124 24.593 60.298 1.00 22.79 185 LYS B O 1
ATOM 3008 N N . LYS B 1 186 ? 9.228 26.329 61.758 1.00 24.54 186 LYS B N 1
ATOM 3009 C CA . LYS B 1 186 ? 10.360 25.795 62.497 1.00 24.01 186 LYS B CA 1
ATOM 3010 C C . LYS B 1 186 ? 9.985 25.633 63.960 1.00 28.34 186 LYS B C 1
ATOM 3011 O O . LYS B 1 186 ? 9.043 26.240 64.427 1.00 27.00 186 LYS B O 1
ATOM 3017 N N . VAL B 1 187 ? 10.735 24.816 64.688 1.00 27.14 187 VAL B N 1
ATOM 3018 C CA . VAL B 1 187 ? 10.541 24.621 66.136 1.00 27.32 187 VAL B CA 1
ATOM 3019 C C . VAL B 1 187 ? 11.923 24.353 66.726 1.00 27.42 187 VAL B C 1
ATOM 3020 O O . VAL B 1 187 ? 12.790 23.807 66.041 1.00 26.69 187 VAL B O 1
ATOM 3024 N N . THR B 1 188 ? 12.108 24.702 67.997 1.00 26.19 188 THR B N 1
ATOM 3025 C CA . THR B 1 188 ? 13.373 24.418 68.691 1.00 25.65 188 THR B CA 1
ATOM 3026 C C . THR B 1 188 ? 13.040 23.494 69.875 1.00 27.17 188 THR B C 1
ATOM 3027 O O . THR B 1 188 ? 12.287 23.893 70.757 1.00 26.37 188 THR B O 1
ATOM 3031 N N . PRO B 1 189 ? 13.597 22.275 69.943 1.00 25.20 189 PRO B N 1
ATOM 3032 C CA . PRO B 1 189 ? 13.293 21.411 71.094 1.00 25.38 189 PRO B CA 1
ATOM 3033 C C . PRO B 1 189 ? 13.892 22.019 72.373 1.00 29.96 189 PRO B C 1
ATOM 3034 O O . PRO B 1 189 ? 14.912 22.702 72.319 1.00 28.13 189 PRO B O 1
ATOM 3038 N N . SER B 1 190 ? 13.209 21.814 73.488 1.00 27.73 190 SER B N 1
ATOM 3039 C CA . SER B 1 190 ? 13.685 22.307 74.777 1.00 27.59 190 SER B CA 1
ATOM 3040 C C . SER B 1 190 ? 13.438 21.210 75.803 1.00 30.14 190 SER B C 1
ATOM 3041 O O . SER B 1 190 ? 12.611 20.317 75.590 1.00 27.32 190 SER B O 1
ATOM 3044 N N . GLY B 1 191 ? 14.156 21.277 76.906 1.00 27.71 191 GLY B N 1
ATOM 3045 C CA . GLY B 1 191 ? 13.963 20.280 77.945 1.00 27.90 191 GLY B CA 1
ATOM 3046 C C . GLY B 1 191 ? 14.901 20.512 79.093 1.00 32.15 191 GLY B C 1
ATOM 3047 O O . GLY B 1 191 ? 15.702 21.451 79.066 1.00 32.19 191 GLY B O 1
ATOM 3048 N N . ASN B 1 192 ? 14.801 19.650 80.082 1.00 29.13 192 ASN B N 1
ATOM 3049 C CA . ASN B 1 192 ? 15.598 19.763 81.305 1.00 29.83 192 ASN B CA 1
ATOM 3050 C C . ASN B 1 192 ? 16.379 18.520 81.629 1.00 33.77 192 ASN B C 1
ATOM 3051 O O . ASN B 1 192 ? 16.023 17.424 81.215 1.00 32.27 192 ASN B O 1
ATOM 3056 N N . LEU B 1 193 ? 17.478 18.707 82.347 1.00 30.33 193 LEU B N 1
ATOM 3057 C CA . LEU B 1 193 ? 18.292 17.610 82.824 1.00 30.70 193 LEU B CA 1
ATOM 3058 C C . LEU B 1 193 ? 18.085 17.492 84.321 1.00 34.71 193 LEU B C 1
ATOM 3059 O O . LEU B 1 193 ? 17.934 18.511 85.009 1.00 32.86 193 LEU B O 1
ATOM 3064 N N . ASP B 1 194 ? 18.101 16.254 84.838 1.00 30.60 194 ASP B N 1
ATOM 3065 C CA . ASP B 1 194 ? 17.977 16.082 86.281 1.00 29.02 194 ASP B CA 1
ATOM 3066 C C . ASP B 1 194 ? 19.335 16.427 86.913 1.00 30.80 194 ASP B C 1
ATOM 3067 O O . ASP B 1 194 ? 20.332 16.591 86.203 1.00 28.94 194 ASP B O 1
ATOM 3072 N N . SER B 1 195 ? 19.375 16.520 88.235 1.00 28.38 195 SER B N 1
ATOM 3073 C CA . SER B 1 195 ? 20.613 16.820 88.963 1.00 28.13 195 SER B CA 1
ATOM 3074 C C . SER B 1 195 ? 21.281 15.513 89.390 1.00 31.47 195 SER B C 1
ATOM 3075 O O . SER B 1 195 ? 20.608 14.604 89.861 1.00 32.43 195 SER B O 1
ATOM 3078 N N . ARG B 1 196 ? 22.591 15.408 89.194 1.00 28.91 196 ARG B N 1
ATOM 3079 C CA . ARG B 1 196 ? 23.347 14.195 89.511 1.00 28.96 196 ARG B CA 1
ATOM 3080 C C . ARG B 1 196 ? 24.625 14.541 90.270 1.00 34.11 196 ARG B C 1
ATOM 3081 O O . ARG B 1 196 ? 25.177 15.641 90.141 1.00 33.25 196 ARG B O 1
ATOM 3089 N N . SER B 1 197 ? 25.112 13.576 91.032 1.00 33.21 197 SER B N 1
ATOM 3090 C CA . SER B 1 197 ? 26.343 13.679 91.794 1.00 32.79 197 SER B CA 1
ATOM 3091 C C . SER B 1 197 ? 27.314 12.625 91.238 1.00 38.48 197 SER B C 1
ATOM 3092 O O . SER B 1 197 ? 26.918 11.688 90.521 1.00 38.49 197 SER B O 1
ATOM 3095 N N . ILE B 1 198 ? 28.603 12.777 91.549 1.00 33.02 198 ILE B N 1
ATOM 3096 C CA . ILE B 1 198 ? 29.622 11.773 91.254 1.00 32.47 198 ILE B CA 1
ATOM 3097 C C . ILE B 1 198 ? 30.168 11.342 92.607 1.00 33.27 198 ILE B C 1
ATOM 3098 O O . ILE B 1 198 ? 29.933 12.025 93.593 1.00 31.95 198 ILE B O 1
ATOM 3103 N N . ASN B 1 199 ? 30.849 10.215 92.646 1.00 32.50 199 ASN B N 1
ATOM 3104 C CA . ASN B 1 199 ? 31.562 9.759 93.828 1.00 32.57 199 ASN B CA 1
ATOM 3105 C C . ASN B 1 199 ? 33.051 9.794 93.512 1.00 35.65 199 ASN B C 1
ATOM 3106 O O . ASN B 1 199 ? 33.456 9.509 92.383 1.00 34.24 199 ASN B O 1
ATOM 3111 N N . VAL B 1 200 ? 33.862 10.131 94.518 1.00 32.30 200 VAL B N 1
ATOM 3112 C CA . VAL B 1 200 ? 35.313 10.101 94.406 1.00 31.79 200 VAL B CA 1
ATOM 3113 C C . VAL B 1 200 ? 35.838 9.488 95.705 1.00 32.14 200 VAL B C 1
ATOM 3114 O O . VAL B 1 200 ? 35.269 9.746 96.763 1.00 31.76 200 VAL B O 1
ATOM 3118 N N . THR B 1 201 ? 36.859 8.626 95.616 1.00 28.28 201 THR B N 1
ATOM 3119 C CA . THR B 1 201 ? 37.441 7.970 96.778 1.00 28.19 201 THR B CA 1
ATOM 3120 C C . THR B 1 201 ? 38.757 8.595 97.124 1.00 32.45 201 THR B C 1
ATOM 3121 O O . THR B 1 201 ? 39.696 8.514 96.336 1.00 33.76 201 THR B O 1
ATOM 3125 N N . VAL B 1 202 ? 38.840 9.212 98.307 1.00 28.93 202 VAL B N 1
ATOM 3126 C CA . VAL B 1 202 ? 40.090 9.824 98.761 1.00 27.60 202 VAL B CA 1
ATOM 3127 C C . VAL B 1 202 ? 40.811 8.744 99.547 1.00 29.40 202 VAL B C 1
ATOM 3128 O O . VAL B 1 202 ? 40.276 8.252 100.544 1.00 28.01 202 VAL B O 1
ATOM 3132 N N . PRO B 1 203 ? 42.003 8.313 99.107 1.00 27.17 203 PRO B N 1
ATOM 3133 C CA . PRO B 1 203 ? 42.691 7.250 99.853 1.00 27.79 203 PRO B CA 1
ATOM 3134 C C . PRO B 1 203 ? 43.359 7.750 101.128 1.00 30.01 203 PRO B C 1
ATOM 3135 O O . PRO B 1 203 ? 43.861 8.881 101.152 1.00 28.59 203 PRO B O 1
ATOM 3139 N N . ARG B 1 204 ? 43.389 6.894 102.165 1.00 27.58 204 ARG B N 1
ATOM 3140 C CA . ARG B 1 204 ? 44.108 7.176 103.411 1.00 27.37 204 ARG B CA 1
ATOM 3141 C C . ARG B 1 204 ? 45.610 6.887 103.185 1.00 32.00 204 ARG B C 1
ATOM 3142 O O . ARG B 1 204 ? 46.446 7.423 103.904 1.00 29.51 204 ARG B O 1
ATOM 3150 N N . ASP B 1 205 ? 45.938 6.026 102.183 1.00 30.55 205 ASP B N 1
ATOM 3151 C CA . ASP B 1 205 ? 47.304 5.611 101.835 1.00 30.15 205 ASP B CA 1
ATOM 3152 C C . ASP B 1 205 ? 47.816 6.245 100.550 1.00 32.80 205 ASP B C 1
ATOM 3153 O O . ASP B 1 205 ? 47.032 6.758 99.754 1.00 31.11 205 ASP B O 1
ATOM 3158 N N . GLY B 1 206 ? 49.144 6.202 100.368 1.00 30.85 206 GLY B N 1
ATOM 3159 C CA . GLY B 1 206 ? 49.807 6.665 99.154 1.00 31.47 206 GLY B CA 1
ATOM 3160 C C . GLY B 1 206 ? 50.177 8.126 99.082 1.00 33.85 206 GLY B C 1
ATOM 3161 O O . GLY B 1 206 ? 50.436 8.639 97.995 1.00 30.91 206 GLY B O 1
ATOM 3162 N N . TRP B 1 207 ? 50.220 8.810 100.243 1.00 30.26 207 TRP B N 1
ATOM 3163 C CA . TRP B 1 207 ? 50.525 10.238 100.287 1.00 29.46 207 TRP B CA 1
ATOM 3164 C C . TRP B 1 207 ? 52.029 10.530 100.217 1.00 33.84 207 TRP B C 1
ATOM 3165 O O . TRP B 1 207 ? 52.431 11.713 100.217 1.00 32.48 207 TRP B O 1
ATOM 3176 N N . SER B 1 208 ? 52.852 9.455 100.203 1.00 31.30 208 SER B N 1
ATOM 3177 C CA . SER B 1 208 ? 54.324 9.552 100.190 1.00 31.12 208 SER B CA 1
ATOM 3178 C C . SER B 1 208 ? 54.806 10.295 101.450 1.00 34.81 208 SER B C 1
ATOM 3179 O O . SER B 1 208 ? 54.032 10.493 102.398 1.00 32.55 208 SER B O 1
ATOM 3182 N N . THR B 1 209 ? 56.093 10.641 101.503 1.00 31.72 209 THR B N 1
ATOM 3183 C CA . THR B 1 209 ? 56.641 11.355 102.660 1.00 32.79 209 THR B CA 1
ATOM 3184 C C . THR B 1 209 ? 57.574 12.453 102.168 1.00 36.62 209 THR B C 1
ATOM 3185 O O . THR B 1 209 ? 58.077 12.395 101.040 1.00 35.31 209 THR B O 1
ATOM 3189 N N . PHE B 1 210 ? 57.828 13.436 103.029 1.00 33.28 210 PHE B N 1
ATOM 3190 C CA . PHE B 1 210 ? 58.764 14.516 102.741 1.00 33.40 210 PHE B CA 1
ATOM 3191 C C . PHE B 1 210 ? 59.557 14.750 104.023 1.00 38.18 210 PHE B C 1
ATOM 3192 O O . PHE B 1 210 ? 58.975 14.709 105.111 1.00 36.10 210 PHE B O 1
ATOM 3200 N N . GLY B 1 211 ? 60.859 15.040 103.889 1.00 36.29 211 GLY B N 1
ATOM 3201 C CA . GLY B 1 211 ? 61.697 15.382 105.041 1.00 35.47 211 GLY B CA 1
ATOM 3202 C C . GLY B 1 211 ? 61.968 14.258 106.022 1.00 37.86 211 GLY B C 1
ATOM 3203 O O . GLY B 1 211 ? 61.888 13.083 105.668 1.00 37.04 211 GLY B O 1
ATOM 3204 N N . SER B 1 212 ? 62.293 14.609 107.267 1.00 35.26 212 SER B N 1
ATOM 3205 C CA . SER B 1 212 ? 62.642 13.612 108.290 1.00 35.48 212 SER B CA 1
ATOM 3206 C C . SER B 1 212 ? 61.707 13.633 109.496 1.00 38.82 212 SER B C 1
ATOM 3207 O O . SER B 1 212 ? 60.636 14.245 109.437 1.00 37.29 212 SER B O 1
ATOM 3210 N N . GLY B 1 213 ? 62.102 12.944 110.571 1.00 35.02 213 GLY B N 1
ATOM 3211 C CA . GLY B 1 213 ? 61.352 12.881 111.817 1.00 34.13 213 GLY B CA 1
ATOM 3212 C C . GLY B 1 213 ? 61.060 14.257 112.397 1.00 35.99 213 GLY B C 1
ATOM 3213 O O . GLY B 1 213 ? 61.681 15.253 112.010 1.00 36.48 213 GLY B O 1
ATOM 3214 N N . LEU B 1 214 ? 60.088 14.323 113.296 1.00 30.73 214 LEU B N 1
ATOM 3215 C CA . LEU B 1 214 ? 59.667 15.591 113.881 1.00 30.49 214 LEU B CA 1
ATOM 3216 C C . LEU B 1 214 ? 60.452 15.965 115.158 1.00 35.30 214 LEU B C 1
ATOM 3217 O O . LEU B 1 214 ? 60.333 15.266 116.147 1.00 35.77 214 LEU B O 1
ATOM 3222 N N . GLY B 1 215 ? 61.213 17.068 115.146 1.00 32.72 215 GLY B N 1
ATOM 3223 C CA . GLY B 1 215 ? 61.379 17.979 114.022 1.00 31.42 215 GLY B CA 1
ATOM 3224 C C . GLY B 1 215 ? 60.136 18.827 113.821 1.00 35.73 215 GLY B C 1
ATOM 3225 O O . GLY B 1 215 ? 59.368 19.044 114.760 1.00 36.13 215 GLY B O 1
ATOM 3226 N N . ALA B 1 216 ? 59.910 19.298 112.601 1.00 32.78 216 ALA B N 1
ATOM 3227 C CA . ALA B 1 216 ? 58.721 20.110 112.329 1.00 32.36 216 ALA B CA 1
ATOM 3228 C C . ALA B 1 216 ? 58.093 19.725 111.006 1.00 33.65 216 ALA B C 1
ATOM 3229 O O . ALA B 1 216 ? 58.770 19.163 110.132 1.00 32.68 216 ALA B O 1
ATOM 3231 N N . VAL B 1 217 ? 56.801 20.050 110.854 1.00 28.51 217 VAL B N 1
ATOM 3232 C CA . VAL B 1 217 ? 56.055 19.840 109.595 1.00 26.15 217 VAL B CA 1
ATOM 3233 C C . VAL B 1 217 ? 55.395 21.178 109.286 1.00 29.45 217 VAL B C 1
ATOM 3234 O O . VAL B 1 217 ? 54.899 21.827 110.203 1.00 28.10 217 VAL B O 1
ATOM 3238 N N . LYS B 1 218 ? 55.374 21.588 107.998 1.00 27.46 218 LYS B N 1
ATOM 3239 C CA . LYS B 1 218 ? 54.718 22.817 107.548 1.00 26.71 218 LYS B CA 1
ATOM 3240 C C . LYS B 1 218 ? 53.318 22.913 108.187 1.00 30.29 218 LYS B C 1
ATOM 3241 O O . LYS B 1 218 ? 52.586 21.911 108.241 1.00 29.29 218 LYS B O 1
ATOM 3247 N N . SER B 1 219 ? 52.975 24.100 108.730 1.00 26.50 219 SER B N 1
ATOM 3248 C CA . SER B 1 219 ? 51.671 24.323 109.350 1.00 26.40 219 SER B CA 1
ATOM 3249 C C . SER B 1 219 ? 50.532 24.007 108.326 1.00 30.51 219 SER B C 1
ATOM 3250 O O . SER B 1 219 ? 50.588 24.486 107.183 1.00 29.36 219 SER B O 1
ATOM 3253 N N . GLY B 1 220 ? 49.560 23.187 108.732 1.00 26.75 220 GLY B N 1
ATOM 3254 C CA . GLY B 1 220 ? 48.426 22.832 107.870 1.00 27.23 220 GLY B CA 1
ATOM 3255 C C . GLY B 1 220 ? 48.693 21.763 106.818 1.00 30.55 220 GLY B C 1
ATOM 3256 O O . GLY B 1 220 ? 47.824 21.482 105.988 1.00 29.29 220 GLY B O 1
ATOM 3257 N N . ARG B 1 221 ? 49.894 21.171 106.828 1.00 25.87 221 ARG B N 1
ATOM 3258 C CA . ARG B 1 221 ? 50.285 20.073 105.952 1.00 25.15 221 ARG B CA 1
ATOM 3259 C C . ARG B 1 221 ? 49.948 18.732 106.628 1.00 26.60 221 ARG B C 1
ATOM 3260 O O . ARG B 1 221 ? 50.329 18.517 107.784 1.00 25.93 221 ARG B O 1
ATOM 3268 N N . ILE B 1 222 ? 49.284 17.816 105.886 1.00 22.69 222 ILE B N 1
ATOM 3269 C CA . ILE B 1 222 ? 48.930 16.484 106.391 1.00 21.63 222 ILE B CA 1
ATOM 3270 C C . ILE B 1 222 ? 50.166 15.727 106.909 1.00 26.03 222 ILE B C 1
ATOM 3271 O O . ILE B 1 222 ? 51.200 15.686 106.244 1.00 25.40 222 ILE B O 1
ATOM 3276 N N . VAL B 1 223 ? 50.023 15.109 108.088 1.00 24.39 223 VAL B N 1
ATOM 3277 C CA . VAL B 1 223 ? 51.059 14.272 108.687 1.00 24.20 223 VAL B CA 1
ATOM 3278 C C . VAL B 1 223 ? 50.705 12.820 108.369 1.00 28.18 223 VAL B C 1
ATOM 3279 O O . VAL B 1 223 ? 49.541 12.421 108.447 1.00 26.56 223 VAL B O 1
ATOM 3283 N N . VAL B 1 224 ? 51.714 12.038 107.999 1.00 26.18 224 VAL B N 1
ATOM 3284 C CA . VAL B 1 224 ? 51.576 10.625 107.651 1.00 25.97 224 VAL B CA 1
ATOM 3285 C C . VAL B 1 224 ? 52.512 9.754 108.489 1.00 29.32 224 VAL B C 1
ATOM 3286 O O . VAL B 1 224 ? 53.449 10.266 109.124 1.00 26.08 224 VAL B O 1
ATOM 3290 N N . GLY B 1 225 ? 52.282 8.444 108.430 1.00 27.13 225 GLY B N 1
ATOM 3291 C CA . GLY B 1 225 ? 53.181 7.463 109.038 1.00 26.20 225 GLY B CA 1
ATOM 3292 C C . GLY B 1 225 ? 54.497 7.401 108.281 1.00 29.64 225 GLY B C 1
ATOM 3293 O O . GLY B 1 225 ? 54.545 7.689 107.084 1.00 28.63 225 GLY B O 1
ATOM 3294 N N . SER B 1 226 ? 55.606 7.112 108.998 1.00 30.63 226 SER B N 1
ATOM 3295 C CA . SER B 1 226 ? 56.929 6.969 108.369 1.00 31.50 226 SER B CA 1
ATOM 3296 C C . SER B 1 226 ? 57.175 5.470 108.068 1.00 38.01 226 SER B C 1
ATOM 3297 O O . SER B 1 226 ? 58.077 5.135 107.301 1.00 37.91 226 SER B O 1
ATOM 3300 N N . GLY B 1 227 ? 56.392 4.608 108.711 1.00 36.61 227 GLY B N 1
ATOM 3301 C CA . GLY B 1 227 ? 56.517 3.157 108.594 1.00 38.34 227 GLY B CA 1
ATOM 3302 C C . GLY B 1 227 ? 57.386 2.609 109.710 1.00 44.38 227 GLY B C 1
ATOM 3303 O O . GLY B 1 227 ? 57.278 1.431 110.066 1.00 45.59 227 GLY B O 1
ATOM 3304 N N . GLN B 1 228 ? 58.188 3.491 110.337 1.00 40.48 228 GLN B N 1
ATOM 3305 C CA . GLN B 1 228 ? 59.107 3.139 111.421 1.00 40.61 228 GLN B CA 1
ATOM 3306 C C . GLN B 1 228 ? 58.489 3.255 112.800 1.00 45.03 228 GLN B C 1
ATOM 3307 O O . GLN B 1 228 ? 57.671 4.149 113.041 1.00 44.21 228 GLN B O 1
ATOM 3313 N N . GLN B 1 229 ? 58.900 2.359 113.725 1.00 41.07 229 GLN B N 1
ATOM 3314 C CA . GLN B 1 229 ? 58.431 2.349 115.111 1.00 41.67 229 GLN B CA 1
ATOM 3315 C C . GLN B 1 229 ? 58.920 3.608 115.808 1.00 47.10 229 GLN B C 1
ATOM 3316 O O . GLN B 1 229 ? 59.994 4.119 115.461 1.00 46.82 229 GLN B O 1
ATOM 3322 N N . GLU B 1 230 ? 58.158 4.114 116.787 1.00 44.00 230 GLU B N 1
ATOM 3323 C CA . GLU B 1 230 ? 58.626 5.286 117.519 1.00 44.85 230 GLU B CA 1
ATOM 3324 C C . GLU B 1 230 ? 59.742 4.847 118.483 1.00 53.36 230 GLU B C 1
ATOM 3325 O O . GLU B 1 230 ? 59.610 3.810 119.134 1.00 52.78 230 GLU B O 1
ATOM 3331 N N . ASN B 1 231 ? 60.836 5.621 118.539 1.00 52.50 231 ASN B N 1
ATOM 3332 C CA . ASN B 1 231 ? 61.991 5.322 119.384 1.00 53.86 231 ASN B CA 1
ATOM 3333 C C . ASN B 1 231 ? 61.739 5.768 120.818 1.00 61.95 231 ASN B C 1
ATOM 3334 O O . ASN B 1 231 ? 61.409 6.935 121.053 1.00 62.71 231 ASN B O 1
ATOM 3339 N N . SER B 1 232 ? 61.879 4.832 121.778 1.00 61.19 232 SER B N 1
ATOM 3340 C CA . SER B 1 232 ? 61.750 5.045 123.233 1.00 61.74 232 SER B CA 1
ATOM 3341 C C . SER B 1 232 ? 60.422 5.624 123.768 1.00 65.82 232 SER B C 1
ATOM 3342 O O . SER B 1 232 ? 60.188 5.582 124.984 1.00 66.52 232 SER B O 1
ATOM 3345 N N . GLU B 1 233 ? 59.565 6.163 122.885 1.00 60.60 233 GLU B N 1
ATOM 3346 C CA . GLU B 1 233 ? 58.319 6.787 123.310 1.00 59.29 233 GLU B CA 1
ATOM 3347 C C . GLU B 1 233 ? 57.052 6.183 122.706 1.00 58.96 233 GLU B C 1
ATOM 3348 O O . GLU B 1 233 ? 57.100 5.641 121.600 1.00 60.09 233 GLU B O 1
ATOM 3354 N N . TYR B 1 234 ? 55.923 6.274 123.444 1.00 50.00 234 TYR B N 1
ATOM 3355 C CA . TYR B 1 234 ? 54.626 5.783 122.989 1.00 48.05 234 TYR B CA 1
ATOM 3356 C C . TYR B 1 234 ? 53.591 6.913 122.891 1.00 44.87 234 TYR B C 1
ATOM 3357 O O . TYR B 1 234 ? 53.233 7.515 123.899 1.00 43.60 234 TYR B O 1
ATOM 3366 N N . LEU B 1 235 ? 53.116 7.181 121.664 1.00 37.62 235 LEU B N 1
ATOM 3367 C CA . LEU B 1 235 ? 52.185 8.265 121.338 1.00 34.62 235 LEU B CA 1
ATOM 3368 C C . LEU B 1 235 ? 50.745 7.809 121.331 1.00 35.68 235 LEU B C 1
ATOM 3369 O O . LEU B 1 235 ? 50.270 7.244 120.344 1.00 34.84 235 LEU B O 1
ATOM 3374 N N . GLU B 1 236 ? 50.077 8.012 122.475 1.00 31.57 236 GLU B N 1
ATOM 3375 C CA . GLU B 1 236 ? 48.687 7.626 122.697 1.00 31.99 236 GLU B CA 1
ATOM 3376 C C . GLU B 1 236 ? 47.677 8.572 122.020 1.00 32.34 236 GLU B C 1
ATOM 3377 O O . GLU B 1 236 ? 46.540 8.179 121.805 1.00 31.28 236 GLU B O 1
ATOM 3383 N N . SER B 1 237 ? 48.090 9.808 121.716 1.00 28.12 237 SER B N 1
ATOM 3384 C CA . SER B 1 237 ? 47.205 10.835 121.120 1.00 27.40 237 SER B CA 1
ATOM 3385 C C . SER B 1 237 ? 46.958 10.638 119.619 1.00 27.99 237 SER B C 1
ATOM 3386 O O . SER B 1 237 ? 46.110 11.327 119.052 1.00 28.46 237 SER B O 1
ATOM 3389 N N . LEU B 1 238 ? 47.681 9.695 118.981 1.00 25.72 238 LEU B N 1
ATOM 3390 C CA . LEU B 1 238 ? 47.601 9.474 117.541 1.00 25.10 238 LEU B CA 1
ATOM 3391 C C . LEU B 1 238 ? 47.254 8.054 117.149 1.00 30.40 238 LEU B C 1
ATOM 3392 O O . LEU B 1 238 ? 47.525 7.092 117.891 1.00 31.77 238 LEU B O 1
ATOM 3397 N N . ARG B 1 239 ? 46.717 7.921 115.941 1.00 25.88 239 ARG B N 1
ATOM 3398 C CA . ARG B 1 239 ? 46.452 6.634 115.304 1.00 26.47 239 ARG B CA 1
ATOM 3399 C C . ARG B 1 239 ? 46.561 6.757 113.827 1.00 29.57 239 ARG B C 1
ATOM 3400 O O . ARG B 1 239 ? 46.453 7.853 113.264 1.00 26.72 239 ARG B O 1
ATOM 3408 N N . ALA B 1 240 ? 46.737 5.604 113.172 1.00 26.81 240 ALA B N 1
ATOM 3409 C CA . ALA B 1 240 ? 46.637 5.544 111.732 1.00 26.05 240 ALA B CA 1
ATOM 3410 C C . ALA B 1 240 ? 45.148 5.834 111.423 1.00 27.47 240 ALA B C 1
ATOM 3411 O O . ALA B 1 240 ? 44.256 5.425 112.192 1.00 26.17 240 ALA B O 1
ATOM 3413 N N . SER B 1 241 ? 44.883 6.500 110.297 1.00 25.33 241 SER B N 1
ATOM 3414 C CA . SER B 1 241 ? 43.528 6.669 109.773 1.00 24.71 241 SER B CA 1
ATOM 3415 C C . SER B 1 241 ? 42.985 5.246 109.493 1.00 29.86 241 SER B C 1
ATOM 3416 O O . SER B 1 241 ? 43.772 4.337 109.204 1.00 27.77 241 SER B O 1
ATOM 3419 N N . GLY B 1 242 ? 41.675 5.056 109.639 1.00 28.02 242 GLY B N 1
ATOM 3420 C CA . GLY B 1 242 ? 41.060 3.737 109.486 1.00 27.25 242 GLY B CA 1
ATOM 3421 C C . GLY B 1 242 ? 40.483 3.375 108.132 1.00 29.21 242 GLY B C 1
ATOM 3422 O O . GLY B 1 242 ? 40.471 2.199 107.778 1.00 28.14 242 GLY B O 1
ATOM 3423 N N . ILE B 1 243 ? 39.945 4.352 107.394 1.00 25.59 243 ILE B N 1
ATOM 3424 C CA . ILE B 1 243 ? 39.260 4.071 106.118 1.00 26.04 243 ILE B CA 1
ATOM 3425 C C . ILE B 1 243 ? 39.622 5.051 105.015 1.00 28.94 243 ILE B C 1
ATOM 3426 O O . ILE B 1 243 ? 40.076 6.180 105.288 1.00 26.97 243 ILE B O 1
ATOM 3431 N N . ASP B 1 244 ? 39.339 4.649 103.760 1.00 26.85 244 ASP B N 1
ATOM 3432 C CA . ASP B 1 244 ? 39.387 5.547 102.618 1.00 27.40 244 ASP B CA 1
ATOM 3433 C C . ASP B 1 244 ? 38.072 6.314 102.710 1.00 30.48 244 ASP B C 1
ATOM 3434 O O . ASP B 1 244 ? 37.143 5.866 103.402 1.00 30.36 244 ASP B O 1
ATOM 3439 N N . ARG B 1 245 ? 37.968 7.433 102.000 1.00 26.52 245 ARG B N 1
ATOM 3440 C CA . ARG B 1 245 ? 36.724 8.189 102.060 1.00 26.21 245 ARG B CA 1
ATOM 3441 C C . ARG B 1 245 ? 36.092 8.302 100.698 1.00 30.93 245 ARG B C 1
ATOM 3442 O O . ARG B 1 245 ? 36.635 9.006 99.855 1.00 31.40 245 ARG B O 1
ATOM 3450 N N . THR B 1 246 ? 34.979 7.572 100.454 1.00 29.24 246 THR B N 1
ATOM 3451 C CA . THR B 1 246 ? 34.224 7.688 99.202 1.00 29.01 246 THR B CA 1
ATOM 3452 C C . THR B 1 246 ? 33.216 8.797 99.456 1.00 31.69 246 THR B C 1
ATOM 3453 O O . THR B 1 246 ? 32.320 8.632 100.283 1.00 31.69 246 THR B O 1
ATOM 3457 N N . LEU B 1 247 ? 33.417 9.942 98.786 1.00 28.31 247 LEU B N 1
ATOM 3458 C CA . LEU B 1 247 ? 32.650 11.172 98.946 1.00 28.40 247 LEU B CA 1
ATOM 3459 C C . LEU B 1 247 ? 31.678 11.356 97.822 1.00 32.92 247 LEU B C 1
ATOM 3460 O O . LEU B 1 247 ? 31.986 11.020 96.682 1.00 31.82 247 LEU B O 1
ATOM 3465 N N . THR B 1 248 ? 30.533 11.952 98.132 1.00 30.16 248 THR B N 1
ATOM 3466 C CA . THR B 1 248 ? 29.529 12.248 97.112 1.00 30.37 248 THR B CA 1
ATOM 3467 C C . THR B 1 248 ? 29.556 13.735 96.837 1.00 35.14 248 THR B C 1
ATOM 3468 O O . THR B 1 248 ? 29.411 14.542 97.752 1.00 35.69 248 THR B O 1
ATOM 3472 N N . SER B 1 249 ? 29.684 14.104 95.557 1.00 32.84 249 SER B N 1
ATOM 3473 C CA . SER B 1 249 ? 29.681 15.511 95.176 1.00 32.06 249 SER B CA 1
ATOM 3474 C C . SER B 1 249 ? 28.322 16.159 95.399 1.00 35.48 249 SER B C 1
ATOM 3475 O O . SER B 1 249 ? 27.294 15.471 95.503 1.00 33.16 249 SER B O 1
ATOM 3478 N N . THR B 1 250 ? 28.311 17.496 95.490 1.00 35.34 250 THR B N 1
ATOM 3479 C CA . THR B 1 250 ? 27.058 18.217 95.594 1.00 35.77 250 THR B CA 1
ATOM 3480 C C . THR B 1 250 ? 26.416 17.991 94.212 1.00 42.55 250 THR B C 1
ATOM 3481 O O . THR B 1 250 ? 27.146 17.870 93.211 1.00 41.49 250 THR B O 1
ATOM 3485 N N . PRO B 1 251 ? 25.080 17.894 94.129 1.00 42.38 251 PRO B N 1
ATOM 3486 C CA . PRO B 1 251 ? 24.457 17.671 92.817 1.00 42.28 251 PRO B CA 1
ATOM 3487 C C . PRO B 1 251 ? 24.726 18.807 91.823 1.00 41.15 251 PRO B C 1
ATOM 3488 O O . PRO B 1 251 ? 25.011 19.943 92.216 1.00 38.95 251 PRO B O 1
ATOM 3492 N N . HIS B 1 252 ? 24.679 18.474 90.529 1.00 33.55 252 HIS B N 1
ATOM 3493 C CA . HIS B 1 252 ? 24.837 19.466 89.462 1.00 30.93 252 HIS B CA 1
ATOM 3494 C C . HIS B 1 252 ? 23.929 19.056 88.306 1.00 33.30 252 HIS B C 1
ATOM 3495 O O . HIS B 1 252 ? 23.582 17.886 88.163 1.00 30.12 252 HIS B O 1
ATOM 3502 N N . SER B 1 253 ? 23.613 20.010 87.461 1.00 32.26 253 SER B N 1
ATOM 3503 C CA . SER B 1 253 ? 22.800 19.773 86.268 1.00 31.32 253 SER B CA 1
ATOM 3504 C C . SER B 1 253 ? 23.494 20.534 85.120 1.00 34.30 253 SER B C 1
ATOM 3505 O O . SER B 1 253 ? 24.593 21.078 85.303 1.00 33.26 253 SER B O 1
ATOM 3508 N N . HIS B 1 254 ? 22.872 20.560 83.930 1.00 29.86 254 HIS B N 1
ATOM 3509 C CA . HIS B 1 254 ? 23.394 21.287 82.773 1.00 28.68 254 HIS B CA 1
ATOM 3510 C C . HIS B 1 254 ? 22.203 21.918 82.091 1.00 33.44 254 HIS B C 1
ATOM 3511 O O . HIS B 1 254 ? 21.070 21.474 82.299 1.00 34.48 254 HIS B O 1
ATOM 3518 N N . THR B 1 255 ? 22.448 22.972 81.313 1.00 31.76 255 THR B N 1
ATOM 3519 C CA . THR B 1 255 ? 21.389 23.623 80.546 1.00 31.51 255 THR B CA 1
ATOM 3520 C C . THR B 1 255 ? 21.417 23.012 79.152 1.00 32.29 255 THR B C 1
ATOM 3521 O O . THR B 1 255 ? 22.486 22.915 78.550 1.00 33.22 255 THR B O 1
ATOM 3525 N N . PHE B 1 256 ? 20.240 22.621 78.640 1.00 28.25 256 PHE B N 1
ATOM 3526 C CA . PHE B 1 256 ? 20.115 22.122 77.282 1.00 27.01 256 PHE B CA 1
ATOM 3527 C C . PHE B 1 256 ? 19.736 23.311 76.382 1.00 28.70 256 PHE B C 1
ATOM 3528 O O . PHE B 1 256 ? 18.791 24.034 76.695 1.00 27.55 256 PHE B O 1
ATOM 3536 N N . THR B 1 257 ? 20.454 23.478 75.269 1.00 26.78 257 THR B N 1
ATOM 3537 C CA . THR B 1 257 ? 20.141 24.506 74.260 1.00 26.74 257 THR B CA 1
ATOM 3538 C C . THR B 1 257 ? 19.857 23.741 72.961 1.00 27.89 257 THR B C 1
ATOM 3539 O O . THR B 1 257 ? 20.774 23.206 72.350 1.00 28.13 257 THR B O 1
ATOM 3543 N N . GLY B 1 258 ? 18.609 23.709 72.550 1.00 28.70 258 GLY B N 1
ATOM 3544 C CA . GLY B 1 258 ? 18.249 22.991 71.327 1.00 28.16 258 GLY B CA 1
ATOM 3545 C C . GLY B 1 258 ? 18.620 23.727 70.057 1.00 32.28 258 GLY B C 1
ATOM 3546 O O . GLY B 1 258 ? 18.742 24.956 70.053 1.00 32.22 258 GLY B O 1
ATOM 3547 N N . ASN B 1 259 ?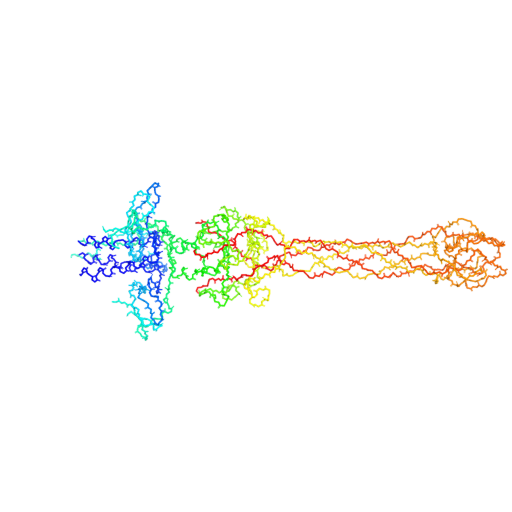 18.802 22.972 68.969 1.00 28.15 259 ASN B N 1
ATOM 3548 C CA . ASN B 1 259 ? 19.050 23.526 67.636 1.00 26.76 259 ASN B CA 1
ATOM 3549 C C . ASN B 1 259 ? 17.694 23.607 66.957 1.00 31.16 259 ASN B C 1
ATOM 3550 O O . ASN B 1 259 ? 16.866 22.711 67.147 1.00 28.77 259 ASN B O 1
ATOM 3555 N N . GLN B 1 260 ? 17.451 24.684 66.190 1.00 27.31 260 GLN B N 1
ATOM 3556 C CA . GLN B 1 260 ? 16.185 24.809 65.441 1.00 26.78 260 GLN B CA 1
ATOM 3557 C C . GLN B 1 260 ? 16.056 23.639 64.439 1.00 26.71 260 GLN B C 1
ATOM 3558 O O . GLN B 1 260 ? 17.038 23.186 63.844 1.00 25.74 260 GLN B O 1
ATOM 3564 N N . GLN B 1 261 ? 14.824 23.153 64.255 1.00 26.27 261 GLN B N 1
ATOM 3565 C CA . GLN B 1 261 ? 14.584 22.081 63.296 1.00 25.61 261 GLN B CA 1
ATOM 3566 C C . GLN B 1 261 ? 13.372 22.465 62.432 1.00 26.16 261 GLN B C 1
ATOM 3567 O O . GLN B 1 261 ? 12.572 23.307 62.815 1.00 25.50 261 GLN B O 1
ATOM 3573 N N . ASP B 1 262 ? 13.266 21.833 61.281 1.00 23.35 262 ASP B N 1
ATOM 3574 C CA . ASP B 1 262 ? 12.175 22.085 60.339 1.00 23.23 262 ASP B CA 1
ATOM 3575 C C . ASP B 1 262 ? 10.931 21.261 60.765 1.00 25.48 262 ASP B C 1
ATOM 3576 O O . ASP B 1 262 ? 10.979 20.028 60.826 1.00 26.06 262 ASP B O 1
ATOM 3581 N N . ASN B 1 263 ? 9.834 21.956 61.086 1.00 20.97 263 ASN B N 1
ATOM 3582 C CA . ASN B 1 263 ? 8.599 21.324 61.577 1.00 21.03 263 ASN B CA 1
ATOM 3583 C C . ASN B 1 263 ? 7.723 20.773 60.439 1.00 22.75 263 ASN B C 1
ATOM 3584 O O . ASN B 1 263 ? 6.657 20.212 60.704 1.00 22.20 263 ASN B O 1
ATOM 3589 N N . ARG B 1 264 ? 8.143 20.967 59.195 1.00 20.36 264 ARG B N 1
ATOM 3590 C CA . ARG B 1 264 ? 7.318 20.581 58.040 1.00 21.25 264 ARG B CA 1
ATOM 3591 C C . ARG B 1 264 ? 7.514 19.166 57.585 1.00 23.34 264 ARG B C 1
ATOM 3592 O O . ARG B 1 264 ? 8.635 18.683 57.480 1.00 23.45 264 ARG B O 1
ATOM 3600 N N . ALA B 1 265 ? 6.391 18.490 57.327 1.00 22.94 265 ALA B N 1
ATOM 3601 C CA . ALA B 1 265 ? 6.348 17.159 56.744 1.00 22.44 265 ALA B CA 1
ATOM 3602 C C . ALA B 1 265 ? 6.690 17.346 55.221 1.00 24.32 265 ALA B C 1
ATOM 3603 O O . ALA B 1 265 ? 6.721 18.506 54.763 1.00 22.98 265 ALA B O 1
ATOM 3605 N N . PRO B 1 266 ? 6.967 16.263 54.448 1.00 22.14 266 PRO B N 1
ATOM 3606 C CA . PRO B 1 266 ? 7.364 16.446 53.025 1.00 21.33 266 PRO B CA 1
ATOM 3607 C C . PRO B 1 266 ? 6.304 17.205 52.259 1.00 24.69 266 PRO B C 1
ATOM 3608 O O . PRO B 1 266 ? 5.137 16.795 52.220 1.00 23.07 266 PRO B O 1
ATOM 3612 N N . TYR B 1 267 ? 6.716 18.349 51.698 1.00 21.92 267 TYR B N 1
ATOM 3613 C CA . TYR B 1 267 ? 5.796 19.262 51.050 1.00 20.09 267 TYR B CA 1
ATOM 3614 C C . TYR B 1 267 ? 6.057 19.458 49.588 1.00 24.13 267 TYR B C 1
ATOM 3615 O O . TYR B 1 267 ? 7.173 19.222 49.105 1.00 23.81 267 TYR B O 1
ATOM 3624 N N . TYR B 1 268 ? 5.028 19.939 48.885 1.00 21.10 268 TYR B N 1
ATOM 3625 C CA . TYR B 1 268 ? 5.096 20.200 47.460 1.00 20.18 268 TYR B CA 1
ATOM 3626 C C . TYR B 1 268 ? 4.293 21.476 47.217 1.00 21.07 268 TYR B C 1
ATOM 3627 O O . TYR B 1 268 ? 3.116 21.562 47.588 1.00 19.63 268 TYR B O 1
ATOM 3636 N N . THR B 1 269 ? 4.935 22.479 46.613 1.00 18.42 269 THR B N 1
ATOM 3637 C CA . THR B 1 269 ? 4.294 23.784 46.426 1.00 18.33 269 THR B CA 1
ATOM 3638 C C . THR B 1 269 ? 3.380 23.763 45.204 1.00 20.93 269 THR B C 1
ATOM 3639 O O . THR B 1 269 ? 3.816 23.470 44.082 1.00 21.27 269 THR B O 1
ATOM 3643 N N . LEU B 1 270 ? 2.107 24.115 45.451 1.00 18.81 270 LEU B N 1
ATOM 3644 C CA . LEU B 1 270 ? 1.122 24.312 44.387 1.00 18.74 270 LEU B CA 1
ATOM 3645 C C . LEU B 1 270 ? 0.420 25.611 44.659 1.00 21.96 270 LEU B C 1
ATOM 3646 O O . LEU B 1 270 ? 0.314 26.004 45.811 1.00 21.56 270 LEU B O 1
ATOM 3651 N N . ALA B 1 271 ? -0.085 26.284 43.624 1.00 21.85 271 ALA B N 1
ATOM 3652 C CA . ALA B 1 271 ? -0.837 27.509 43.892 1.00 22.46 271 ALA B CA 1
ATOM 3653 C C . ALA B 1 271 ? -2.297 27.197 44.198 1.00 23.40 271 ALA B C 1
ATOM 3654 O O . ALA B 1 271 ? -2.881 26.317 43.580 1.00 23.33 271 ALA B O 1
ATOM 3656 N N . TYR B 1 272 ? -2.875 27.941 45.144 1.00 22.31 272 TYR B N 1
ATOM 3657 C CA . TYR B 1 272 ? -4.314 27.910 45.425 1.00 22.86 272 TYR B CA 1
ATOM 3658 C C . TYR B 1 272 ? -4.940 29.064 44.668 1.00 24.18 272 TYR B C 1
ATOM 3659 O O . TYR B 1 272 ? -4.608 30.218 44.901 1.00 23.64 272 TYR B O 1
ATOM 3668 N N . ILE B 1 273 ? -5.803 28.738 43.715 1.00 20.48 273 ILE B N 1
ATOM 3669 C CA . ILE B 1 273 ? -6.458 29.761 42.911 1.00 20.88 273 ILE B CA 1
ATOM 3670 C C . ILE B 1 273 ? -7.947 29.664 43.061 1.00 24.62 273 ILE B C 1
ATOM 3671 O O . ILE B 1 273 ? -8.467 28.633 43.519 1.00 22.97 273 ILE B O 1
ATOM 3676 N N . ILE B 1 274 ? -8.661 30.731 42.675 1.00 21.51 274 ILE B N 1
ATOM 3677 C CA . ILE B 1 274 ? -10.113 30.677 42.840 1.00 21.95 274 ILE B CA 1
ATOM 3678 C C . ILE B 1 274 ? -10.790 31.445 41.709 1.00 26.68 274 ILE B C 1
ATOM 3679 O O . ILE B 1 274 ? -10.220 32.399 41.175 1.00 25.87 274 ILE B O 1
ATOM 3684 N N . TYR B 1 275 ? -11.974 31.002 41.337 1.00 24.69 275 TYR B N 1
ATOM 3685 C CA . TYR B 1 275 ? -12.715 31.646 40.286 1.00 25.66 275 TYR B CA 1
ATOM 3686 C C . TYR B 1 275 ? -13.538 32.795 40.900 1.00 34.77 275 TYR B C 1
ATOM 3687 O O . TYR B 1 275 ? -14.320 32.593 41.836 1.00 34.68 275 TYR B O 1
ATOM 3696 N N . ILE B 1 276 ? -13.333 33.987 40.360 1.00 36.20 276 ILE B N 1
ATOM 3697 C CA . ILE B 1 276 ? -14.025 35.202 40.783 1.00 38.59 276 ILE B CA 1
ATOM 3698 C C . ILE B 1 276 ? -15.146 35.521 39.770 1.00 46.78 276 ILE B C 1
ATOM 3699 O O . ILE B 1 276 ? -16.301 35.673 40.174 1.00 47.27 276 ILE B O 1
ATOM 3704 N N . GLY B 1 277 ? -14.791 35.590 38.484 1.00 44.78 277 GLY B N 1
ATOM 3705 C CA . GLY B 1 277 ? -15.744 35.889 37.417 1.00 53.43 277 GLY B CA 1
ATOM 3706 C C . GLY B 1 277 ? -15.081 36.595 36.248 1.00 80.78 277 GLY B C 1
ATOM 3707 O O . GLY B 1 277 ? -14.095 37.337 36.468 1.00 86.16 277 GLY B O 1
ATOM 3709 N N . THR C 1 18 ? -44.406 17.488 1.735 1.00 91.07 18 THR C N 1
ATOM 3710 C CA . THR C 1 18 ? -44.854 16.482 2.698 1.00 90.89 18 THR C CA 1
ATOM 3711 C C . THR C 1 18 ? -44.977 17.120 4.088 1.00 94.19 18 THR C C 1
ATOM 3712 O O . THR C 1 18 ? -43.992 17.650 4.600 1.00 93.75 18 THR C O 1
ATOM 3716 N N . LEU C 1 19 ? -46.176 17.063 4.698 1.00 90.09 19 LEU C N 1
ATOM 3717 C CA . LEU C 1 19 ? -46.400 17.639 6.033 1.00 89.48 19 LEU C CA 1
ATOM 3718 C C . LEU C 1 19 ? -46.234 16.573 7.149 1.00 92.78 19 LEU C C 1
ATOM 3719 O O . LEU C 1 19 ? -46.679 16.796 8.281 1.00 92.68 19 LEU C O 1
ATOM 3724 N N . ASN C 1 20 ? -45.567 15.431 6.832 1.00 87.83 20 ASN C N 1
ATOM 3725 C CA . ASN C 1 20 ? -45.366 14.323 7.767 1.00 86.66 20 ASN C CA 1
ATOM 3726 C C . ASN C 1 20 ? -43.900 13.907 7.970 1.00 88.06 20 ASN C C 1
ATOM 3727 O O . ASN C 1 20 ? -43.398 14.053 9.086 1.00 87.82 20 ASN C O 1
ATOM 3729 N N . ALA C 1 21 ? -43.215 13.396 6.910 1.00 82.24 21 ALA C N 1
ATOM 3730 C CA . ALA C 1 21 ? -41.805 12.955 6.954 1.00 80.69 21 ALA C CA 1
ATOM 3731 C C . ALA C 1 21 ? -40.837 14.120 7.257 1.00 81.37 21 ALA C C 1
ATOM 3732 O O . ALA C 1 21 ? -39.681 13.900 7.631 1.00 80.49 21 ALA C O 1
ATOM 3734 N N . MET C 1 22 ? -41.347 15.350 7.099 1.00 75.52 22 MET C N 1
ATOM 3735 C CA . MET C 1 22 ? -40.710 16.635 7.344 1.00 74.14 22 MET C CA 1
ATOM 3736 C C . MET C 1 22 ? -40.987 17.063 8.809 1.00 74.72 22 MET C C 1
ATOM 3737 O O . MET C 1 22 ? -40.080 17.570 9.473 1.00 74.22 22 MET C O 1
ATOM 3742 N N . GLN C 1 23 ? -42.225 16.832 9.318 1.00 68.10 23 GLN C N 1
ATOM 3743 C CA . GLN C 1 23 ? -42.592 17.131 10.712 1.00 66.31 23 GLN C CA 1
ATOM 3744 C C . GLN C 1 23 ? -41.831 16.179 11.648 1.00 66.04 23 GLN C C 1
ATOM 3745 O O . GLN C 1 23 ? -41.492 16.556 12.771 1.00 64.80 23 GLN C O 1
ATOM 3747 N N . GLU C 1 24 ? -41.548 14.956 11.148 1.00 60.23 24 GLU C N 1
ATOM 3748 C CA . GLU C 1 24 ? -40.788 13.877 11.779 1.00 58.70 24 GLU C CA 1
ATOM 3749 C C . GLU C 1 24 ? -39.296 14.262 11.785 1.00 56.93 24 GLU C C 1
ATOM 3750 O O . GLU C 1 24 ? -38.566 13.910 12.720 1.00 54.22 24 GLU C O 1
ATOM 3756 N N . ALA C 1 25 ? -38.857 14.970 10.718 1.00 51.59 25 ALA C N 1
ATOM 3757 C CA . ALA C 1 25 ? -37.488 15.441 10.532 1.00 50.48 25 ALA C CA 1
ATOM 3758 C C . ALA C 1 25 ? -37.140 16.488 11.594 1.00 49.38 25 ALA C C 1
ATOM 3759 O O . ALA C 1 25 ? -36.124 16.309 12.268 1.00 48.81 25 ALA C O 1
ATOM 3761 N N . TYR C 1 26 ? -37.986 17.531 11.791 1.00 42.35 26 TYR C N 1
ATOM 3762 C CA . TYR C 1 26 ? -37.673 18.522 12.817 1.00 41.78 26 TYR C CA 1
ATOM 3763 C C . TYR C 1 26 ? -37.980 18.091 14.245 1.00 43.76 26 TYR C C 1
ATOM 3764 O O . TYR C 1 26 ? -37.362 18.623 15.164 1.00 41.48 26 TYR C O 1
ATOM 3773 N N . SER C 1 27 ? -38.886 17.091 14.437 1.00 40.74 27 SER C N 1
ATOM 3774 C CA . SER C 1 27 ? -39.230 16.597 15.781 1.00 40.35 27 SER C CA 1
ATOM 3775 C C . SER C 1 27 ? -38.026 16.021 16.525 1.00 41.60 27 SER C C 1
ATOM 3776 O O . SER C 1 27 ? -38.012 16.082 17.758 1.00 40.89 27 SER C O 1
ATOM 3779 N N . VAL C 1 28 ? -37.044 15.433 15.790 1.00 36.69 28 VAL C N 1
ATOM 3780 C CA . VAL C 1 28 ? -35.816 14.870 16.384 1.00 36.22 28 VAL C CA 1
ATOM 3781 C C . VAL C 1 28 ? -35.081 15.903 17.274 1.00 37.54 28 VAL C C 1
ATOM 3782 O O . VAL C 1 28 ? -34.478 15.515 18.272 1.00 35.89 28 VAL C O 1
ATOM 3786 N N . PHE C 1 29 ? -35.165 17.205 16.917 1.00 32.16 29 PHE C N 1
ATOM 3787 C CA . PHE C 1 29 ? -34.488 18.300 17.637 1.00 30.20 29 PHE C CA 1
ATOM 3788 C C . PHE C 1 29 ? -34.948 18.448 19.069 1.00 32.19 29 PHE C C 1
ATOM 3789 O O . PHE C 1 29 ? -34.200 18.972 19.893 1.00 29.84 29 PHE C O 1
ATOM 3797 N N . ASN C 1 30 ? -36.139 17.880 19.395 1.00 29.12 30 ASN C N 1
ATOM 3798 C CA . ASN C 1 30 ? -36.610 17.854 20.773 1.00 29.26 30 ASN C CA 1
ATOM 3799 C C . ASN C 1 30 ? -35.630 17.132 21.682 1.00 31.11 30 ASN C C 1
ATOM 3800 O O . ASN C 1 30 ? -35.495 17.516 22.853 1.00 29.98 30 ASN C O 1
ATOM 3805 N N . ALA C 1 31 ? -34.955 16.083 21.149 1.00 27.10 31 ALA C N 1
ATOM 3806 C CA . ALA C 1 31 ? -33.976 15.303 21.913 1.00 26.66 31 ALA C CA 1
ATOM 3807 C C . ALA C 1 31 ? -32.794 16.157 22.385 1.00 29.64 31 ALA C C 1
ATOM 3808 O O . ALA C 1 31 ? -32.207 15.837 23.419 1.00 27.30 31 ALA C O 1
ATOM 3810 N N . LEU C 1 32 ? -32.485 17.283 21.683 1.00 25.71 32 LEU C N 1
ATOM 3811 C CA . LEU C 1 32 ? -31.407 18.190 22.093 1.00 25.41 32 LEU C CA 1
ATOM 3812 C C . LEU C 1 32 ? -31.685 18.843 23.466 1.00 27.56 32 LEU C C 1
ATOM 3813 O O . LEU C 1 32 ? -30.752 19.276 24.132 1.00 25.15 32 LEU C O 1
ATOM 3818 N N . GLY C 1 33 ? -32.951 18.866 23.891 1.00 25.79 33 GLY C N 1
ATOM 3819 C CA . GLY C 1 33 ? -33.317 19.330 25.226 1.00 26.55 33 GLY C CA 1
ATOM 3820 C C . GLY C 1 33 ? -32.735 18.425 26.312 1.00 28.76 33 GLY C C 1
ATOM 3821 O O . GLY C 1 33 ? -32.528 18.868 27.438 1.00 28.23 33 GLY C O 1
ATOM 3822 N N . GLU C 1 34 ? -32.410 17.162 25.983 1.00 26.95 34 GLU C N 1
ATOM 3823 C CA . GLU C 1 34 ? -31.760 16.236 26.936 1.00 26.85 34 GLU C CA 1
ATOM 3824 C C . GLU C 1 34 ? -30.361 16.748 27.348 1.00 29.98 34 GLU C C 1
ATOM 3825 O O . GLU C 1 34 ? -29.876 16.385 28.430 1.00 29.47 34 GLU C O 1
ATOM 3831 N N . LEU C 1 35 ? -29.712 17.597 26.500 1.00 25.80 35 LEU C N 1
ATOM 3832 C CA . LEU C 1 35 ? -28.424 18.212 26.843 1.00 25.73 35 LEU C CA 1
ATOM 3833 C C . LEU C 1 35 ? -28.593 19.095 28.085 1.00 30.82 35 LEU C C 1
ATOM 3834 O O . LEU C 1 35 ? -27.680 19.198 28.910 1.00 29.97 35 LEU C O 1
ATOM 3839 N N . ALA C 1 36 ? -29.776 19.716 28.232 1.00 28.11 36 ALA C N 1
ATOM 3840 C CA . ALA C 1 36 ? -30.103 20.532 29.398 1.00 27.79 36 ALA C CA 1
ATOM 3841 C C . ALA C 1 36 ? -30.547 19.628 30.552 1.00 31.41 36 ALA C C 1
ATOM 3842 O O . ALA C 1 36 ? -30.143 19.836 31.694 1.00 30.27 36 ALA C O 1
ATOM 3844 N N . GLY C 1 37 ? -31.361 18.632 30.228 1.00 29.53 37 GLY C N 1
ATOM 3845 C CA . GLY C 1 37 ? -31.889 17.667 31.188 1.00 29.36 37 GLY C CA 1
ATOM 3846 C C . GLY C 1 37 ? -33.356 17.908 31.470 1.00 31.07 37 GLY C C 1
ATOM 3847 O O . GLY C 1 37 ? -33.851 19.015 31.259 1.00 27.62 37 GLY C O 1
ATOM 3848 N N . ASN C 1 38 ? -34.037 16.882 32.002 1.00 30.09 38 ASN C N 1
ATOM 3849 C CA . ASN C 1 38 ? -35.454 16.954 32.342 1.00 30.24 38 ASN C CA 1
ATOM 3850 C C . ASN C 1 38 ? -35.779 18.072 33.309 1.00 34.08 38 ASN C C 1
ATOM 3851 O O . ASN C 1 38 ? -35.059 18.286 34.282 1.00 35.00 38 ASN C O 1
ATOM 3856 N N . LYS C 1 39 ? -36.856 18.820 33.005 1.00 29.73 39 LYS C N 1
ATOM 3857 C CA . LYS C 1 39 ? -37.342 19.961 33.788 1.00 29.87 39 LYS C CA 1
ATOM 3858 C C . LYS C 1 39 ? -36.349 21.119 33.826 1.00 33.94 39 LYS C C 1
ATOM 3859 O O . LYS C 1 39 ? -36.294 21.867 34.780 1.00 32.64 39 LYS C O 1
ATOM 3865 N N . ALA C 1 40 ? -35.535 21.261 32.765 1.00 32.24 40 ALA C N 1
ATOM 3866 C CA . ALA C 1 40 ? -34.626 22.396 32.687 1.00 32.17 40 ALA C CA 1
ATOM 3867 C C . ALA C 1 40 ? -35.362 23.634 32.209 1.00 31.50 40 ALA C C 1
ATOM 3868 O O . ALA C 1 40 ? -36.232 23.546 31.342 1.00 32.98 40 ALA C O 1
ATOM 3870 N N . ILE C 1 41 ? -34.965 24.799 32.725 1.00 25.67 41 ILE C N 1
ATOM 3871 C CA . ILE C 1 41 ? -35.399 26.067 32.188 1.00 24.21 41 ILE C CA 1
ATOM 3872 C C . ILE C 1 41 ? -34.320 26.347 31.087 1.00 31.05 41 ILE C C 1
ATOM 3873 O O . ILE C 1 41 ? -33.126 26.410 31.406 1.00 29.41 41 ILE C O 1
ATOM 3878 N N . ILE C 1 42 ? -34.736 26.354 29.817 1.00 30.07 42 ILE C N 1
ATOM 3879 C CA . ILE C 1 42 ? -33.829 26.552 28.662 1.00 30.71 42 ILE C CA 1
ATOM 3880 C C . ILE C 1 42 ? -33.514 28.041 28.499 1.00 34.42 42 ILE C C 1
ATOM 3881 O O . ILE C 1 42 ? -32.374 28.417 28.218 1.00 33.44 42 ILE C O 1
ATOM 3886 N N . LYS C 1 43 ? -34.553 28.869 28.610 1.00 33.28 43 LYS C N 1
ATOM 3887 C CA . LYS C 1 43 ? -34.535 30.302 28.377 1.00 33.52 43 LYS C CA 1
ATOM 3888 C C . LYS C 1 43 ? -35.612 30.992 29.235 1.00 40.93 43 LYS C C 1
ATOM 3889 O O . LYS C 1 43 ? -36.657 30.397 29.487 1.00 40.49 43 LYS C O 1
ATOM 3895 N N . GLY C 1 44 ? -35.350 32.239 29.644 1.00 37.95 44 GLY C N 1
ATOM 3896 C CA . GLY C 1 44 ? -36.284 33.081 30.393 1.00 37.13 44 GLY C CA 1
ATOM 3897 C C . GLY C 1 44 ? -36.677 32.528 31.740 1.00 39.15 44 GLY C C 1
ATOM 3898 O O . GLY C 1 44 ? -35.830 31.979 32.454 1.00 38.67 44 GLY C O 1
ATOM 3899 N N . CYS C 1 45 ? -37.979 32.634 32.071 1.00 37.86 45 CYS C N 1
ATOM 3900 C CA . CYS C 1 45 ? -38.590 32.180 33.342 1.00 36.60 45 CYS C CA 1
ATOM 3901 C C . CYS C 1 45 ? -37.862 32.778 34.550 1.00 44.36 45 CYS C C 1
ATOM 3902 O O . CYS C 1 45 ? -37.427 32.059 35.455 1.00 45.29 45 CYS C O 1
ATOM 3905 N N . VAL C 1 46 ? -37.693 34.098 34.532 1.00 43.68 46 VAL C N 1
ATOM 3906 C CA . VAL C 1 46 ? -36.938 34.832 35.557 1.00 44.92 46 VAL C CA 1
ATOM 3907 C C . VAL C 1 46 ? -37.886 35.588 36.467 1.00 51.05 46 VAL C C 1
ATOM 3908 O O . VAL C 1 46 ? -38.907 36.112 36.015 1.00 47.98 46 VAL C O 1
ATOM 3912 N N . VAL C 1 47 ? -37.543 35.629 37.761 1.00 51.74 47 VAL C N 1
ATOM 3913 C CA . VAL C 1 47 ? -38.318 36.369 38.750 1.00 53.47 47 VAL C CA 1
ATOM 3914 C C . VAL C 1 47 ? -38.121 37.874 38.459 1.00 61.98 47 VAL C C 1
ATOM 3915 O O . VAL C 1 47 ? -36.991 38.386 38.511 1.00 61.98 47 VAL C O 1
ATOM 3919 N N . SER C 1 48 ? -39.214 38.537 38.059 1.00 60.54 48 SER C N 1
ATOM 3920 C CA . SER C 1 48 ? -39.248 39.972 37.795 1.00 61.29 48 SER C CA 1
ATOM 3921 C C . SER C 1 48 ? -40.286 40.564 38.762 1.00 65.47 48 SER C C 1
ATOM 3922 O O . SER C 1 48 ? -41.427 40.861 38.382 1.00 65.05 48 SER C O 1
ATOM 3925 N N . GLY C 1 49 ? -39.874 40.656 40.026 1.00 62.43 49 GLY C N 1
ATOM 3926 C CA . GLY C 1 49 ? -40.708 41.115 41.129 1.00 62.36 49 GLY C CA 1
ATOM 3927 C C . GLY C 1 49 ? -41.564 39.978 41.652 1.00 65.88 49 GLY C C 1
ATOM 3928 O O . GLY C 1 49 ? -41.034 38.995 42.179 1.00 64.93 49 GLY C O 1
ATOM 3929 N N . SER C 1 50 ? -42.898 40.102 41.477 1.00 62.45 50 SER C N 1
ATOM 3930 C CA . SER C 1 50 ? -43.922 39.135 41.903 1.00 62.20 50 SER C CA 1
ATOM 3931 C C . SER C 1 50 ? -44.298 38.166 40.774 1.00 65.17 50 SER C C 1
ATOM 3932 O O . SER C 1 50 ? -45.049 37.210 40.999 1.00 64.84 50 SER C O 1
ATOM 3935 N N . THR C 1 51 ? -43.792 38.434 39.558 1.00 60.55 51 THR C N 1
ATOM 3936 C CA . THR C 1 51 ? -44.070 37.625 38.375 1.00 59.05 51 THR C CA 1
ATOM 3937 C C . THR C 1 51 ? -42.861 36.803 37.934 1.00 58.72 51 THR C C 1
ATOM 3938 O O . THR C 1 51 ? -41.718 37.102 38.300 1.00 58.00 51 THR C O 1
ATOM 3942 N N . THR C 1 52 ? -43.135 35.761 37.139 1.00 52.58 52 THR C N 1
ATOM 3943 C CA . THR C 1 52 ? -42.128 34.949 36.482 1.00 50.09 52 THR C CA 1
ATOM 3944 C C . THR C 1 52 ? -42.319 35.221 35.000 1.00 50.06 52 THR C C 1
ATOM 3945 O O . THR C 1 52 ? -43.445 35.147 34.500 1.00 48.18 52 THR C O 1
ATOM 3949 N N . THR C 1 53 ? -41.219 35.592 34.310 1.00 45.65 53 THR C N 1
ATOM 3950 C CA . THR C 1 53 ? -41.226 35.885 32.871 1.00 44.12 53 THR C CA 1
ATOM 3951 C C . THR C 1 53 ? -41.509 34.620 32.046 1.00 46.09 53 THR C C 1
ATOM 3952 O O . THR C 1 53 ? -41.340 33.491 32.537 1.00 44.44 53 THR C O 1
ATOM 3956 N N . ASP C 1 54 ? -41.920 34.827 30.784 1.00 40.16 54 ASP C N 1
ATOM 3957 C CA . ASP C 1 54 ? -42.113 33.799 29.776 1.00 39.98 54 ASP C CA 1
ATOM 3958 C C . ASP C 1 54 ? -40.744 33.164 29.447 1.00 41.22 54 ASP C C 1
ATOM 3959 O O . ASP C 1 54 ? -39.694 33.720 29.771 1.00 39.53 54 ASP C O 1
ATOM 3964 N N . GLY C 1 55 ? -40.769 32.015 28.799 1.00 37.00 55 GLY C N 1
ATOM 3965 C CA . GLY C 1 55 ? -39.538 31.328 28.439 1.00 35.25 55 GLY C CA 1
ATOM 3966 C C . GLY C 1 55 ? -39.727 30.057 27.648 1.00 33.07 55 GLY C C 1
ATOM 3967 O O . GLY C 1 55 ? -40.693 29.908 26.894 1.00 31.61 55 GLY C O 1
ATOM 3968 N N . VAL C 1 56 ? -38.794 29.120 27.852 1.00 28.18 56 VAL C N 1
ATOM 3969 C CA . VAL C 1 56 ? -38.769 27.832 27.175 1.00 26.72 56 VAL C CA 1
ATOM 3970 C C . VAL C 1 56 ? -38.263 26.826 28.188 1.00 29.99 56 VAL C C 1
ATOM 3971 O O . VAL C 1 56 ? -37.305 27.090 28.910 1.00 30.50 56 VAL C O 1
ATOM 3975 N N . VAL C 1 57 ? -38.970 25.718 28.304 1.00 27.54 57 VAL C N 1
ATOM 3976 C CA . VAL C 1 57 ? -38.629 24.671 29.255 1.00 27.40 57 VAL C CA 1
ATOM 3977 C C . VAL C 1 57 ? -38.573 23.336 28.512 1.00 30.79 57 VAL C C 1
ATOM 3978 O O . VAL C 1 57 ? -39.072 23.207 27.390 1.00 31.55 57 VAL C O 1
ATOM 3982 N N . TYR C 1 58 ? -37.960 22.354 29.139 1.00 28.57 58 TYR C N 1
ATOM 3983 C CA . TYR C 1 58 ? -37.858 21.026 28.571 1.00 28.27 58 TYR C CA 1
ATOM 3984 C C . TYR C 1 58 ? -38.426 20.036 29.571 1.00 32.18 58 TYR C C 1
ATOM 3985 O O . TYR C 1 58 ? -38.000 20.033 30.723 1.00 30.54 58 TYR C O 1
ATOM 3994 N N . ILE C 1 59 ? -39.434 19.255 29.151 1.00 30.96 59 ILE C N 1
ATOM 3995 C CA . ILE C 1 59 ? -40.091 18.262 30.025 1.00 31.81 59 ILE C CA 1
ATOM 3996 C C . ILE C 1 59 ? -40.342 17.015 29.206 1.00 37.39 59 ILE C C 1
ATOM 3997 O O . ILE C 1 59 ? -40.925 17.090 28.123 1.00 35.94 59 ILE C O 1
ATOM 4002 N N . ASN C 1 60 ? -39.954 15.865 29.758 1.00 37.47 60 ASN C N 1
ATOM 4003 C CA . ASN C 1 60 ? -40.182 14.540 29.194 1.00 38.27 60 ASN C CA 1
ATOM 4004 C C . ASN C 1 60 ? -39.992 14.437 27.674 1.00 42.17 60 ASN C C 1
ATOM 4005 O O . ASN C 1 60 ? -40.906 14.030 26.959 1.00 42.45 60 ASN C O 1
ATOM 4010 N N . GLY C 1 61 ? -38.805 14.816 27.200 1.00 37.11 61 GLY C N 1
ATOM 4011 C CA . GLY C 1 61 ? -38.439 14.718 25.792 1.00 35.66 61 GLY C CA 1
ATOM 4012 C C . GLY C 1 61 ? -38.991 15.773 24.859 1.00 36.65 61 GLY C C 1
ATOM 4013 O O . GLY C 1 61 ? -38.837 15.654 23.644 1.00 35.69 61 GLY C O 1
ATOM 4014 N N . GLU C 1 62 ? -39.599 16.829 25.399 1.00 32.81 62 GLU C N 1
ATOM 4015 C CA . GLU C 1 62 ? -40.179 17.859 24.541 1.00 32.17 62 GLU C CA 1
ATOM 4016 C C . GLU C 1 62 ? -39.848 19.267 25.007 1.00 32.29 62 GLU C C 1
ATOM 4017 O O . GLU C 1 62 ? -39.956 19.583 26.189 1.00 29.85 62 GLU C O 1
ATOM 4023 N N . VAL C 1 63 ? -39.479 20.116 24.037 1.00 29.78 63 VAL C N 1
ATOM 4024 C CA . VAL C 1 63 ? -39.186 21.530 24.248 1.00 29.85 63 VAL C CA 1
ATOM 4025 C C . VAL C 1 63 ? -40.525 22.267 24.174 1.00 32.65 63 VAL C C 1
ATOM 4026 O O . VAL C 1 63 ? -41.232 22.162 23.156 1.00 33.01 63 VAL C O 1
ATOM 4030 N N . PHE C 1 64 ? -40.863 23.011 25.238 1.00 29.17 64 PHE C N 1
ATOM 4031 C CA . PHE C 1 64 ? -42.119 23.770 25.316 1.00 29.75 64 PHE C CA 1
ATOM 4032 C C . PHE C 1 64 ? -41.902 25.239 25.544 1.00 33.38 64 PHE C C 1
ATOM 4033 O O . PHE C 1 64 ? -41.052 25.621 26.346 1.00 31.42 64 PHE C O 1
ATOM 4041 N N . LYS C 1 65 ? -42.813 26.057 24.986 1.00 31.21 65 LYS C N 1
ATOM 4042 C CA . LYS C 1 65 ? -42.883 27.469 25.287 1.00 31.27 65 LYS C CA 1
ATOM 4043 C C . LYS C 1 65 ? -43.513 27.549 26.672 1.00 35.38 65 LYS C C 1
ATOM 4044 O O . LYS C 1 65 ? -44.439 26.780 26.973 1.00 35.43 65 LYS C O 1
ATOM 4050 N N . PHE C 1 66 ? -42.965 28.417 27.528 1.00 31.71 66 PHE C N 1
ATOM 4051 C CA . PHE C 1 66 ? -43.488 28.647 28.867 1.00 32.30 66 PHE C CA 1
ATOM 4052 C C . PHE C 1 66 ? -44.194 30.003 28.910 1.00 39.20 66 PHE C C 1
ATOM 4053 O O . PHE C 1 66 ? -43.580 31.034 28.615 1.00 37.52 66 PHE C O 1
ATOM 4061 N N . VAL C 1 67 ? -45.487 29.994 29.270 1.00 37.47 67 VAL C N 1
ATOM 4062 C CA . VAL C 1 67 ? -46.270 31.216 29.408 1.00 38.17 67 VAL C CA 1
ATOM 4063 C C . VAL C 1 67 ? -46.213 31.597 30.898 1.00 45.36 67 VAL C C 1
ATOM 4064 O O . VAL C 1 67 ? -46.581 30.797 31.765 1.00 44.04 67 VAL C O 1
ATOM 4068 N N . GLY C 1 68 ? -45.703 32.790 31.174 1.00 44.12 68 GLY C N 1
ATOM 4069 C CA . GLY C 1 68 ? -45.550 33.283 32.535 1.00 45.04 68 GLY C CA 1
ATOM 4070 C C . GLY C 1 68 ? -46.782 33.957 33.109 1.00 50.87 68 GLY C C 1
ATOM 4071 O O . GLY C 1 68 ? -47.879 33.871 32.554 1.00 50.96 68 GLY C O 1
ATOM 4072 N N . GLY C 1 69 ? -46.568 34.632 34.227 1.00 48.98 69 GLY C N 1
ATOM 4073 C CA . GLY C 1 69 ? -47.582 35.373 34.965 1.00 49.22 69 GLY C CA 1
ATOM 4074 C C . GLY C 1 69 ? -47.143 35.519 36.398 1.00 54.01 69 GLY C C 1
ATOM 4075 O O . GLY C 1 69 ? -45.938 35.522 36.670 1.00 53.22 69 GLY C O 1
ATOM 4076 N N . GLN C 1 70 ? -48.109 35.605 37.334 1.00 52.37 70 GLN C N 1
ATOM 4077 C CA . GLN C 1 70 ? -47.802 35.719 38.762 1.00 52.02 70 GLN C CA 1
ATOM 4078 C C . GLN C 1 70 ? -47.134 34.421 39.236 1.00 54.28 70 GLN C C 1
ATOM 4079 O O . GLN C 1 70 ? -47.684 33.340 39.016 1.00 53.14 70 GLN C O 1
ATOM 4085 N N . THR C 1 71 ? -45.922 34.525 39.822 1.00 51.87 71 THR C N 1
ATOM 4086 C CA . THR C 1 71 ? -45.154 33.369 40.306 1.00 52.28 71 THR C CA 1
ATOM 4087 C C . THR C 1 71 ? -46.062 32.403 41.092 1.00 57.80 71 THR C C 1
ATOM 4088 O O . THR C 1 71 ? -46.492 32.737 42.205 1.00 59.21 71 THR C O 1
ATOM 4092 N N . GLN C 1 72 ? -46.429 31.260 40.461 1.00 51.93 72 GLN C N 1
ATOM 4093 C CA . GLN C 1 72 ? -47.259 30.220 41.072 1.00 50.50 72 GLN C CA 1
ATOM 4094 C C . GLN C 1 72 ? -46.311 29.116 41.520 1.00 52.72 72 GLN C C 1
ATOM 4095 O O . GLN C 1 72 ? -45.155 29.087 41.087 1.00 53.75 72 GLN C O 1
ATOM 4101 N N . SER C 1 73 ? -46.771 28.222 42.396 1.00 45.52 73 SER C N 1
ATOM 4102 C CA . SER C 1 73 ? -45.936 27.148 42.944 1.00 43.63 73 SER C CA 1
ATOM 4103 C C . SER C 1 73 ? -45.839 25.895 42.063 1.00 42.77 73 SER C C 1
ATOM 4104 O O . SER C 1 73 ? -44.955 25.060 42.275 1.00 39.79 73 SER C O 1
ATOM 4107 N N . ARG C 1 74 ? -46.801 25.726 41.123 1.00 37.63 74 ARG C N 1
ATOM 4108 C CA . ARG C 1 74 ? -46.878 24.575 40.231 1.00 34.89 74 ARG C CA 1
ATOM 4109 C C . ARG C 1 74 ? -47.188 24.982 38.793 1.00 35.02 74 ARG C C 1
ATOM 4110 O O . ARG C 1 74 ? -47.703 26.071 38.546 1.00 34.01 74 ARG C O 1
ATOM 4118 N N . VAL C 1 75 ? -46.893 24.083 37.838 1.00 31.49 75 VAL C N 1
ATOM 4119 C CA . VAL C 1 75 ? -47.108 24.286 36.398 1.00 29.78 75 VAL C CA 1
ATOM 4120 C C . VAL C 1 75 ? -47.726 23.063 35.763 1.00 31.24 75 VAL C C 1
ATOM 4121 O O . VAL C 1 75 ? -47.613 21.993 36.324 1.00 31.74 75 VAL C O 1
ATOM 4125 N N . LYS C 1 76 ? -48.337 23.199 34.579 1.00 28.66 76 LYS C N 1
ATOM 4126 C CA . LYS C 1 76 ? -48.886 22.078 33.820 1.00 29.00 76 LYS C CA 1
ATOM 4127 C C . LYS C 1 76 ? -48.545 22.220 32.359 1.00 32.38 76 LYS C C 1
ATOM 4128 O O . LYS C 1 76 ? -48.397 23.343 31.877 1.00 32.94 76 LYS C O 1
ATOM 4134 N N . ILE C 1 77 ? -48.567 21.101 31.633 1.00 29.74 77 ILE C N 1
ATOM 4135 C CA . ILE C 1 77 ? -48.511 21.105 30.164 1.00 31.38 77 ILE C CA 1
ATOM 4136 C C . ILE C 1 77 ? -49.996 21.233 29.742 1.00 40.56 77 ILE C C 1
ATOM 4137 O O . ILE C 1 77 ? -50.811 20.375 30.113 1.00 40.12 77 ILE C O 1
ATOM 4142 N N . LEU C 1 78 ? -50.347 22.308 29.026 1.00 39.21 78 LEU C N 1
ATOM 4143 C CA . LEU C 1 78 ? -51.721 22.536 28.557 1.00 40.09 78 LEU C CA 1
ATOM 4144 C C . LEU C 1 78 ? -51.774 22.376 27.047 1.00 45.90 78 LEU C C 1
ATOM 4145 O O . LEU C 1 78 ? -50.752 22.509 26.378 1.00 44.12 78 LEU C O 1
ATOM 4150 N N . GLU C 1 79 ? -52.975 22.132 26.497 1.00 45.55 79 GLU C N 1
ATOM 4151 C CA . GLU C 1 79 ? -53.190 21.969 25.054 1.00 73.98 79 GLU C CA 1
ATOM 4152 C C . GLU C 1 79 ? -53.614 23.280 24.399 1.00 108.43 79 GLU C C 1
ATOM 4153 O O . GLU C 1 79 ? -54.530 23.945 24.875 1.00 75.99 79 GLU C O 1
ATOM 4159 N N . PHE C 1 96 ? -48.739 15.884 27.007 1.00 66.77 96 PHE C N 1
ATOM 4160 C CA . PHE C 1 96 ? -49.370 16.605 25.893 1.00 66.50 96 PHE C CA 1
ATOM 4161 C C . PHE C 1 96 ? -48.338 17.366 24.999 1.00 67.57 96 PHE C C 1
ATOM 4162 O O . PHE C 1 96 ? -47.136 17.130 25.145 1.00 66.01 96 PHE C O 1
ATOM 4164 N N . GLU C 1 97 ? -48.796 18.231 24.056 1.00 62.58 97 GLU C N 1
ATOM 4165 C CA . GLU C 1 97 ? -47.869 18.916 23.149 1.00 61.42 97 GLU C CA 1
ATOM 4166 C C . GLU C 1 97 ? -48.113 20.410 22.775 1.00 63.55 97 GLU C C 1
ATOM 4167 O O . GLU C 1 97 ? -47.772 20.802 21.649 1.00 65.51 97 GLU C O 1
ATOM 4169 N N . ARG C 1 98 ? -48.625 21.261 23.694 1.00 55.30 98 ARG C N 1
ATOM 4170 C CA . ARG C 1 98 ? -48.782 22.670 23.313 1.00 53.04 98 ARG C CA 1
ATOM 4171 C C . ARG C 1 98 ? -47.934 23.697 24.074 1.00 50.24 98 ARG C C 1
ATOM 4172 O O . ARG C 1 98 ? -47.104 24.341 23.432 1.00 49.08 98 ARG C O 1
ATOM 4180 N N . TYR C 1 99 ? -48.113 23.867 25.404 1.00 41.20 99 TYR C N 1
ATOM 4181 C CA . TYR C 1 99 ? -47.276 24.809 26.163 1.00 38.91 99 TYR C CA 1
ATOM 4182 C C . TYR C 1 99 ? -47.326 24.517 27.657 1.00 36.38 99 TYR C C 1
ATOM 4183 O O . TYR C 1 99 ? -48.131 23.710 28.106 1.00 33.82 99 TYR C O 1
ATOM 4192 N N . VAL C 1 100 ? -46.484 25.218 28.422 1.00 31.33 100 VAL C N 1
ATOM 4193 C CA . VAL C 1 100 ? -46.422 25.086 29.870 1.00 29.49 100 VAL C CA 1
ATOM 4194 C C . VAL C 1 100 ? -46.764 26.409 30.479 1.00 34.35 100 VAL C C 1
ATOM 4195 O O . VAL C 1 100 ? -46.331 27.461 29.994 1.00 34.05 100 VAL C O 1
ATOM 4199 N N . THR C 1 101 ? -47.534 26.367 31.567 1.00 29.87 101 THR C N 1
ATOM 4200 C CA . THR C 1 101 ? -47.871 27.573 32.303 1.00 29.36 101 THR C CA 1
ATOM 4201 C C . THR C 1 101 ? -48.186 27.217 33.754 1.00 33.26 101 THR C C 1
ATOM 4202 O O . THR C 1 101 ? -48.325 26.047 34.089 1.00 31.78 101 THR C O 1
ATOM 4206 N N . PHE C 1 102 ? -48.329 28.235 34.592 1.00 31.55 102 PHE C N 1
ATOM 4207 C CA . PHE C 1 102 ? -48.668 28.075 35.987 1.00 31.33 102 PHE C CA 1
ATOM 4208 C C . PHE C 1 102 ? -50.099 27.542 36.111 1.00 33.56 102 PHE C C 1
ATOM 4209 O O . PHE C 1 102 ? -51.026 28.110 35.532 1.00 34.11 102 PHE C O 1
ATOM 4217 N N . ALA C 1 103 ? -50.252 26.432 36.837 1.00 29.31 103 ALA C N 1
ATOM 4218 C CA . ALA C 1 103 ? -51.527 25.742 37.105 1.00 26.49 103 ALA C CA 1
ATOM 4219 C C . ALA C 1 103 ? -51.257 24.677 38.149 1.00 30.85 103 ALA C C 1
ATOM 4220 O O . ALA C 1 103 ? -50.164 24.115 38.199 1.00 29.85 103 ALA C O 1
ATOM 4222 N N . SER C 1 104 ? -52.236 24.440 39.029 1.00 28.22 104 SER C N 1
ATOM 4223 C CA . SER C 1 104 ? -52.102 23.479 40.119 1.00 26.64 104 SER C CA 1
ATOM 4224 C C . SER C 1 104 ? -53.125 22.351 39.948 1.00 28.70 104 SER C C 1
ATOM 4225 O O . SER C 1 104 ? -53.872 22.340 38.971 1.00 27.23 104 SER C O 1
ATOM 4228 N N . GLY C 1 105 ? -53.159 21.407 40.884 1.00 25.54 105 GLY C N 1
ATOM 4229 C CA . GLY C 1 105 ? -54.069 20.273 40.789 1.00 26.13 105 GLY C CA 1
ATOM 4230 C C . GLY C 1 105 ? -53.482 19.071 40.095 1.00 32.58 105 GLY C C 1
ATOM 4231 O O . GLY C 1 105 ? -52.300 19.075 39.740 1.00 31.93 105 GLY C O 1
ATOM 4232 N N . THR C 1 106 ? -54.300 18.011 39.920 1.00 30.19 106 THR C N 1
ATOM 4233 C CA . THR C 1 106 ? -53.918 16.757 39.257 1.00 31.15 106 THR C CA 1
ATOM 4234 C C . THR C 1 106 ? -53.218 17.027 37.916 1.00 38.03 106 THR C C 1
ATOM 4235 O O . THR C 1 106 ? -53.748 17.775 37.101 1.00 38.07 106 THR C O 1
ATOM 4239 N N . GLY C 1 107 ? -52.013 16.474 37.734 1.00 35.87 107 GLY C N 1
ATOM 4240 C CA . GLY C 1 107 ? -51.221 16.699 36.522 1.00 34.73 107 GLY C CA 1
ATOM 4241 C C . GLY C 1 107 ? -50.151 17.779 36.654 1.00 37.31 107 GLY C C 1
ATOM 4242 O O . GLY C 1 107 ? -49.231 17.857 35.833 1.00 38.55 107 GLY C O 1
ATOM 4243 N N . SER C 1 108 ? -50.264 18.643 37.658 1.00 30.68 108 SER C N 1
ATOM 4244 C CA . SER C 1 108 ? -49.300 19.719 37.856 1.00 30.16 108 SER C CA 1
ATOM 4245 C C . SER C 1 108 ? -47.961 19.229 38.408 1.00 36.46 108 SER C C 1
ATOM 4246 O O . SER C 1 108 ? -47.886 18.183 39.064 1.00 36.25 108 SER C O 1
ATOM 4249 N N . ILE C 1 109 ? -46.915 20.009 38.134 1.00 34.73 109 ILE C N 1
ATOM 4250 C CA . ILE C 1 109 ? -45.530 19.723 38.510 1.00 34.80 109 ILE C CA 1
ATOM 4251 C C . ILE C 1 109 ? -45.034 20.856 39.351 1.00 37.74 109 ILE C C 1
ATOM 4252 O O . ILE C 1 109 ? -45.243 22.023 39.002 1.00 37.45 109 ILE C O 1
ATOM 4257 N N . SER C 1 110 ? -44.344 20.519 40.464 1.00 35.76 110 SER C N 1
ATOM 4258 C CA . SER C 1 110 ? -43.721 21.505 41.352 1.00 35.86 110 SER C CA 1
ATOM 4259 C C . SER C 1 110 ? -42.795 22.399 40.487 1.00 41.96 110 SER C C 1
ATOM 4260 O O . SER C 1 110 ? -41.957 21.862 39.762 1.00 41.01 110 SER C O 1
ATOM 4263 N N . TRP C 1 111 ? -42.992 23.728 40.528 1.00 40.74 111 TRP C N 1
ATOM 4264 C CA . TRP C 1 111 ? -42.191 24.692 39.776 1.00 41.62 111 TRP C CA 1
ATOM 4265 C C . TRP C 1 111 ? -40.725 24.697 40.274 1.00 48.25 111 TRP C C 1
ATOM 4266 O O . TRP C 1 111 ? -39.804 24.921 39.482 1.00 47.78 111 TRP C O 1
ATOM 4277 N N . ALA C 1 112 ? -40.526 24.358 41.565 1.00 45.34 112 ALA C N 1
ATOM 4278 C CA . ALA C 1 112 ? -39.229 24.260 42.229 1.00 44.33 112 ALA C CA 1
ATOM 4279 C C . ALA C 1 112 ? -38.347 23.129 41.651 1.00 45.09 112 ALA C C 1
ATOM 4280 O O . ALA C 1 112 ? -37.118 23.162 41.820 1.00 43.83 112 ALA C O 1
ATOM 4282 N N . GLU C 1 113 ? -38.962 22.153 40.952 1.00 39.59 113 GLU C N 1
ATOM 4283 C CA . GLU C 1 113 ? -38.250 21.048 40.297 1.00 38.71 113 GLU C CA 1
ATOM 4284 C C . GLU C 1 113 ? -37.583 21.510 38.972 1.00 41.42 113 GLU C C 1
ATOM 4285 O O . GLU C 1 113 ? -36.773 20.771 38.404 1.00 41.23 113 GLU C O 1
ATOM 4291 N N . PHE C 1 114 ? -37.946 22.711 38.483 1.00 37.49 114 PHE C N 1
ATOM 4292 C CA . PHE C 1 114 ? -37.376 23.286 37.264 1.00 37.05 114 PHE C CA 1
ATOM 4293 C C . PHE C 1 114 ? -36.125 24.052 37.631 1.00 43.67 114 PHE C C 1
ATOM 4294 O O . PHE C 1 114 ? -36.147 24.866 38.554 1.00 44.01 114 PHE C O 1
ATOM 4302 N N . ALA C 1 115 ? -35.031 23.771 36.915 1.00 40.37 115 ALA C N 1
ATOM 4303 C CA . ALA C 1 115 ? -33.733 24.356 37.220 1.00 41.09 115 ALA C CA 1
ATOM 4304 C C . ALA C 1 115 ? -33.235 25.328 36.167 1.00 40.83 115 ALA C C 1
ATOM 4305 O O . ALA C 1 115 ? -33.358 25.069 34.978 1.00 36.89 115 ALA C O 1
ATOM 4307 N N . LYS C 1 116 ? -32.675 26.452 36.620 1.00 39.97 116 LYS C N 1
ATOM 4308 C CA . LYS C 1 116 ? -32.046 27.446 35.751 1.00 40.24 116 LYS C CA 1
ATOM 4309 C C . LYS C 1 116 ? -30.652 26.871 35.496 1.00 38.67 116 LYS C C 1
ATOM 4310 O O . LYS C 1 116 ? -30.101 26.206 36.383 1.00 39.37 116 LYS C O 1
ATOM 4316 N N . LEU C 1 117 ? -30.093 27.084 34.308 1.00 33.64 117 LEU C N 1
ATOM 4317 C CA . LEU C 1 117 ? -28.799 26.487 33.987 1.00 31.69 117 LEU C CA 1
ATOM 4318 C C . LEU C 1 117 ? -27.678 27.489 33.859 1.00 29.46 117 LEU C C 1
ATOM 4319 O O . LEU C 1 117 ? -27.908 28.636 33.509 1.00 28.07 117 LEU C O 1
ATOM 4324 N N . THR C 1 118 ? -26.453 27.019 34.102 1.00 26.03 118 THR C N 1
ATOM 4325 C CA . THR C 1 118 ? -25.249 27.786 33.819 1.00 25.63 118 THR C CA 1
ATOM 4326 C C . THR C 1 118 ? -24.970 27.503 32.324 1.00 28.31 118 THR C C 1
ATOM 4327 O O . THR C 1 118 ? -25.077 26.351 31.892 1.00 28.93 118 THR C O 1
ATOM 4331 N N . THR C 1 119 ? -24.587 28.524 31.561 1.00 23.86 119 THR C N 1
ATOM 4332 C CA . THR C 1 119 ? -24.325 28.325 30.120 1.00 24.79 119 THR C CA 1
ATOM 4333 C C . THR C 1 119 ? -23.024 27.556 29.881 1.00 26.13 119 THR C C 1
ATOM 4334 O O . THR C 1 119 ? -22.140 27.523 30.749 1.00 24.55 119 THR C O 1
ATOM 4338 N N . LEU C 1 120 ? -22.894 26.979 28.676 1.00 24.48 120 LEU C N 1
ATOM 4339 C CA . LEU C 1 120 ? -21.637 26.298 28.295 1.00 24.31 120 LEU C CA 1
ATOM 4340 C C . LEU C 1 120 ? -20.469 27.282 28.262 1.00 27.08 120 LEU C C 1
ATOM 4341 O O . LEU C 1 120 ? -19.336 26.911 28.595 1.00 24.37 120 LEU C O 1
ATOM 4346 N N . ARG C 1 121 ? -20.758 28.548 27.905 1.00 26.13 121 ARG C N 1
ATOM 4347 C CA . ARG C 1 121 ? -19.752 29.630 27.886 1.00 26.55 121 ARG C CA 1
ATOM 4348 C C . ARG C 1 121 ? -19.165 29.822 29.300 1.00 28.82 121 ARG C C 1
ATOM 4349 O O . ARG C 1 121 ? -17.937 29.856 29.475 1.00 27.44 121 ARG C O 1
ATOM 4357 N N . GLU C 1 122 ? -20.047 29.874 30.318 1.00 24.66 122 GLU C N 1
ATOM 4358 C CA . GLU C 1 122 ? -19.627 30.019 31.707 1.00 24.71 122 GLU C CA 1
ATOM 4359 C C . GLU C 1 122 ? -18.901 28.761 32.240 1.00 28.72 122 GLU C C 1
ATOM 4360 O O . GLU C 1 122 ? -17.890 28.887 32.943 1.00 26.97 122 GLU C O 1
ATOM 4366 N N . LEU C 1 123 ? -19.409 27.560 31.886 1.00 24.67 123 LEU C N 1
ATOM 4367 C CA . LEU C 1 123 ? -18.766 26.301 32.270 1.00 23.61 123 LEU C CA 1
ATOM 4368 C C . LEU C 1 123 ? -17.364 26.194 31.659 1.00 27.64 123 LEU C C 1
ATOM 4369 O O . LEU C 1 123 ? -16.451 25.721 32.341 1.00 27.56 123 LEU C O 1
ATOM 4374 N N . SER C 1 124 ? -17.181 26.706 30.421 1.00 25.28 124 SER C N 1
ATOM 4375 C CA . SER C 1 124 ? -15.888 26.710 29.727 1.00 27.06 124 SER C CA 1
ATOM 4376 C C . SER C 1 124 ? -14.880 27.622 30.440 1.00 33.83 124 SER C C 1
ATOM 4377 O O . SER C 1 124 ? -13.709 27.257 30.578 1.00 33.70 124 SER C O 1
ATOM 4380 N N . ARG C 1 125 ? -15.361 28.754 30.964 1.00 30.37 125 ARG C N 1
ATOM 4381 C CA . ARG C 1 125 ? -14.562 29.729 31.706 1.00 31.06 125 ARG C CA 1
ATOM 4382 C C . ARG C 1 125 ? -14.097 29.175 33.065 1.00 34.51 125 ARG C C 1
ATOM 4383 O O . ARG C 1 125 ? -13.022 29.518 33.567 1.00 33.22 125 ARG C O 1
ATOM 4391 N N . ARG C 1 126 ? -14.903 28.302 33.648 1.00 30.41 126 ARG C N 1
ATOM 4392 C CA . ARG C 1 126 ? -14.623 27.678 34.938 1.00 29.88 126 ARG C CA 1
ATOM 4393 C C . ARG C 1 126 ? -13.796 26.393 34.781 1.00 36.20 126 ARG C C 1
ATOM 4394 O O . ARG C 1 126 ? -13.426 25.745 35.781 1.00 36.57 126 ARG C O 1
ATOM 4402 N N . LEU C 1 127 ? -13.471 26.049 33.522 1.00 33.47 127 LEU C N 1
ATOM 4403 C CA . LEU C 1 127 ? -12.681 24.880 33.219 1.00 34.61 127 LEU C CA 1
ATOM 4404 C C . LEU C 1 127 ? -11.205 25.243 33.110 1.00 34.72 127 LEU C C 1
ATOM 4405 O O . LEU C 1 127 ? -10.819 26.028 32.246 1.00 34.83 127 LEU C O 1
ATOM 4410 N N . LEU C 1 128 ? -10.376 24.692 34.010 1.00 28.32 128 LEU C N 1
ATOM 4411 C CA . LEU C 1 128 ? -8.942 24.978 33.979 1.00 26.37 128 LEU C CA 1
ATOM 4412 C C . LEU C 1 128 ? -8.249 24.149 32.878 1.00 30.34 128 LEU C C 1
ATOM 4413 O O . LEU C 1 128 ? -8.742 23.066 32.541 1.00 30.22 128 LEU C O 1
ATOM 4418 N N . PRO C 1 129 ? -7.136 24.622 32.302 1.00 27.39 129 PRO C N 1
ATOM 4419 C CA . PRO C 1 129 ? -6.469 23.831 31.243 1.00 28.70 129 PRO C CA 1
ATOM 4420 C C . PRO C 1 129 ? -6.068 22.431 31.718 1.00 32.72 129 PRO C C 1
ATOM 4421 O O . PRO C 1 129 ? -5.673 22.281 32.875 1.00 27.00 129 PRO C O 1
ATOM 4425 N N . ALA C 1 130 ? -6.178 21.403 30.835 1.00 31.56 130 ALA C N 1
ATOM 4426 C CA . ALA C 1 130 ? -5.776 20.028 31.177 1.00 31.45 130 ALA C CA 1
ATOM 4427 C C . ALA C 1 130 ? -4.325 20.066 31.653 1.00 30.18 130 ALA C C 1
ATOM 4428 O O . ALA C 1 130 ? -3.515 20.901 31.196 1.00 28.04 130 ALA C O 1
ATOM 4430 N N . GLY C 1 131 ? -4.039 19.231 32.637 1.00 26.47 131 GLY C N 1
ATOM 4431 C CA . GLY C 1 131 ? -2.723 19.122 33.236 1.00 25.47 131 GLY C CA 1
ATOM 4432 C C . GLY C 1 131 ? -2.332 20.204 34.222 1.00 29.91 131 GLY C C 1
ATOM 4433 O O . GLY C 1 131 ? -1.197 20.199 34.689 1.00 32.50 131 GLY C O 1
ATOM 4434 N N . THR C 1 132 ? -3.238 21.143 34.568 1.00 24.22 132 THR C N 1
ATOM 4435 C CA . THR C 1 132 ? -2.864 22.206 35.522 1.00 24.13 132 THR C CA 1
ATOM 4436 C C . THR C 1 132 ? -3.627 22.143 36.839 1.00 23.70 132 THR C C 1
ATOM 4437 O O . THR C 1 132 ? -3.314 22.919 37.738 1.00 24.82 132 THR C O 1
ATOM 4441 N N . ASN C 1 133 ? -4.602 21.245 36.955 1.00 20.69 133 ASN C N 1
ATOM 4442 C CA . ASN C 1 133 ? -5.522 21.231 38.084 1.00 20.20 133 ASN C CA 1
ATOM 4443 C C . ASN C 1 133 ? -5.632 19.913 38.848 1.00 22.70 133 ASN C C 1
ATOM 4444 O O . ASN C 1 133 ? -6.626 19.210 38.708 1.00 22.33 133 ASN C O 1
ATOM 4449 N N . PRO C 1 134 ? -4.651 19.592 39.731 1.00 21.06 134 PRO C N 1
ATOM 4450 C CA . PRO C 1 134 ? -4.769 18.361 40.525 1.00 20.66 134 PRO C CA 1
ATOM 4451 C C . PRO C 1 134 ? -6.067 18.371 41.350 1.00 23.84 134 PRO C C 1
ATOM 4452 O O . PRO C 1 134 ? -6.528 19.440 41.781 1.00 23.00 134 PRO C O 1
ATOM 4456 N N . GLN C 1 135 ? -6.663 17.189 41.518 1.00 21.10 135 GLN C N 1
ATOM 4457 C CA . GLN C 1 135 ? -7.909 16.992 42.264 1.00 18.77 135 GLN C CA 1
ATOM 4458 C C . GLN C 1 135 ? -7.746 15.913 43.327 1.00 22.47 135 GLN C C 1
ATOM 4459 O O . GLN C 1 135 ? -7.074 14.901 43.089 1.00 22.46 135 GLN C O 1
ATOM 4465 N N . LEU C 1 136 ? -8.445 16.091 44.465 1.00 21.76 136 LEU C N 1
ATOM 4466 C CA . LEU C 1 136 ? -8.511 15.098 45.548 1.00 21.20 136 LEU C CA 1
ATOM 4467 C C . LEU C 1 136 ? -9.428 13.987 45.087 1.00 23.38 136 LEU C C 1
ATOM 4468 O O . LEU C 1 136 ? -10.443 14.251 44.445 1.00 22.08 136 LEU C O 1
ATOM 4473 N N . TYR C 1 137 ? -9.045 12.742 45.374 1.00 21.28 137 TYR C N 1
ATOM 4474 C CA . TYR C 1 137 ? -9.813 11.567 44.929 1.00 21.18 137 TYR C CA 1
ATOM 4475 C C . TYR C 1 137 ? -9.872 10.519 46.036 1.00 24.31 137 TYR C C 1
ATOM 4476 O O . TYR C 1 137 ? -8.840 10.123 46.596 1.00 24.36 137 TYR C O 1
ATOM 4485 N N . SER C 1 138 ? -11.093 10.117 46.368 1.00 24.06 138 SER C N 1
ATOM 4486 C CA . SER C 1 138 ? -11.375 9.150 47.429 1.00 24.74 138 SER C CA 1
ATOM 4487 C C . SER C 1 138 ? -12.039 7.874 46.881 1.00 32.03 138 SER C C 1
ATOM 4488 O O . SER C 1 138 ? -12.437 7.016 47.659 1.00 30.72 138 SER C O 1
ATOM 4491 N N . GLY C 1 139 ? -12.178 7.782 45.562 1.00 30.28 139 GLY C N 1
ATOM 4492 C CA . GLY C 1 139 ? -12.734 6.596 44.912 1.00 30.69 139 GLY C CA 1
ATOM 4493 C C . GLY C 1 139 ? -11.694 5.487 44.822 1.00 35.96 139 GLY C C 1
ATOM 4494 O O . GLY C 1 139 ? -10.607 5.589 45.407 1.00 34.09 139 GLY C O 1
ATOM 4495 N N . SER C 1 140 ? -11.995 4.420 44.058 1.00 33.88 140 SER C N 1
ATOM 4496 C CA . SER C 1 140 ? -11.064 3.305 43.898 1.00 33.53 140 SER C CA 1
ATOM 4497 C C . SER C 1 140 ? -9.807 3.687 43.123 1.00 34.64 140 SER C C 1
ATOM 4498 O O . SER C 1 140 ? -9.891 4.143 41.986 1.00 34.10 140 SER C O 1
ATOM 4501 N N . VAL C 1 141 ? -8.626 3.483 43.735 1.00 30.34 141 VAL C N 1
ATOM 4502 C CA . VAL C 1 141 ? -7.335 3.770 43.097 1.00 31.53 141 VAL C CA 1
ATOM 4503 C C . VAL C 1 141 ? -7.033 2.836 41.913 1.00 38.67 141 VAL C C 1
ATOM 4504 O O . VAL C 1 141 ? -6.150 3.132 41.101 1.00 39.08 141 VAL C O 1
ATOM 4508 N N . ASN C 1 142 ? -7.759 1.707 41.835 1.00 38.16 142 ASN C N 1
ATOM 4509 C CA . ASN C 1 142 ? -7.626 0.721 40.755 1.00 40.28 142 ASN C CA 1
ATOM 4510 C C . ASN C 1 142 ? -8.605 0.989 39.615 1.00 46.88 142 ASN C C 1
ATOM 4511 O O . ASN C 1 142 ? -8.494 0.371 38.551 1.00 47.97 142 ASN C O 1
ATOM 4516 N N . ASN C 1 143 ? -9.529 1.945 39.822 1.00 42.69 143 ASN C N 1
ATOM 4517 C CA . ASN C 1 143 ? -10.518 2.340 38.822 1.00 41.51 143 ASN C CA 1
ATOM 4518 C C . ASN C 1 143 ? -10.546 3.878 38.632 1.00 42.05 143 ASN C C 1
ATOM 4519 O O . ASN C 1 143 ? -11.604 4.503 38.721 1.00 40.85 143 ASN C O 1
ATOM 4524 N N . ILE C 1 144 ? -9.368 4.483 38.371 1.00 37.01 144 ILE C N 1
ATOM 4525 C CA . ILE C 1 144 ? -9.271 5.924 38.131 1.00 36.05 144 ILE C CA 1
ATOM 4526 C C . ILE C 1 144 ? -10.020 6.230 36.812 1.00 38.76 144 ILE C C 1
ATOM 4527 O O . ILE C 1 144 ? -9.751 5.561 35.810 1.00 38.19 144 ILE C O 1
ATOM 4532 N N . PRO C 1 145 ? -10.973 7.200 36.811 1.00 34.53 145 PRO C N 1
ATOM 4533 C CA . PRO C 1 145 ? -11.724 7.494 35.579 1.00 33.81 145 PRO C CA 1
ATOM 4534 C C . PRO C 1 145 ? -10.927 7.760 34.309 1.00 34.82 145 PRO C C 1
ATOM 4535 O O . PRO C 1 145 ? -9.799 8.231 34.350 1.00 33.77 145 PRO C O 1
ATOM 4539 N N . SER C 1 146 ? -11.531 7.445 33.150 1.00 31.81 146 SER C N 1
ATOM 4540 C CA . SER C 1 146 ? -10.926 7.618 31.833 1.00 31.49 146 SER C CA 1
ATOM 4541 C C . SER C 1 146 ? -10.500 9.091 31.589 1.00 34.87 146 SER C C 1
ATOM 4542 O O . SER C 1 146 ? -11.252 10.017 31.893 1.00 36.77 146 SER C O 1
ATOM 4545 N N . GLY C 1 147 ? -9.291 9.277 31.081 1.00 30.24 147 GLY C N 1
ATOM 4546 C CA . GLY C 1 147 ? -8.714 10.600 30.859 1.00 31.05 147 GLY C CA 1
ATOM 4547 C C . GLY C 1 147 ? -7.979 11.154 32.081 1.00 32.27 147 GLY C C 1
ATOM 4548 O O . GLY C 1 147 ? -7.289 12.165 31.990 1.00 33.44 147 GLY C O 1
ATOM 4549 N N . TRP C 1 148 ? -8.136 10.509 33.228 1.00 29.90 148 TRP C N 1
ATOM 4550 C CA . TRP C 1 148 ? -7.475 10.919 34.477 1.00 28.70 148 TRP C CA 1
ATOM 4551 C C . TRP C 1 148 ? -6.345 9.960 34.830 1.00 32.74 148 TRP C C 1
ATOM 4552 O O . TRP C 1 148 ? -6.384 8.778 34.484 1.00 31.87 148 TRP C O 1
ATOM 4563 N N . GLN C 1 149 ? -5.360 10.462 35.580 1.00 27.82 149 GLN C N 1
ATOM 4564 C CA . GLN C 1 149 ? -4.278 9.616 36.084 1.00 26.85 149 GLN C CA 1
ATOM 4565 C C . GLN C 1 149 ? -3.822 10.165 37.419 1.00 31.39 149 GLN C C 1
ATOM 4566 O O . GLN C 1 149 ? -4.061 11.334 37.726 1.00 29.47 149 GLN C O 1
ATOM 4572 N N . LEU C 1 150 ? -3.080 9.350 38.161 1.00 29.17 150 LEU C N 1
ATOM 4573 C CA . LEU C 1 150 ? -2.464 9.749 39.418 1.00 28.60 150 LEU C CA 1
ATOM 4574 C C . LEU C 1 150 ? -1.379 10.814 39.107 1.00 27.90 150 LEU C C 1
ATOM 4575 O O . LEU C 1 150 ? -0.693 10.720 38.092 1.00 28.30 150 LEU C O 1
ATOM 4580 N N . CY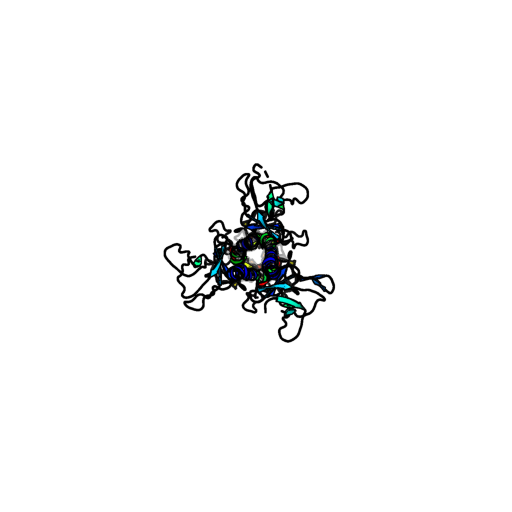S C 1 151 ? -1.222 11.818 39.975 1.00 22.82 151 CYS C N 1
ATOM 4581 C CA . CYS C 1 151 ? -0.135 12.815 39.834 1.00 22.35 151 CYS C CA 1
ATOM 4582 C C . CYS C 1 151 ? 1.096 12.116 40.365 1.00 27.19 151 CYS C C 1
ATOM 4583 O O . CYS C 1 151 ? 1.372 12.160 41.566 1.00 26.23 151 CYS C O 1
ATOM 4586 N N . ASP C 1 152 ? 1.800 11.416 39.475 1.00 26.87 152 ASP C N 1
ATOM 4587 C CA . ASP C 1 152 ? 2.903 10.543 39.864 1.00 27.98 152 ASP C CA 1
ATOM 4588 C C . ASP C 1 152 ? 4.217 10.815 39.166 1.00 32.60 152 ASP C C 1
ATOM 4589 O O . ASP C 1 152 ? 5.172 10.038 39.325 1.00 31.03 152 ASP C O 1
ATOM 4594 N N . GLY C 1 153 ? 4.293 11.929 38.447 1.00 29.04 153 GLY C N 1
ATOM 4595 C CA . GLY C 1 153 ? 5.519 12.304 37.752 1.00 29.44 153 GLY C CA 1
ATOM 4596 C C . GLY C 1 153 ? 5.601 11.807 36.320 1.00 36.53 153 GLY C C 1
ATOM 4597 O O . GLY C 1 153 ? 6.457 12.266 35.566 1.00 36.18 153 GLY C O 1
ATOM 4598 N N . THR C 1 154 ? 4.713 10.874 35.929 1.00 35.35 154 THR C N 1
ATOM 4599 C CA . THR C 1 154 ? 4.640 10.365 34.550 1.00 35.81 154 THR C CA 1
ATOM 4600 C C . THR C 1 154 ? 3.785 11.309 33.690 1.00 39.99 154 THR C C 1
ATOM 4601 O O . THR C 1 154 ? 2.918 12.018 34.225 1.00 36.75 154 THR C O 1
ATOM 4605 N N . ASN C 1 155 ? 4.022 11.316 32.359 1.00 36.82 155 ASN C N 1
ATOM 4606 C CA . ASN C 1 155 ? 3.273 12.140 31.391 1.00 37.31 155 ASN C CA 1
ATOM 4607 C C . ASN C 1 155 ? 3.258 13.633 31.730 1.00 40.41 155 ASN C C 1
ATOM 4608 O O . ASN C 1 155 ? 2.235 14.309 31.576 1.00 42.04 155 ASN C O 1
ATOM 4613 N N . GLY C 1 156 ? 4.398 14.117 32.197 1.00 35.92 156 GLY C N 1
ATOM 4614 C CA . GLY C 1 156 ? 4.612 15.508 32.575 1.00 34.28 156 GLY C CA 1
ATOM 4615 C C . GLY C 1 156 ? 3.890 15.973 33.822 1.00 35.42 156 GLY C C 1
ATOM 4616 O O . GLY C 1 156 ? 3.898 17.173 34.108 1.00 34.79 156 GLY C O 1
ATOM 4617 N N . THR C 1 157 ? 3.272 15.047 34.588 1.00 30.29 157 THR C N 1
ATOM 4618 C CA . THR C 1 157 ? 2.571 15.400 35.830 1.00 28.69 157 THR C CA 1
ATOM 4619 C C . THR C 1 157 ? 3.530 15.692 36.985 1.00 29.90 157 THR C C 1
ATOM 4620 O O . THR C 1 157 ? 4.689 15.271 36.965 1.00 28.99 157 THR C O 1
ATOM 4624 N N . GLU C 1 158 ? 3.019 16.370 38.027 1.00 23.39 158 GLU C N 1
ATOM 4625 C CA . GLU C 1 158 ? 3.763 16.608 39.261 1.00 24.20 158 GLU C CA 1
ATOM 4626 C C . GLU C 1 158 ? 3.694 15.286 40.010 1.00 27.44 158 GLU C C 1
ATOM 4627 O O . GLU C 1 158 ? 2.679 14.601 39.900 1.00 26.73 158 GLU C O 1
ATOM 4633 N N . ASN C 1 159 ? 4.755 14.911 40.736 1.00 23.87 159 ASN C N 1
ATOM 4634 C CA . ASN C 1 159 ? 4.678 13.676 41.518 1.00 24.32 159 ASN C CA 1
ATOM 4635 C C . ASN C 1 159 ? 4.268 14.097 42.925 1.00 25.79 159 ASN C C 1
ATOM 4636 O O . ASN C 1 159 ? 5.114 14.558 43.713 1.00 26.04 159 ASN C O 1
ATOM 4641 N N . LEU C 1 160 ? 2.974 13.948 43.245 1.00 23.10 160 LEU C N 1
ATOM 4642 C CA . LEU C 1 160 ? 2.415 14.370 44.535 1.00 22.31 160 LEU C CA 1
ATOM 4643 C C . LEU C 1 160 ? 2.275 13.235 45.562 1.00 24.77 160 LEU C C 1
ATOM 4644 O O . LEU C 1 160 ? 1.772 13.461 46.664 1.00 23.26 160 LEU C O 1
ATOM 4649 N N . LYS C 1 161 ? 2.736 12.034 45.207 1.00 22.47 161 LYS C N 1
ATOM 4650 C CA . LYS C 1 161 ? 2.686 10.862 46.096 1.00 23.35 161 LYS C CA 1
ATOM 4651 C C . LYS C 1 161 ? 3.448 11.112 47.383 1.00 26.61 161 LYS C C 1
ATOM 4652 O O . LYS C 1 161 ? 4.594 11.570 47.344 1.00 26.14 161 LYS C O 1
ATOM 4658 N N . GLY C 1 162 ? 2.781 10.870 48.518 1.00 24.31 162 GLY C N 1
ATOM 4659 C CA . GLY C 1 162 ? 3.379 11.061 49.835 1.00 23.01 162 GLY C CA 1
ATOM 4660 C C . GLY C 1 162 ? 3.602 12.514 50.235 1.00 27.65 162 GLY C C 1
ATOM 4661 O O . GLY C 1 162 ? 4.249 12.772 51.250 1.00 28.46 162 GLY C O 1
ATOM 4662 N N . SER C 1 163 ? 3.076 13.490 49.462 1.00 23.41 163 SER C N 1
ATOM 4663 C CA . SER C 1 163 ? 3.296 14.903 49.800 1.00 22.83 163 SER C CA 1
ATOM 4664 C C . SER C 1 163 ? 2.113 15.578 50.452 1.00 24.32 163 SER C C 1
ATOM 4665 O O . SER C 1 163 ? 0.944 15.255 50.169 1.00 23.77 163 SER C O 1
ATOM 4668 N N . PHE C 1 164 ? 2.433 16.556 51.304 1.00 20.74 164 PHE C N 1
ATOM 4669 C CA . PHE C 1 164 ? 1.506 17.484 51.925 1.00 20.25 164 PHE C CA 1
ATOM 4670 C C . PHE C 1 164 ? 1.580 18.740 51.061 1.00 24.72 164 PHE C C 1
ATOM 4671 O O . PHE C 1 164 ? 2.670 19.252 50.833 1.00 24.48 164 PHE C O 1
ATOM 4679 N N . ILE C 1 165 ? 0.455 19.229 50.546 1.00 20.48 165 ILE C N 1
ATOM 4680 C CA . ILE C 1 165 ? 0.568 20.437 49.699 1.00 19.68 165 ILE C CA 1
ATOM 4681 C C . ILE C 1 165 ? 0.720 21.734 50.528 1.00 22.62 165 ILE C C 1
ATOM 4682 O O . ILE C 1 165 ? 0.060 21.916 51.564 1.00 19.84 165 ILE C O 1
ATOM 4687 N N . VAL C 1 166 ? 1.563 22.641 50.024 1.00 18.67 166 VAL C N 1
ATOM 4688 C CA . VAL C 1 166 ? 1.723 23.964 50.609 1.00 18.80 166 VAL C CA 1
ATOM 4689 C C . VAL C 1 166 ? 1.448 25.013 49.536 1.00 21.87 166 VAL C C 1
ATOM 4690 O O . VAL C 1 166 ? 1.851 24.845 48.386 1.00 21.27 166 VAL C O 1
ATOM 4694 N N . GLY C 1 167 ? 0.740 26.068 49.915 1.00 21.15 167 GLY C N 1
ATOM 4695 C CA . GLY C 1 167 ? 0.395 27.152 48.993 1.00 21.40 167 GLY C CA 1
ATOM 4696 C C . GLY C 1 167 ? 1.587 27.957 48.507 1.00 23.29 167 GLY C C 1
ATOM 4697 O O . GLY C 1 167 ? 2.427 28.403 49.303 1.00 22.88 167 GLY C O 1
ATOM 4698 N N . TYR C 1 168 ? 1.678 28.125 47.186 1.00 22.83 168 TYR C N 1
ATOM 4699 C CA . TYR C 1 168 ? 2.639 28.999 46.510 1.00 23.53 168 TYR C CA 1
ATOM 4700 C C . TYR C 1 168 ? 2.567 30.391 47.162 1.00 26.82 168 TYR C C 1
ATOM 4701 O O . TYR C 1 168 ? 1.480 30.867 47.498 1.00 24.35 168 TYR C O 1
ATOM 4710 N N . ASP C 1 169 ? 3.731 31.007 47.408 1.00 25.72 169 ASP C N 1
ATOM 4711 C CA . ASP C 1 169 ? 3.798 32.338 48.029 1.00 25.14 169 ASP C CA 1
ATOM 4712 C C . ASP C 1 169 ? 4.898 33.084 47.259 1.00 28.96 169 ASP C C 1
ATOM 4713 O O . ASP C 1 169 ? 6.052 32.704 47.410 1.00 27.48 169 ASP C O 1
ATOM 4718 N N . PRO C 1 170 ? 4.586 34.104 46.433 1.00 29.09 170 PRO C N 1
ATOM 4719 C CA . PRO C 1 170 ? 5.667 34.798 45.680 1.00 30.13 170 PRO C CA 1
ATOM 4720 C C . PRO C 1 170 ? 6.709 35.480 46.554 1.00 35.42 170 PRO C C 1
ATOM 4721 O O . PRO C 1 170 ? 7.812 35.705 46.084 1.00 37.27 170 PRO C O 1
ATOM 4725 N N . ASN C 1 171 ? 6.384 35.756 47.823 1.00 32.70 171 ASN C N 1
ATOM 4726 C CA . ASN C 1 171 ? 7.259 36.448 48.774 1.00 33.50 171 ASN C CA 1
ATOM 4727 C C . ASN C 1 171 ? 8.075 35.577 49.709 1.00 38.00 171 ASN C C 1
ATOM 4728 O O . ASN C 1 171 ? 8.799 36.108 50.550 1.00 39.89 171 ASN C O 1
ATOM 4733 N N . ASP C 1 172 ? 7.971 34.241 49.570 1.00 31.82 172 ASP C N 1
ATOM 4734 C CA . ASP C 1 172 ? 8.676 33.303 50.437 1.00 29.59 172 ASP C CA 1
ATOM 4735 C C . ASP C 1 172 ? 9.542 32.433 49.568 1.00 31.87 172 ASP C C 1
ATOM 4736 O O . ASP C 1 172 ? 9.014 31.716 48.720 1.00 28.30 172 ASP C O 1
ATOM 4741 N N . SER C 1 173 ? 10.889 32.502 49.763 1.00 28.95 173 SER C N 1
ATOM 4742 C CA . SER C 1 173 ? 11.840 31.711 48.980 1.00 28.63 173 SER C CA 1
ATOM 4743 C C . SER C 1 173 ? 11.607 30.182 49.072 1.00 29.61 173 SER C C 1
ATOM 4744 O O . SER C 1 173 ? 12.000 29.454 48.163 1.00 31.11 173 SER C O 1
ATOM 4747 N N . ASP C 1 174 ? 10.920 29.703 50.129 1.00 27.14 174 ASP C N 1
ATOM 4748 C CA . ASP C 1 174 ? 10.592 28.277 50.246 1.00 26.41 174 ASP C CA 1
ATOM 4749 C C . ASP C 1 174 ? 9.502 27.876 49.262 1.00 26.74 174 ASP C C 1
ATOM 4750 O O . ASP C 1 174 ? 9.448 26.717 48.843 1.00 26.20 174 ASP C O 1
ATOM 4755 N N . TYR C 1 175 ? 8.609 28.809 48.940 1.00 24.56 175 TYR C N 1
ATOM 4756 C CA . TYR C 1 175 ? 7.409 28.515 48.144 1.00 23.94 175 TYR C CA 1
ATOM 4757 C C . TYR C 1 175 ? 7.193 29.401 46.924 1.00 27.22 175 TYR C C 1
ATOM 4758 O O . TYR C 1 175 ? 6.068 29.459 46.411 1.00 22.82 175 TYR C O 1
ATOM 4767 N N . ASN C 1 176 ? 8.243 30.078 46.432 1.00 25.35 176 ASN C N 1
ATOM 4768 C CA . ASN C 1 176 ? 8.053 31.039 45.331 1.00 24.89 176 ASN C CA 1
ATOM 4769 C C . ASN C 1 176 ? 8.158 30.510 43.905 1.00 29.15 176 ASN C C 1
ATOM 4770 O O . ASN C 1 176 ? 8.367 31.295 42.977 1.00 28.85 176 ASN C O 1
ATOM 4775 N N . ALA C 1 177 ? 8.052 29.196 43.725 1.00 26.05 177 ALA C N 1
ATOM 4776 C CA . ALA C 1 177 ? 7.933 28.554 42.434 1.00 25.49 177 ALA C CA 1
ATOM 4777 C C . ALA C 1 177 ? 7.096 27.310 42.614 1.00 27.14 177 ALA C C 1
ATOM 4778 O O . ALA C 1 177 ? 7.254 26.610 43.623 1.00 24.59 177 ALA C O 1
ATOM 4780 N N . ILE C 1 178 ? 6.242 27.010 41.619 1.00 23.03 178 ILE C N 1
ATOM 4781 C CA . ILE C 1 178 ? 5.462 25.781 41.634 1.00 23.22 178 ILE C CA 1
ATOM 4782 C C . ILE C 1 178 ? 6.455 24.613 41.709 1.00 28.41 178 ILE C C 1
ATOM 4783 O O . ILE C 1 178 ? 7.470 24.606 40.996 1.00 27.23 178 ILE C O 1
ATOM 4788 N N . GLY C 1 179 ? 6.154 23.654 42.573 1.00 24.39 179 GLY C N 1
ATOM 4789 C CA . GLY C 1 179 ? 6.955 22.452 42.686 1.00 23.43 179 GLY C CA 1
ATOM 4790 C C . GLY C 1 179 ? 8.143 22.493 43.609 1.00 24.33 179 GLY C C 1
ATOM 4791 O O . GLY C 1 179 ? 8.865 21.495 43.682 1.00 26.49 179 GLY C O 1
ATOM 4792 N N . LYS C 1 180 ? 8.357 23.601 44.331 1.00 22.76 180 LYS C N 1
ATOM 4793 C CA . LYS C 1 180 ? 9.438 23.643 45.328 1.00 21.90 180 LYS C CA 1
ATOM 4794 C C . LYS C 1 180 ? 9.046 22.666 46.453 1.00 25.13 180 LYS C C 1
ATOM 4795 O O . LYS C 1 180 ? 7.877 22.566 46.840 1.00 21.49 180 LYS C O 1
ATOM 4801 N N . VAL C 1 181 ? 10.016 21.872 46.889 1.00 23.06 181 VAL C N 1
ATOM 4802 C CA . VAL C 1 181 ? 9.803 20.827 47.902 1.00 21.86 181 VAL C CA 1
ATOM 4803 C C . VAL C 1 181 ? 10.736 21.025 49.106 1.00 25.62 181 VAL C C 1
ATOM 4804 O O . VAL C 1 181 ? 11.699 21.797 49.068 1.00 23.92 181 VAL C O 1
ATOM 4808 N N . GLY C 1 182 ? 10.434 20.298 50.163 1.00 22.93 182 GLY C N 1
ATOM 4809 C CA . GLY C 1 182 ? 11.212 20.311 51.397 1.00 21.56 182 GLY C CA 1
ATOM 4810 C C . GLY C 1 182 ? 10.476 19.482 52.423 1.00 25.50 182 GLY C C 1
ATOM 4811 O O . GLY C 1 182 ? 9.540 18.740 52.084 1.00 24.19 182 GLY C O 1
ATOM 4812 N N . GLY C 1 183 ? 10.860 19.647 53.677 1.00 22.26 183 GLY C N 1
ATOM 4813 C CA . GLY C 1 183 ? 10.211 18.924 54.761 1.00 22.03 183 GLY C CA 1
ATOM 4814 C C . GLY C 1 183 ? 10.684 17.486 54.867 1.00 23.55 183 GLY C C 1
ATOM 4815 O O . GLY C 1 183 ? 11.304 16.944 53.940 1.00 23.09 183 GLY C O 1
ATOM 4816 N N . THR C 1 184 ? 10.386 16.846 56.004 1.00 21.51 184 THR C N 1
ATOM 4817 C CA . THR C 1 184 ? 10.776 15.454 56.245 1.00 20.47 184 THR C CA 1
ATOM 4818 C C . THR C 1 184 ? 9.686 14.759 57.057 1.00 22.82 184 THR C C 1
ATOM 4819 O O . THR C 1 184 ? 8.975 15.376 57.850 1.00 20.60 184 THR C O 1
ATOM 4823 N N . LYS C 1 185 ? 9.592 13.455 56.867 1.00 22.76 185 LYS C N 1
ATOM 4824 C CA . LYS C 1 185 ? 8.639 12.615 57.593 1.00 24.58 185 LYS C CA 1
ATOM 4825 C C . LYS C 1 185 ? 9.030 12.547 59.078 1.00 26.55 185 LYS C C 1
ATOM 4826 O O . LYS C 1 185 ? 8.166 12.582 59.962 1.00 26.62 185 LYS C O 1
ATOM 4832 N N . LYS C 1 186 ? 10.315 12.420 59.321 1.00 23.67 186 LYS C N 1
ATOM 4833 C CA . LYS C 1 186 ? 10.829 12.332 60.685 1.00 24.43 186 LYS C 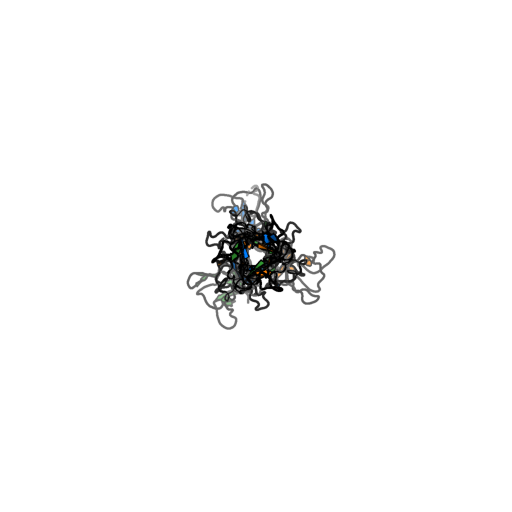CA 1
ATOM 4834 C C . LYS C 1 186 ? 11.884 13.388 60.930 1.00 25.92 186 LYS C C 1
ATOM 4835 O O . LYS C 1 186 ? 12.476 13.925 60.006 1.00 24.96 186 LYS C O 1
ATOM 4841 N N . VAL C 1 187 ? 12.148 13.659 62.198 1.00 25.61 187 VAL C N 1
ATOM 4842 C CA . VAL C 1 187 ? 13.180 14.610 62.597 1.00 25.32 187 VAL C CA 1
ATOM 4843 C C . VAL C 1 187 ? 13.812 14.060 63.858 1.00 26.36 187 VAL C C 1
ATOM 4844 O O . VAL C 1 187 ? 13.157 13.364 64.620 1.00 24.17 187 VAL C O 1
ATOM 4848 N N . THR C 1 188 ? 15.085 14.380 64.060 1.00 25.68 188 THR C N 1
ATOM 4849 C CA . THR C 1 188 ? 15.795 13.994 65.277 1.00 24.77 188 THR C CA 1
ATOM 4850 C C . THR C 1 188 ? 16.213 15.286 65.998 1.00 28.00 188 THR C C 1
ATOM 4851 O O . THR C 1 188 ? 17.008 16.055 65.441 1.00 26.94 188 THR C O 1
ATOM 4855 N N . PRO C 1 189 ? 15.708 15.549 67.226 1.00 25.48 189 PRO C N 1
ATOM 4856 C CA . PRO C 1 189 ? 16.129 16.771 67.933 1.00 24.87 189 PRO C CA 1
ATOM 4857 C C . PRO C 1 189 ? 17.620 16.702 68.279 1.00 27.27 189 PRO C C 1
ATOM 4858 O O . PRO C 1 189 ? 18.186 15.615 68.460 1.00 26.08 189 PRO C O 1
ATOM 4862 N N . SER C 1 190 ? 18.271 17.854 68.217 1.00 24.90 190 SER C N 1
ATOM 4863 C CA . SER C 1 190 ? 19.683 17.969 68.552 1.00 24.41 190 SER C CA 1
ATOM 4864 C C . SER C 1 190 ? 19.873 19.191 69.428 1.00 28.56 190 SER C C 1
ATOM 4865 O O . SER C 1 190 ? 19.039 20.080 69.463 1.00 27.50 190 SER C O 1
ATOM 4868 N N . GLY C 1 191 ? 20.947 19.193 70.196 1.00 27.63 191 GLY C N 1
ATOM 4869 C CA . GLY C 1 191 ? 21.204 20.324 71.059 1.00 27.81 191 GLY C CA 1
ATOM 4870 C C . GLY C 1 191 ? 22.496 20.134 71.798 1.00 30.97 191 GLY C C 1
ATOM 4871 O O . GLY C 1 191 ? 23.176 19.112 71.640 1.00 29.57 191 GLY C O 1
ATOM 4872 N N . ASN C 1 192 ? 22.830 21.133 72.599 1.00 30.53 192 ASN C N 1
ATOM 4873 C CA . ASN C 1 192 ? 24.089 21.116 73.342 1.00 30.07 192 ASN C CA 1
ATOM 4874 C C . ASN C 1 192 ? 23.861 21.365 74.798 1.00 33.44 192 ASN C C 1
ATOM 4875 O O . ASN C 1 192 ? 22.901 22.032 75.184 1.00 31.88 192 ASN C O 1
ATOM 4880 N N . LEU C 1 193 ? 24.781 20.844 75.610 1.00 32.52 193 LEU C N 1
ATOM 4881 C CA . LEU C 1 193 ? 24.774 21.072 77.051 1.00 32.60 193 LEU C CA 1
ATOM 4882 C C . LEU C 1 193 ? 25.926 22.022 77.378 1.00 35.61 193 LEU C C 1
ATOM 4883 O O . LEU C 1 193 ? 26.976 21.950 76.748 1.00 35.15 193 LEU C O 1
ATOM 4888 N N . ASP C 1 194 ? 25.730 22.896 78.349 1.00 34.21 194 ASP C N 1
ATOM 4889 C CA . ASP C 1 194 ? 26.823 23.780 78.789 1.00 35.45 194 ASP C CA 1
ATOM 4890 C C . ASP C 1 194 ? 27.835 22.953 79.604 1.00 40.91 194 ASP C C 1
ATOM 4891 O O . ASP C 1 194 ? 27.550 21.806 79.980 1.00 39.21 194 ASP C O 1
ATOM 4896 N N . SER C 1 195 ? 29.028 23.521 79.837 1.00 37.81 195 SER C N 1
ATOM 4897 C CA . SER C 1 195 ? 30.072 22.874 80.616 1.00 37.12 195 SER C CA 1
ATOM 4898 C C . SER C 1 195 ? 29.944 23.326 82.053 1.00 41.39 195 SER C C 1
ATOM 4899 O O . SER C 1 195 ? 29.713 24.515 82.312 1.00 40.56 195 SER C O 1
ATOM 4902 N N . ARG C 1 196 ? 30.061 22.376 82.996 1.00 37.64 196 ARG C N 1
ATOM 4903 C CA . ARG C 1 196 ? 29.954 22.684 84.425 1.00 36.67 196 ARG C CA 1
ATOM 4904 C C . ARG C 1 196 ? 31.083 22.002 85.186 1.00 37.42 196 ARG C C 1
ATOM 4905 O O . ARG C 1 196 ? 31.564 20.936 84.795 1.00 35.78 196 ARG C O 1
ATOM 4913 N N . SER C 1 197 ? 31.495 22.621 86.283 1.00 36.65 197 SER C N 1
ATOM 4914 C CA . SER C 1 197 ? 32.509 22.052 87.166 1.00 36.17 197 SER C CA 1
ATOM 4915 C C . SER C 1 197 ? 31.774 21.452 88.357 1.00 39.84 197 SER C C 1
ATOM 4916 O O . SER C 1 197 ? 30.708 21.932 88.739 1.00 42.46 197 SER C O 1
ATOM 4919 N N . ILE C 1 198 ? 32.307 20.373 88.887 1.00 33.31 198 ILE C N 1
ATOM 4920 C CA . ILE C 1 198 ? 31.691 19.667 90.000 1.00 31.28 198 ILE C CA 1
ATOM 4921 C C . ILE C 1 198 ? 32.506 19.980 91.262 1.00 35.49 198 ILE C C 1
ATOM 4922 O O . ILE C 1 198 ? 33.723 20.002 91.188 1.00 34.81 198 ILE C O 1
ATOM 4927 N N . ASN C 1 199 ? 31.837 20.219 92.386 1.00 33.31 199 ASN C N 1
ATOM 4928 C CA . ASN C 1 199 ? 32.544 20.450 93.636 1.00 33.99 199 ASN C CA 1
ATOM 4929 C C . ASN C 1 199 ? 32.409 19.248 94.526 1.00 33.89 199 ASN C C 1
ATOM 4930 O O . ASN C 1 199 ? 31.354 18.623 94.583 1.00 32.19 199 ASN C O 1
ATOM 4935 N N . VAL C 1 200 ? 33.478 18.953 95.268 1.00 31.44 200 VAL C N 1
ATOM 4936 C CA . VAL C 1 200 ? 33.455 17.885 96.251 1.00 31.64 200 VAL C CA 1
ATOM 4937 C C . VAL C 1 200 ? 34.154 18.429 97.520 1.00 33.27 200 VAL C C 1
ATOM 4938 O O . VAL C 1 200 ? 35.110 19.192 97.405 1.00 31.41 200 VAL C O 1
ATOM 4942 N N . THR C 1 201 ? 33.603 18.134 98.694 1.00 30.84 201 THR C N 1
ATOM 4943 C CA . THR C 1 201 ? 34.173 18.588 99.954 1.00 30.52 201 THR C CA 1
ATOM 4944 C C . THR C 1 201 ? 34.865 17.416 100.633 1.00 31.22 201 THR C C 1
ATOM 4945 O O . THR C 1 201 ? 34.220 16.414 100.937 1.00 30.15 201 THR C O 1
ATOM 4949 N N . VAL C 1 202 ? 36.166 17.546 100.861 1.00 27.65 202 VAL C N 1
ATOM 4950 C CA . VAL C 1 202 ? 36.944 16.512 101.546 1.00 26.11 202 VAL C CA 1
ATOM 4951 C C . VAL C 1 202 ? 36.899 16.848 103.024 1.00 28.61 202 VAL C C 1
ATOM 4952 O O . VAL C 1 202 ? 37.379 17.906 103.415 1.00 27.86 202 VAL C O 1
ATOM 4956 N N . PRO C 1 203 ? 36.310 15.976 103.861 1.00 26.78 203 PRO C N 1
ATOM 4957 C CA . PRO C 1 203 ? 36.223 16.302 105.293 1.00 26.41 203 PRO C CA 1
ATOM 4958 C C . PRO C 1 203 ? 37.538 16.045 106.038 1.00 29.69 203 PRO C C 1
ATOM 4959 O O . PRO C 1 203 ? 38.268 15.093 105.725 1.00 28.06 203 PRO C O 1
ATOM 4963 N N . ARG C 1 204 ? 37.811 16.889 107.045 1.00 27.42 204 ARG C N 1
ATOM 4964 C CA . ARG C 1 204 ? 38.962 16.706 107.923 1.00 26.42 204 ARG C CA 1
ATOM 4965 C C . ARG C 1 204 ? 38.624 15.602 108.956 1.00 27.93 204 ARG C C 1
ATOM 4966 O O . ARG C 1 204 ? 39.542 15.000 109.514 1.00 25.91 204 ARG C O 1
ATOM 4974 N N . ASP C 1 205 ? 37.307 15.372 109.230 1.00 25.50 205 ASP C N 1
ATOM 4975 C CA . ASP C 1 205 ? 36.799 14.378 110.188 1.00 23.82 205 ASP C CA 1
ATOM 4976 C C . ASP C 1 205 ? 36.184 13.156 109.514 1.00 27.71 205 ASP C C 1
ATOM 4977 O O . ASP C 1 205 ? 35.898 13.188 108.327 1.00 26.58 205 ASP C O 1
ATOM 4982 N N . GLY C 1 206 ? 35.970 12.104 110.294 1.00 25.60 206 GLY C N 1
ATOM 4983 C CA . GLY C 1 206 ? 35.315 10.869 109.869 1.00 25.19 206 GLY C CA 1
ATOM 4984 C C . GLY C 1 206 ? 36.211 9.808 109.273 1.00 27.51 206 GLY C C 1
ATOM 4985 O O . GLY C 1 206 ? 35.722 8.889 108.620 1.00 26.56 206 GLY C O 1
ATOM 4986 N N . TRP C 1 207 ? 37.536 9.937 109.459 1.00 24.82 207 TRP C N 1
ATOM 4987 C CA . TRP C 1 207 ? 38.491 8.989 108.890 1.00 23.88 207 TRP C CA 1
ATOM 4988 C C . TRP C 1 207 ? 38.622 7.706 109.700 1.00 27.07 207 TRP C C 1
ATOM 4989 O O . TRP C 1 207 ? 39.359 6.783 109.285 1.00 25.15 207 TRP C O 1
ATOM 5000 N N . SER C 1 208 ? 37.936 7.647 110.868 1.00 25.02 208 SER C N 1
ATOM 5001 C CA . SER C 1 208 ? 37.978 6.510 111.802 1.00 25.44 208 SER C CA 1
ATOM 5002 C C . SER C 1 208 ? 39.439 6.289 112.254 1.00 28.46 208 SER C C 1
ATOM 5003 O O . SER C 1 208 ? 40.287 7.175 112.057 1.00 27.35 208 SER C O 1
ATOM 5006 N N . THR C 1 209 ? 39.731 5.151 112.875 1.00 27.16 209 THR C N 1
ATOM 5007 C CA . THR C 1 209 ? 41.101 4.848 113.319 1.00 26.69 209 THR C CA 1
ATOM 5008 C C . THR C 1 209 ? 41.392 3.369 113.047 1.00 33.76 209 THR C C 1
ATOM 5009 O O . THR C 1 209 ? 40.467 2.567 112.914 1.00 32.05 209 THR C O 1
ATOM 5013 N N . PHE C 1 210 ? 42.673 3.026 112.998 1.00 33.28 210 PHE C N 1
ATOM 5014 C CA . PHE C 1 210 ? 43.152 1.663 112.872 1.00 34.17 210 PHE C CA 1
ATOM 5015 C C . PHE C 1 210 ? 44.339 1.503 113.824 1.00 36.24 210 PHE C C 1
ATOM 5016 O O . PHE C 1 210 ? 45.169 2.406 113.950 1.00 32.02 210 PHE C O 1
ATOM 5024 N N . GLY C 1 211 ? 44.408 0.344 114.466 1.00 35.85 211 GLY C N 1
ATOM 5025 C CA . GLY C 1 211 ? 45.514 0.000 115.346 1.00 35.73 211 GLY C CA 1
ATOM 5026 C C . GLY C 1 211 ? 45.574 0.751 116.657 1.00 37.57 211 GLY C C 1
ATOM 5027 O O . GLY C 1 211 ? 44.567 1.248 117.166 1.00 36.98 211 GLY C O 1
ATOM 5028 N N . SER C 1 212 ? 46.768 0.786 117.243 1.00 35.81 212 SER C N 1
ATOM 5029 C CA . SER C 1 212 ? 46.993 1.393 118.548 1.00 37.04 212 SER C CA 1
ATOM 5030 C C . SER C 1 212 ? 47.919 2.635 118.482 1.00 39.44 212 SER C C 1
ATOM 5031 O O . SER C 1 212 ? 48.231 3.129 117.394 1.00 39.42 212 SER C O 1
ATOM 5034 N N . GLY C 1 213 ? 48.383 3.074 119.653 1.00 36.00 213 GLY C N 1
ATOM 5035 C CA . GLY C 1 213 ? 49.324 4.175 119.805 1.00 35.61 213 GLY C CA 1
ATOM 5036 C C . GLY C 1 213 ? 50.623 3.932 119.059 1.00 38.28 213 GLY C C 1
ATOM 5037 O O . GLY C 1 213 ? 50.929 2.796 118.665 1.00 38.53 213 GLY C O 1
ATOM 5038 N N . LEU C 1 214 ? 51.371 4.999 118.811 1.00 32.20 214 LEU C N 1
ATOM 5039 C CA . LEU C 1 214 ? 52.595 4.915 118.029 1.00 31.82 214 LEU C CA 1
ATOM 5040 C C . LEU C 1 214 ? 53.835 4.647 118.905 1.00 39.51 214 LEU C C 1
ATOM 5041 O O . LEU C 1 214 ? 54.167 5.478 119.743 1.00 39.24 214 LEU C O 1
ATOM 5046 N N . GLY C 1 215 ? 54.516 3.503 118.715 1.00 38.15 215 GLY C N 1
ATOM 5047 C CA . GLY C 1 215 ? 54.192 2.477 117.736 1.00 36.79 215 GLY C CA 1
ATOM 5048 C C . GLY C 1 215 ? 54.538 2.918 116.337 1.00 39.42 215 GLY C C 1
ATOM 5049 O O . GLY C 1 215 ? 55.398 3.787 116.141 1.00 39.80 215 GLY C O 1
ATOM 5050 N N . ALA C 1 216 ? 53.833 2.353 115.349 1.00 33.65 216 ALA C N 1
ATOM 5051 C CA . ALA C 1 216 ? 54.080 2.662 113.960 1.00 31.90 216 ALA C CA 1
ATOM 5052 C C . ALA C 1 216 ? 52.795 2.845 113.199 1.00 33.54 216 ALA C C 1
ATOM 5053 O O . ALA C 1 216 ? 51.780 2.265 113.558 1.00 32.94 216 ALA C O 1
ATOM 5055 N N . VAL C 1 217 ? 52.871 3.640 112.119 1.00 30.59 217 VAL C N 1
ATOM 5056 C CA . VAL C 1 217 ? 51.805 3.895 111.150 1.00 29.33 217 VAL C CA 1
ATOM 5057 C C . VAL C 1 217 ? 52.417 3.656 109.805 1.00 31.94 217 VAL C C 1
ATOM 5058 O O . VAL C 1 217 ? 53.526 4.123 109.544 1.00 31.23 217 VAL C O 1
ATOM 5062 N N . LYS C 1 218 ? 51.695 2.938 108.930 1.00 29.77 218 LYS C N 1
ATOM 5063 C CA . LYS C 1 218 ? 52.112 2.625 107.579 1.00 29.52 218 LYS C CA 1
ATOM 5064 C C . LYS C 1 218 ? 52.674 3.880 106.911 1.00 35.32 218 LYS C C 1
ATOM 5065 O O . LYS C 1 218 ? 52.075 4.953 107.036 1.00 33.93 218 LYS C O 1
ATOM 5071 N N . SER C 1 219 ? 53.854 3.767 106.257 1.00 32.24 219 SER C N 1
ATOM 5072 C CA . SER C 1 219 ? 54.464 4.884 105.541 1.00 31.63 219 SER C CA 1
ATOM 5073 C C . SER C 1 219 ? 53.482 5.459 104.491 1.00 36.15 219 SER C C 1
ATOM 5074 O O . SER C 1 219 ? 52.908 4.688 103.719 1.00 35.68 219 SER C O 1
ATOM 5077 N N . GLY C 1 220 ? 53.285 6.793 104.504 1.00 31.46 220 GLY C N 1
ATOM 5078 C CA . GLY C 1 220 ? 52.392 7.472 103.566 1.00 30.53 220 GLY C CA 1
ATOM 5079 C C . GLY C 1 220 ? 50.902 7.384 103.877 1.00 29.74 220 GLY C C 1
ATOM 5080 O O . GLY C 1 220 ? 50.088 7.892 103.104 1.00 27.95 220 GLY C O 1
ATOM 5081 N N . ARG C 1 221 ? 50.546 6.797 105.029 1.00 26.72 221 ARG C N 1
ATOM 5082 C CA . ARG C 1 221 ? 49.159 6.702 105.501 1.00 26.20 221 ARG C CA 1
ATOM 5083 C C . ARG C 1 221 ? 48.860 7.934 106.389 1.00 28.31 221 ARG C C 1
ATOM 5084 O O . ARG C 1 221 ? 49.607 8.198 107.320 1.00 27.14 221 ARG C O 1
ATOM 5092 N N . ILE C 1 222 ? 47.715 8.615 106.160 1.00 22.92 222 ILE C N 1
ATOM 5093 C CA . ILE C 1 222 ? 47.272 9.749 106.985 1.00 22.09 222 ILE C CA 1
ATOM 5094 C C . ILE C 1 222 ? 47.204 9.375 108.464 1.00 25.17 222 ILE C C 1
ATOM 5095 O O . ILE C 1 222 ? 46.629 8.338 108.824 1.00 24.13 222 ILE C O 1
ATOM 5100 N N . VAL C 1 223 ? 47.751 10.251 109.323 1.00 20.89 223 VAL C N 1
ATOM 5101 C CA . VAL C 1 223 ? 47.684 10.097 110.777 1.00 21.89 223 VAL C CA 1
ATOM 5102 C C . VAL C 1 223 ? 46.489 10.951 111.267 1.00 26.20 223 VAL C C 1
ATOM 5103 O O . VAL C 1 223 ? 46.277 12.063 110.779 1.00 23.74 223 VAL C O 1
ATOM 5107 N N . VAL C 1 224 ? 45.724 10.415 112.220 1.00 23.65 224 VAL C N 1
ATOM 5108 C CA . VAL C 1 224 ? 44.549 11.064 112.802 1.00 22.67 224 VAL C CA 1
ATOM 5109 C C . VAL C 1 224 ? 44.658 11.119 114.303 1.00 26.65 224 VAL C C 1
ATOM 5110 O O . VAL C 1 224 ? 45.511 10.439 114.900 1.00 26.07 224 VAL C O 1
ATOM 5114 N N . GLY C 1 225 ? 43.768 11.887 114.930 1.00 23.92 225 GLY C N 1
ATOM 5115 C CA . GLY C 1 225 ? 43.737 11.907 116.384 1.00 24.58 225 GLY C CA 1
ATOM 5116 C C . GLY C 1 225 ? 43.101 10.636 116.917 1.00 28.60 225 GLY C C 1
ATOM 5117 O O . GLY C 1 225 ? 42.327 9.967 116.213 1.00 26.06 225 GLY C O 1
ATOM 5118 N N . SER C 1 226 ? 43.477 10.254 118.148 1.00 26.36 226 SER C N 1
ATOM 5119 C CA . SER C 1 226 ? 42.889 9.097 118.814 1.00 26.65 226 SER C CA 1
ATOM 5120 C C . SER C 1 226 ? 41.739 9.556 119.714 1.00 29.99 226 SER C C 1
ATOM 5121 O O . SER C 1 226 ? 40.946 8.732 120.186 1.00 28.37 226 SER C O 1
ATOM 5124 N N . GLY C 1 227 ? 41.701 10.859 120.006 1.00 28.08 227 GLY C N 1
ATOM 5125 C CA . GLY C 1 227 ? 40.707 11.446 120.911 1.00 29.46 227 GLY C CA 1
ATOM 5126 C C . GLY C 1 227 ? 41.206 11.443 122.352 1.00 35.13 227 GLY C C 1
ATOM 5127 O O . GLY C 1 227 ? 40.601 12.064 123.226 1.00 36.75 227 GLY C O 1
ATOM 5128 N N . GLN C 1 228 ? 42.316 10.728 122.607 1.00 31.01 228 GLN C N 1
ATOM 5129 C CA . GLN C 1 228 ? 42.931 10.635 123.931 1.00 31.21 228 GLN C CA 1
ATOM 5130 C C . GLN C 1 228 ? 44.053 11.627 124.103 1.00 35.18 228 GLN C C 1
ATOM 5131 O O . GLN C 1 228 ? 44.766 11.945 123.157 1.00 32.55 228 GLN C O 1
ATOM 5137 N N . GLN C 1 229 ? 44.243 12.075 125.355 1.00 34.41 229 GLN C N 1
ATOM 5138 C CA . GLN C 1 229 ? 45.311 13.004 125.708 1.00 34.05 229 GLN C CA 1
ATOM 5139 C C . GLN C 1 229 ? 46.659 12.308 125.598 1.00 36.72 229 GLN C C 1
ATOM 5140 O O . GLN C 1 229 ? 46.754 11.126 125.947 1.00 36.33 229 GLN C O 1
ATOM 5146 N N . GLU C 1 230 ? 47.706 13.028 125.135 1.00 32.42 230 GLU C N 1
ATOM 5147 C CA . GLU C 1 230 ? 49.036 12.432 125.080 1.00 31.66 230 GLU C CA 1
ATOM 5148 C C . GLU C 1 230 ? 49.470 12.225 126.529 1.00 39.98 230 GLU C C 1
ATOM 5149 O O . GLU C 1 230 ? 49.263 13.098 127.369 1.00 40.09 230 GLU C O 1
ATOM 5155 N N . ASN C 1 231 ? 49.962 11.036 126.822 1.00 40.12 231 ASN C N 1
ATOM 5156 C CA . ASN C 1 231 ? 50.301 10.616 128.181 1.00 40.52 231 ASN C CA 1
ATOM 5157 C C . ASN C 1 231 ? 51.437 11.383 128.876 1.00 43.84 231 ASN C C 1
ATOM 5158 O O . ASN C 1 231 ? 51.160 12.188 129.763 1.00 45.80 231 ASN C O 1
ATOM 5163 N N . SER C 1 232 ? 52.686 11.170 128.472 1.00 40.03 232 SER C N 1
ATOM 5164 C CA . SER C 1 232 ? 53.827 11.854 129.085 1.00 39.44 232 SER C CA 1
ATOM 5165 C C . SER C 1 232 ? 54.408 12.913 128.162 1.00 41.69 232 SER C C 1
ATOM 5166 O O . SER C 1 232 ? 54.903 13.942 128.632 1.00 42.12 232 SER C O 1
ATOM 5169 N N . GLU C 1 233 ? 54.353 12.671 126.851 1.00 36.07 233 GLU C N 1
ATOM 5170 C CA . GLU C 1 233 ? 54.864 13.638 125.894 1.00 35.06 233 GLU C CA 1
ATOM 5171 C C . GLU C 1 233 ? 53.895 14.797 125.643 1.00 36.15 233 GLU C C 1
ATOM 5172 O O . GLU C 1 233 ? 52.715 14.739 126.012 1.00 33.73 233 GLU C O 1
ATOM 5178 N N . TYR C 1 234 ? 54.441 15.888 125.085 1.00 34.20 234 TYR C N 1
ATOM 5179 C CA . TYR C 1 234 ? 53.660 17.043 124.664 1.00 32.99 234 TYR C CA 1
ATOM 5180 C C . TYR C 1 234 ? 54.106 17.323 123.273 1.00 34.86 234 TYR C C 1
ATOM 5181 O O . TYR C 1 234 ? 55.277 17.598 123.020 1.00 34.64 234 TYR C O 1
ATOM 5190 N N . LEU C 1 235 ? 53.197 17.107 122.336 1.00 30.85 235 LEU C N 1
ATOM 5191 C CA . LEU C 1 235 ? 53.572 17.214 120.944 1.00 31.24 235 LEU C CA 1
ATOM 5192 C C . LEU C 1 235 ? 53.220 18.588 120.402 1.00 36.85 235 LEU C C 1
ATOM 5193 O O . LEU C 1 235 ? 52.099 18.825 119.944 1.00 35.85 235 LEU C O 1
ATOM 5198 N N . GLU C 1 236 ? 54.194 19.501 120.478 1.00 34.35 236 GLU C N 1
ATOM 5199 C CA . GLU C 1 236 ? 54.055 20.878 120.010 1.00 32.87 236 GLU C CA 1
ATOM 5200 C C . GLU C 1 236 ? 54.203 20.988 118.485 1.00 31.78 236 GLU C C 1
ATOM 5201 O O . GLU C 1 236 ? 53.751 21.967 117.918 1.00 32.23 236 GLU C O 1
ATOM 5207 N N . SER C 1 237 ? 54.822 19.992 117.817 1.00 28.70 237 SER C N 1
ATOM 5208 C CA . SER C 1 237 ? 55.021 19.991 116.350 1.00 27.65 237 SER C CA 1
ATOM 5209 C C . SER C 1 237 ? 53.730 19.658 115.538 1.00 28.57 237 SER C C 1
ATOM 5210 O O . SER C 1 237 ? 53.738 19.762 114.315 1.00 27.65 237 SER C O 1
ATOM 5213 N N . LEU C 1 238 ? 52.645 19.306 116.228 1.00 24.97 238 LEU C N 1
ATOM 5214 C CA . LEU C 1 238 ? 51.387 18.869 115.623 1.00 24.48 238 LEU C CA 1
ATOM 5215 C C . LEU C 1 238 ? 50.176 19.641 116.079 1.00 27.92 238 LEU C C 1
ATOM 5216 O O . LEU C 1 238 ? 50.138 20.203 117.174 1.00 27.31 238 LEU C O 1
ATOM 5221 N N . ARG C 1 239 ? 49.137 19.610 115.245 1.00 24.27 239 ARG C N 1
ATOM 5222 C CA . ARG C 1 239 ? 47.846 20.191 115.563 1.00 25.32 239 ARG C CA 1
ATOM 5223 C C . ARG C 1 239 ? 46.789 19.378 114.861 1.00 27.80 239 ARG C C 1
ATOM 5224 O O . ARG C 1 239 ? 47.074 18.728 113.839 1.00 27.07 239 ARG C O 1
ATOM 5232 N N . ALA C 1 240 ? 45.552 19.549 115.314 1.00 24.85 240 A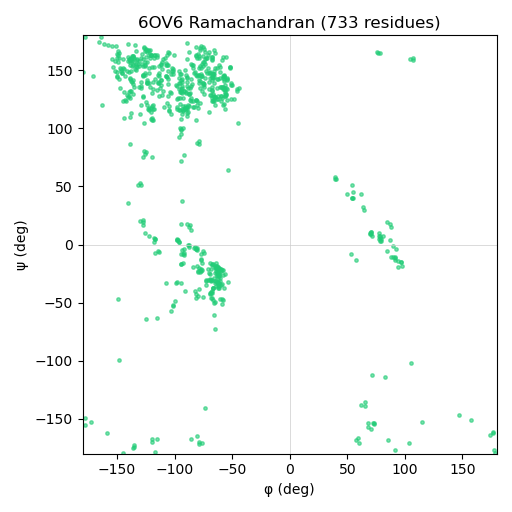LA C N 1
ATOM 5233 C CA . ALA C 1 240 ? 44.385 19.037 114.610 1.00 24.57 240 ALA C CA 1
ATOM 5234 C C . ALA C 1 240 ? 44.304 19.893 113.334 1.00 27.81 240 ALA C C 1
ATOM 5235 O O . ALA C 1 240 ? 44.671 21.072 113.355 1.00 25.94 240 ALA C O 1
ATOM 5237 N N . SER C 1 241 ? 43.817 19.307 112.241 1.00 25.46 241 SER C N 1
ATOM 5238 C CA . SER C 1 241 ? 43.534 20.052 111.006 1.00 24.38 241 SER C CA 1
ATOM 5239 C C . SER C 1 241 ? 42.384 21.047 111.364 1.00 26.70 241 SER C C 1
ATOM 5240 O O . SER C 1 241 ? 41.591 20.785 112.280 1.00 25.27 241 SER C O 1
ATOM 5243 N N . GLY C 1 242 ? 42.336 22.176 110.668 1.00 25.76 242 GLY C N 1
ATOM 5244 C CA . GLY C 1 242 ? 41.345 23.219 110.961 1.00 25.85 242 GLY C CA 1
ATOM 5245 C C . GLY C 1 242 ? 40.098 23.265 110.104 1.00 28.79 242 GLY C C 1
ATOM 5246 O O . GLY C 1 242 ? 39.022 23.644 110.584 1.00 28.64 242 GLY C O 1
ATOM 5247 N N . ILE C 1 243 ? 40.206 22.893 108.820 1.00 27.02 243 ILE C N 1
ATOM 5248 C CA . ILE C 1 243 ? 39.052 23.018 107.901 1.00 26.54 243 ILE C CA 1
ATOM 5249 C C . ILE C 1 243 ? 38.835 21.815 107.004 1.00 30.87 243 ILE C C 1
ATOM 5250 O O . ILE C 1 243 ? 39.754 21.024 106.770 1.00 28.43 243 ILE C O 1
ATOM 5255 N N . ASP C 1 244 ? 37.623 21.733 106.441 1.00 28.98 244 ASP C N 1
ATOM 5256 C CA . 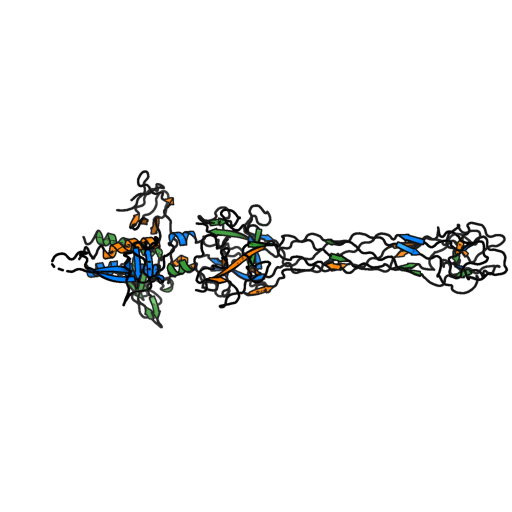ASP C 1 244 ? 37.285 20.795 105.371 1.00 28.56 244 ASP C CA 1
ATOM 5257 C C . ASP C 1 244 ? 37.788 21.461 104.102 1.00 31.95 244 ASP C C 1
ATOM 5258 O O . ASP C 1 244 ? 38.047 22.668 104.104 1.00 31.23 244 ASP C O 1
ATOM 5263 N N . ARG C 1 245 ? 37.940 20.695 103.016 1.00 29.25 245 ARG C N 1
ATOM 5264 C CA . ARG C 1 245 ? 38.439 21.253 101.759 1.00 29.17 245 ARG C CA 1
ATOM 5265 C C . ARG C 1 245 ? 37.446 21.086 100.613 1.00 34.33 245 ARG C C 1
ATOM 5266 O O . ARG C 1 245 ? 37.198 19.966 100.183 1.00 33.86 245 ARG C O 1
ATOM 5274 N N . THR C 1 246 ? 36.910 22.208 100.111 1.00 33.72 246 THR C N 1
ATOM 5275 C CA . THR C 1 246 ? 35.981 22.185 98.973 1.00 34.33 246 THR C CA 1
ATOM 5276 C C . THR C 1 246 ? 36.818 22.325 97.710 1.00 38.80 246 THR C C 1
ATOM 5277 O O . THR C 1 246 ? 37.537 23.316 97.528 1.00 37.07 246 THR C O 1
ATOM 5281 N N . LEU C 1 247 ? 36.780 21.287 96.877 1.00 35.70 247 LEU C N 1
ATOM 5282 C CA . LEU C 1 247 ? 37.583 21.248 95.659 1.00 34.97 247 LEU C CA 1
ATOM 5283 C C . LEU C 1 247 ? 36.716 21.344 94.412 1.00 38.69 247 LEU C C 1
ATOM 5284 O O . LEU C 1 247 ? 35.580 20.901 94.435 1.00 39.80 247 LEU C O 1
ATOM 5289 N N . THR C 1 248 ? 37.260 21.900 93.340 1.00 36.51 248 THR C N 1
ATOM 5290 C CA . THR C 1 248 ? 36.535 22.094 92.083 1.00 35.93 248 THR C CA 1
ATOM 5291 C C . THR C 1 248 ? 37.149 21.224 91.009 1.00 38.94 248 THR C C 1
ATOM 5292 O O . THR C 1 248 ? 38.364 21.134 90.894 1.00 37.52 248 THR C O 1
ATOM 5296 N N . SER C 1 249 ? 36.312 20.612 90.183 1.00 38.25 249 SER C N 1
ATOM 5297 C CA . SER C 1 249 ? 36.857 19.804 89.105 1.00 39.75 249 SER C CA 1
ATOM 5298 C C . SER C 1 249 ? 37.071 20.673 87.870 1.00 46.68 249 SER C C 1
ATOM 5299 O O . SER C 1 249 ? 36.654 21.829 87.834 1.00 46.17 249 SER C O 1
ATOM 5302 N N . THR C 1 250 ? 37.699 20.103 86.844 1.00 47.95 250 THR C N 1
ATOM 5303 C CA . THR C 1 250 ? 37.871 20.752 85.537 1.00 49.69 250 THR C CA 1
ATOM 5304 C C . THR C 1 250 ? 36.449 20.704 84.888 1.00 53.02 250 THR C C 1
ATOM 5305 O O . THR C 1 250 ? 35.725 19.759 85.196 1.00 52.22 250 THR C O 1
ATOM 5309 N N . PRO C 1 251 ? 35.946 21.707 84.126 1.00 50.01 251 PRO C N 1
ATOM 5310 C CA . PRO C 1 251 ? 34.564 21.592 83.608 1.00 48.92 251 PRO C CA 1
ATOM 5311 C C . PRO C 1 251 ? 34.330 20.388 82.697 1.00 47.35 251 PRO C C 1
ATOM 5312 O O . PRO C 1 251 ? 35.273 19.864 82.105 1.00 49.65 251 PRO C O 1
ATOM 5316 N N . HIS C 1 252 ? 33.085 19.901 82.648 1.00 36.79 252 HIS C N 1
ATOM 5317 C CA . HIS C 1 252 ? 32.705 18.771 81.807 1.00 32.39 252 HIS C CA 1
ATOM 5318 C C . HIS C 1 252 ? 31.351 19.076 81.191 1.00 33.66 252 HIS C C 1
ATOM 5319 O O . HIS C 1 252 ? 30.569 19.856 81.729 1.00 30.03 252 HIS C O 1
ATOM 5326 N N . SER C 1 253 ? 31.055 18.390 80.100 1.00 33.40 253 SER C N 1
ATOM 5327 C CA . SER C 1 253 ? 29.754 18.493 79.431 1.00 32.05 253 SER C CA 1
ATOM 5328 C C . SER C 1 253 ? 29.323 17.078 79.108 1.00 34.01 253 SER C C 1
ATOM 5329 O O . SER C 1 253 ? 30.009 16.126 79.505 1.00 34.08 253 SER C O 1
ATOM 5332 N N . HIS C 1 254 ? 28.194 16.913 78.373 1.00 28.06 254 HIS C N 1
ATOM 5333 C CA . HIS C 1 254 ? 27.767 15.597 77.917 1.00 27.06 254 HIS C CA 1
ATOM 5334 C C . HIS C 1 254 ? 27.283 15.791 76.487 1.00 30.62 254 HIS C C 1
ATOM 5335 O O . HIS C 1 254 ? 26.954 16.915 76.114 1.00 29.71 254 HIS C O 1
ATOM 5342 N N . THR C 1 255 ? 27.331 14.734 75.685 1.00 28.27 255 THR C N 1
ATOM 5343 C CA . THR C 1 255 ? 26.815 14.789 74.304 1.00 28.27 255 THR C CA 1
ATOM 5344 C C . THR C 1 255 ? 25.359 14.328 74.369 1.00 31.30 255 THR C C 1
ATOM 5345 O O . THR C 1 255 ? 25.062 13.295 74.986 1.00 31.34 255 THR C O 1
ATOM 5349 N N . PHE C 1 256 ? 24.461 15.095 73.735 1.00 26.47 256 PHE C N 1
ATOM 5350 C CA . PHE C 1 256 ? 23.051 14.728 73.648 1.00 24.95 256 PHE C CA 1
ATOM 5351 C C . PHE C 1 256 ? 22.870 13.988 72.318 1.00 28.67 256 PHE C C 1
ATOM 5352 O O . PHE C 1 256 ? 23.314 14.493 71.278 1.00 28.55 256 PHE C O 1
ATOM 5360 N N . THR C 1 257 ? 22.213 12.812 72.354 1.00 27.15 257 THR C N 1
ATOM 5361 C CA . THR C 1 257 ? 21.885 12.034 71.147 1.00 27.20 257 THR C CA 1
ATOM 5362 C C . THR C 1 257 ? 20.367 11.913 71.160 1.00 28.23 257 THR C C 1
ATOM 5363 O O . THR C 1 257 ? 19.809 11.193 71.994 1.00 27.00 257 THR C O 1
ATOM 5367 N N . GLY C 1 258 ? 19.709 12.631 70.256 1.00 26.64 258 GLY C N 1
ATOM 5368 C CA . GLY C 1 258 ? 18.245 12.591 70.207 1.00 26.27 258 GLY C CA 1
ATOM 5369 C C . GLY C 1 258 ? 17.679 11.311 69.623 1.00 28.29 258 GLY C C 1
ATOM 5370 O O . GLY C 1 258 ? 18.353 10.608 68.861 1.00 27.94 258 GLY C O 1
ATOM 5371 N N . ASN C 1 259 ? 16.435 11.012 69.966 1.00 24.83 259 ASN C N 1
ATOM 5372 C CA . ASN C 1 259 ? 15.690 9.892 69.387 1.00 25.24 259 ASN C CA 1
ATOM 5373 C C . ASN C 1 259 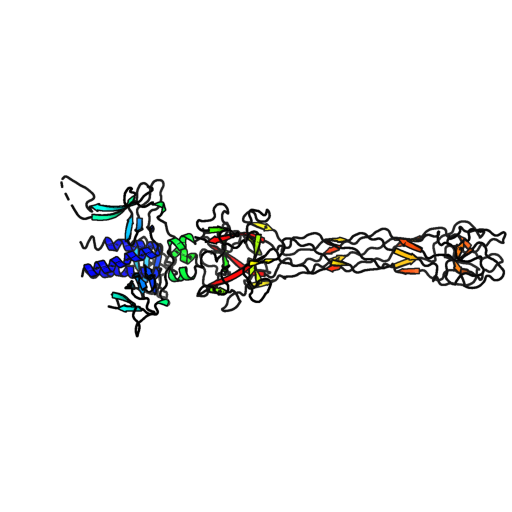? 14.898 10.468 68.222 1.00 27.59 259 ASN C C 1
ATOM 5374 O O . ASN C 1 259 ? 14.372 11.574 68.344 1.00 26.84 259 ASN C O 1
ATOM 5379 N N . GLN C 1 260 ? 14.780 9.716 67.126 1.00 25.04 260 GLN C N 1
ATOM 5380 C CA . GLN C 1 260 ? 13.954 10.155 65.993 1.00 24.28 260 GLN C CA 1
ATOM 5381 C C . GLN C 1 260 ? 12.489 10.278 66.429 1.00 27.17 260 GLN C C 1
ATOM 5382 O O . GLN C 1 260 ? 12.007 9.447 67.200 1.00 25.12 260 GLN C O 1
ATOM 5388 N N . GLN C 1 261 ? 11.778 11.298 65.921 1.00 23.40 261 GLN C N 1
ATOM 5389 C CA . GLN C 1 261 ? 10.375 11.508 66.234 1.00 22.90 261 GLN C CA 1
ATOM 5390 C C . GLN C 1 261 ? 9.601 11.770 64.926 1.00 25.64 261 GLN C C 1
ATOM 5391 O O . GLN C 1 261 ? 10.205 12.120 63.917 1.00 23.76 261 GLN C O 1
ATOM 5397 N N . ASP C 1 262 ? 8.277 11.547 64.961 1.00 23.06 262 ASP C N 1
ATOM 5398 C CA . ASP C 1 262 ? 7.419 11.744 63.790 1.00 22.93 262 ASP C CA 1
ATOM 5399 C C . ASP C 1 262 ? 7.081 13.228 63.601 1.00 24.82 262 ASP C C 1
ATOM 5400 O O . ASP C 1 262 ? 6.471 13.854 64.472 1.00 25.38 262 ASP C O 1
ATOM 5405 N N . ASN C 1 263 ? 7.508 13.801 62.461 1.00 22.00 263 ASN C N 1
ATOM 5406 C CA . ASN C 1 263 ? 7.333 15.222 62.163 1.00 20.98 263 ASN C CA 1
ATOM 5407 C C . ASN C 1 263 ? 5.956 15.566 61.577 1.00 24.81 263 ASN C C 1
ATOM 5408 O O . ASN C 1 263 ? 5.658 16.743 61.342 1.00 23.92 263 ASN C O 1
ATOM 5413 N N . ARG C 1 264 ? 5.116 14.546 61.360 1.00 20.67 264 ARG C N 1
ATOM 5414 C CA . ARG C 1 264 ? 3.821 14.780 60.736 1.00 20.76 264 ARG C CA 1
ATOM 5415 C C . ARG C 1 264 ? 2.703 15.098 61.702 1.00 26.25 264 ARG C C 1
ATOM 5416 O O . ARG C 1 264 ? 2.538 14.433 62.719 1.00 26.57 264 ARG C O 1
ATOM 5424 N N . ALA C 1 265 ? 1.897 16.089 61.343 1.00 23.60 265 ALA C N 1
ATOM 5425 C CA . ALA C 1 265 ? 0.673 16.449 62.051 1.00 24.81 265 ALA C CA 1
ATOM 5426 C C . ALA C 1 265 ? -0.408 15.394 61.616 1.00 25.60 265 ALA C C 1
ATOM 5427 O O . ALA C 1 265 ? -0.122 14.617 60.703 1.00 24.41 265 ALA C O 1
ATOM 5429 N N . PRO C 1 266 ? -1.590 15.294 62.278 1.00 23.99 266 PRO C N 1
ATOM 5430 C CA . PRO C 1 266 ? -2.565 14.241 61.913 1.00 23.80 266 PRO C CA 1
ATOM 5431 C C . PRO C 1 266 ? -2.966 14.338 60.445 1.00 25.23 266 PRO C C 1
ATOM 5432 O O . PRO C 1 266 ? -3.427 15.369 59.982 1.00 25.48 266 PRO C O 1
ATOM 5436 N N . TYR C 1 267 ? -2.684 13.263 59.726 1.00 22.44 267 TYR C N 1
ATOM 5437 C CA . TYR C 1 267 ? -2.854 13.186 58.278 1.00 21.88 267 TYR C CA 1
ATOM 5438 C C . TYR C 1 267 ? -3.900 12.176 57.850 1.00 24.79 267 TYR C C 1
ATOM 5439 O O . TYR C 1 267 ? -4.260 11.280 58.618 1.00 23.23 267 TYR C O 1
ATOM 5448 N N . TYR C 1 268 ? -4.349 12.310 56.602 1.00 23.41 268 TYR C N 1
ATOM 5449 C CA . TYR C 1 268 ? -5.371 11.455 55.995 1.00 23.42 268 TYR C CA 1
ATOM 5450 C C . TYR C 1 268 ? -5.003 11.288 54.531 1.00 25.27 268 TYR C C 1
ATOM 5451 O O . TYR C 1 268 ? -4.841 12.283 53.802 1.00 25.06 268 TYR C O 1
ATOM 5460 N N . THR C 1 269 ? -4.845 10.033 54.105 1.00 21.77 269 THR C N 1
ATOM 5461 C CA . THR C 1 269 ? -4.419 9.699 52.768 1.00 21.39 269 THR C CA 1
ATOM 5462 C C . THR C 1 269 ? -5.566 9.829 51.744 1.00 25.46 269 THR C C 1
ATOM 5463 O O . THR C 1 269 ? -6.585 9.153 51.865 1.00 24.84 269 THR C O 1
ATOM 5467 N N . LEU C 1 270 ? -5.355 10.670 50.724 1.00 21.85 270 LEU C N 1
ATOM 5468 C CA . LEU C 1 270 ? -6.264 10.796 49.572 1.00 22.49 270 LEU C CA 1
ATOM 5469 C C . LEU C 1 270 ? -5.390 10.784 48.340 1.00 26.20 270 LEU C C 1
ATOM 5470 O O . LEU C 1 270 ? -4.232 11.183 48.408 1.00 24.05 270 LEU C O 1
ATOM 5475 N N . ALA C 1 271 ? -5.926 10.353 47.195 1.00 23.06 271 ALA C N 1
ATOM 5476 C CA . ALA C 1 271 ? -5.095 10.369 45.997 1.00 22.01 271 ALA C CA 1
ATOM 5477 C C . ALA C 1 271 ? -5.228 11.716 45.286 1.00 24.42 271 ALA C C 1
ATOM 5478 O O . ALA C 1 271 ? -6.305 12.298 45.288 1.00 23.63 271 ALA C O 1
ATOM 5480 N N . TYR C 1 272 ? -4.121 12.198 44.706 1.00 21.74 272 TYR C N 1
ATOM 5481 C CA . TYR C 1 272 ? -4.079 13.372 43.837 1.00 21.88 272 TYR C CA 1
ATOM 5482 C C . TYR C 1 272 ? -4.112 12.850 42.428 1.00 24.11 272 TYR C C 1
ATOM 5483 O O . TYR C 1 272 ? -3.209 12.110 41.997 1.00 23.49 272 TYR C O 1
ATOM 5492 N N . ILE C 1 273 ? -5.158 13.225 41.695 1.00 22.11 273 ILE C N 1
ATOM 5493 C CA . ILE C 1 273 ? -5.299 12.792 40.295 1.00 22.73 273 ILE C CA 1
ATOM 5494 C C . ILE C 1 273 ? -5.407 14.037 39.403 1.00 25.43 273 ILE C C 1
ATOM 5495 O O . ILE C 1 273 ? -5.707 15.124 39.896 1.00 23.96 273 ILE C O 1
ATOM 5500 N N . ILE C 1 274 ? -5.193 13.880 38.109 1.00 24.18 274 ILE C N 1
ATOM 5501 C CA . ILE C 1 274 ? -5.270 15.022 37.198 1.00 23.97 274 ILE C CA 1
ATOM 5502 C C . ILE C 1 274 ? -5.826 14.611 35.856 1.00 28.74 274 ILE C C 1
ATOM 5503 O O . ILE C 1 274 ? -5.613 13.489 35.415 1.00 26.11 274 ILE C O 1
ATOM 5508 N N . TYR C 1 275 ? -6.549 15.521 35.218 1.00 27.37 275 TYR C N 1
ATOM 5509 C CA . TYR C 1 275 ? -7.102 15.239 33.917 1.00 27.17 275 TYR C CA 1
ATOM 5510 C C . TYR C 1 275 ? -6.051 15.559 32.842 1.00 31.10 275 TYR C C 1
ATOM 5511 O O . TYR C 1 275 ? -5.542 16.676 32.791 1.00 30.76 275 TYR C O 1
ATOM 5520 N N . ILE C 1 276 ? -5.762 14.601 31.991 1.00 30.69 276 ILE C N 1
ATOM 5521 C CA . ILE C 1 276 ? -4.771 14.725 30.908 1.00 32.63 276 ILE C CA 1
ATOM 5522 C C . ILE C 1 276 ? -5.440 15.006 29.559 1.00 39.20 276 ILE C C 1
ATOM 5523 O O . ILE C 1 276 ? -4.993 15.889 28.815 1.00 39.05 276 ILE C O 1
ATOM 5528 N N . GLY C 1 277 ? -6.457 14.213 29.248 1.00 36.60 277 GLY C N 1
ATOM 5529 C CA . GLY C 1 277 ? -7.188 14.290 27.979 1.00 43.82 277 GLY C CA 1
ATOM 5530 C C . GLY C 1 277 ? -7.649 12.885 27.557 1.00 68.33 277 GLY C C 1
ATOM 5531 O O . GLY C 1 277 ? -6.953 11.898 27.897 1.00 68.57 277 GLY C O 1
#

Nearest PDB structures (foldseek):
  6ov6-assembly1_A  TM=1.004E+00  e=2.862E-49  Bizionia argentinensis JUB59
  6ov6-assembly1_C  TM=9.453E-01  e=3.460E-44  Bizionia argentinensis JUB59
  6ov6-assembly1_B  TM=9.449E-01  e=7.782E-43  Bizionia argentinensis JUB59
  2fl8-assembly1_A  TM=3.712E-01  e=7.089E-02  Tequatrovirus T4
  6ov6-assembly1_B  TM=1.004E+00  e=8.114E-47  Bizionia argentinensis JUB59

Solvent-accessible surface area: 32151 Å² total; per-residue (Å²): 133,76,116,66,20,99,100,40,16,42,16,5,30,5,1,0,46,5,0,4,62,45,0,12,5,62,21,8,80,110,74,76,70,49,4,60,90,13,15,0,0,4,109,17,56,11,8,106,2,67,18,31,115,65,88,90,95,0,43,66,52,107,44,31,73,80,134,68,206,156,198,143,137,121,65,111,30,0,19,19,18,76,51,135,55,12,46,30,32,97,80,14,26,107,30,31,37,0,68,49,13,20,86,49,42,4,66,50,34,21,22,2,15,13,5,17,14,62,38,146,115,45,31,79,15,27,34,24,2,37,42,76,117,79,16,38,68,1,59,12,12,7,9,0,0,20,23,59,132,35,84,42,2,59,42,41,24,77,98,26,22,66,56,92,22,64,1,51,12,95,17,59,72,79,49,8,69,4,66,0,27,50,34,41,1,55,52,121,54,75,4,0,14,41,5,114,61,2,23,0,0,0,0,16,43,91,120,65,167,53,140,118,14,33,0,0,30,6,0,16,84,74,37,92,23,93,7,68,93,14,23,8,70,17,90,15,68,124,21,42,1,12,9,36,10,27,0,0,0,12,0,2,4,71,64,150,81,82,69,20,102,43,46,10,49,17,4,36,8,1,0,42,4,0,2,58,48,0,11,5,66,22,7,79,102,85,62,87,57,3,64,93,14,15,0,0,3,120,20,49,12,5,47,2,70,14,34,64,57,88,81,92,0,18,97,208,106,0,45,16,25,75,70,105,58,20,32,24,31,96,76,14,26,108,32,31,35,0,74,57,13,23,88,39,50,9,68,48,32,22,30,2,17,12,5,17,14,60,38,144,112,46,30,76,15,27,34,23,2,39,42,74,111,79,15,38,69,1,58,11,12,7,9,0,1,21,22,58,132,34,85,44,2,61,42,43,25,79,98,28,24,68,53,80,21,72,0,52,11,96,16,58,72,80,38,4,51,3,61,0,25,49,33,40,0,54,54,121,55,72,4,3,8,48,5,114,60,2,22,0,0,0,0,16,40,96,117,15,93,118,58,113,0,35,0,0,30,6,0,14,85,71,36,83,20,92,4,90,89,19,26,8,74,17,88,14,66,123,21,40,1,7,9,34,10,28,0,0,0,10,0,2,13,69,61,118,93,67,76,25,33,128,44,22,47,35,5,28,7,1,0,46,4,0,1,61,47,0,13,9,78,27,5,72,105,62,68,75,44,4,53,92,14,13,0,1,1,115,22,44,10,5,86,3,68,19,33,119,66,67,85,90,0,53,44,61,143,80,71,161,51,0,20,25,20,59,50,143,64,15,28,27,32,99,76,15,27,110,32,30,43,0,78,49,13,25,90,58,47,10,67,46,36,21,31,2,15,12,4,17,13,62,36,145,111,47,28,81,17,27,33,23,1,36,40,76,118,78,17,42,69,0,57,11,12,6,9,0,1,21,23,59,131,33,84,43,2,60,44,43,22,79,99,28,22,68,54,81,18,69,1,53,10,93,15,57,72,79,43,3,62,2,62,1,28,49,31,41,1,56,51,122,51,75,5,0,12,43,4,114,61,2,21,0,0,0,0,16,42,96,124,13,129,82,53,111,5,35,7,0,33,5,0,15,86,70,39,95,20,90,6,100,90,15,25,7,75,17,91,14,66,123,16,40,2,10,9,38,9,24,0,0,0,13,0,4,11,71,63

Radius of gyration: 48.15 Å; Cα contacts (8 Å, |Δi|>4): 1982; chains: 3; bounding box: 118×58×146 Å

Organism: NCBI:txid1046627

Sequence (739 aa):
TLNAMQEAYSVFNALGELAGNKAIIKGCVVSGSTTTDGVVYINGEVFKFVGGQTQSRVKILETSTSKEFEDVHFERYVTFASGTGSISWAEFAKLTTLRELSRRLLPAGTNPQLYSGSVNNIPSGWQLCDGTNGTENLKGSFIVGYDPNDSDYNAIGKVGGTKKVTPSGNLDSRSINVTVPRDGWSTFGSGLGAVKSGRIVVGSGQQENSEYLESLRASGIDRTLTSTPHSHTFTGNQQDNRAPYYTLAYIIYIGTLNAMQEAYSVFNALGELAGNKAIIKGCVVSGSTTTDGVVYINGEVFKFVGGQTQSRVKIRYVTFASGTGSISWAEFAKLTTLRELSRRLLPAGTNPQLYSGSVNNIPSGWQLCDGTNGTENLKGSFIVGYDPNDSDYNAIGKVGGTKKVTPSGNLDSRSINVTVPRDGWSTFGSGLGAVKSGRIVVGSGQQENSEYLESLRASGIDRTLTSTPHSHTFTGNQQDNRAPYYTLAYIIYIGTLNAMQEAYSVFNALGELAGNKAIIKGCVVSGSTTTDGVVYINGEVFKFVGGQTQSRVKILEFERYVTFASGTGSISWAEFAKLTTLRELSRRLLPAGTNPQLYSGSVNNIPSGWQLCDGTNGTENLKGSFIVGYDPNDSDYNAIGKVGGTKKVTPSGNLDSRSINVTVPRDGWSTFGSGLGAVKSGRIVVGSGQQENSEYLESLRASGIDRTLTSTPHSHTFTGNQQDNRAPYYTLAYIIYIG

B-factor: mean 38.1, std 14.81, range [17.81, 120.53]

Secondary structure (DSSP, 8-state):
-HHHHHHHHHGGGGGGGGT-TTEEEEE--EETTEE--EEEEETTEEEEEE-EE--SEEEEEEEES--------EEEEEEE--STT-EEGGG-EE---HHHHHHT-PPTTS--EEE-S-TTSPPTTEEE-BSSTT--B-TTPEEEE--TT-TTTSSTT-EE--SEE---EEE--B--EEEE-SS----BS-SBS---BTPBEEE-S---SS--BTTEEE----EEEEPPPB--BEEEPPEE-PPSEEEEEEEEE--/-TTHHHHHHHGGGGGGGGT-TTEEEEE--B-SSEE--EEEEETTEEEEE--EE--SEEE---BEEE-SSS-EEGGG-B----HHHHHHT-PPTTS--EEE-S-TTSPPTTEEE-BSSTT--B-TTPEEEE--TT-TTTSSTT-EE--SEE---EEE--B--EEEE-SS----BS-SBS---BTPBEEE-SSPPSS--BTTEEE----EEEEPPPB--BEEEPPEE-PPSEEEEEEEEE--/--STTHHHHHGGGGGGGGT-TTEEEEE--EETTEE--EEEEETTEEEEEE-EE--SEEEEE---SEEEE--STT-EEGGG-B----HHHHHHTPPPTTS--EEE-S-TTSPPTTEEE-BSSTT--B-TTPEEEE--TT-TTTSSTT-EE--SEE---EEE--B--EEEE-SS----BS-SBS---BTPBEEE-SSPPSS--BTTEEE----EEEEPPPB--BEEEPPEE-PPSEEEEEEEEE--

Foldseek 3Di:
DVVVVCVVVLVCLCVLCVQNAQEFPFFQDDDPQKGCWGWTRHDSGIFTEHIGGDDQKKAWDWAAPPPDDPCHDTDIHMYGDDDDRIDGNVPYYYDDDVVRVVVVDDDFQPDWDWADDDQVCDDPQKHFQCPPPNGHRCPPHDDDDADCPDPQRNDPNRDDDDQKDWDADFWDKDKDKDKAFLDDPDDDDDDPPDDPPPDDDADPPDDDPDDDDPVDDRDDGIDIDIGDIDTDGDGTDMDGPDDDDDDTTIMTRHD/DVVCVVVVCLQVLQVLCVQNAQEFPFAQPDDDQKTPWGWTRHDSGIFTEHIGGAAQWWDPVHIYDDDDPPTDGNVSYYYDDDPVRVVVVDDDFQPDWDWADDDQVCDDPQKHFQCPPPNGHRCPPHDDDDADCPDPQRNDPNRDDDDFKDWDADWWDWAKDKDKAALDDPDDDDDPPPDDPPPDDDADPVDDDPPDDDPPDDRDDGIDTDIGDIDTDGDGTDMDGPDDDDDDTTIMTGRD/DCPVVVVVCLVCLQVLCVQNALEFPFFQPDPDQKGCWGWTRHDSGIATEHIDGDAQWKADPPVPHHIYDDDDDRIDGNVVYYYDDDPVRVVVVDDDFQPDWDWADDDQVCDDDQKDFQCPPPNGHRCPPHDDDDADCPDPQRNDPNRDDDDQKDWDADWWDWDKDKDKAFLDDPDDDDDPPPDDPPPDDDADPPDDDDPDDDPVDDRDDGIDIDIGDIDTDGDGTDMDGPDDDDDDTTIMTRHD